Protein 3PEI (pdb70)

Structure (mmCIF, N/CA/C/O backbone):
data_3PEI
#
_entry.id   3PEI
#
_cell.length_a   161.483
_cell.length_b   161.483
_cell.length_c   105.270
_cell.angle_alpha   90.00
_cell.angle_beta   90.00
_cell.angle_gamma   120.00
#
_symmetry.space_group_name_H-M   'P 63 2 2'
#
loop_
_entity.id
_entity.type
_entity.pdbx_description
1 polymer 'Cytosol aminopeptidase'
2 non-polymer 'POTASSIUM ION'
3 non-polymer 1,2-ETHANEDIOL
4 non-polymer DI(HYDROXYETHYL)ETHER
5 non-polymer 'CHLORIDE ION'
6 non-polymer 'FORMIC ACID'
7 non-polymer 'SULFATE ION'
8 water water
#
loop_
_atom_site.group_PDB
_atom_site.id
_atom_site.type_symbol
_atom_site.label_atom_id
_atom_site.label_alt_id
_atom_site.label_comp_id
_atom_site.label_asym_id
_atom_site.label_entity_id
_atom_site.label_seq_id
_atom_site.pdbx_PDB_ins_code
_atom_site.Cartn_x
_atom_site.Cartn_y
_atom_site.Cartn_z
_atom_site.occupancy
_atom_site.B_iso_or_equiv
_atom_site.auth_seq_id
_atom_site.auth_comp_id
_atom_site.auth_asym_id
_atom_site.auth_atom_id
_atom_site.pdbx_PDB_model_num
ATOM 17 N N . LYS A 1 3 ? 66.825 -0.283 4.469 1.00 54.57 2 LYS A N 1
ATOM 18 C CA . LYS A 1 3 ? 65.779 -1.287 4.572 1.00 50.35 2 LYS A CA 1
ATOM 19 C C . LYS A 1 3 ? 65.094 -1.184 5.924 1.00 45.21 2 LYS A C 1
ATOM 20 O O . LYS A 1 3 ? 65.745 -1.347 6.952 1.00 43.94 2 LYS A O 1
ATOM 26 N N . ILE A 1 4 ? 63.795 -0.905 5.934 1.00 41.46 3 ILE A N 1
ATOM 27 C CA . ILE A 1 4 ? 63.027 -0.983 7.174 1.00 39.52 3 ILE A CA 1
ATOM 28 C C . ILE A 1 4 ? 61.984 -2.094 7.099 1.00 37.14 3 ILE A C 1
ATOM 29 O O . ILE A 1 4 ? 61.085 -2.057 6.272 1.00 43.67 3 ILE A O 1
ATOM 34 N N . VAL A 1 5 ? 62.113 -3.087 7.958 1.00 34.08 4 VAL A N 1
ATOM 35 C CA . VAL A 1 5 ? 61.133 -4.157 8.032 1.00 38.97 4 VAL A CA 1
ATOM 36 C C . VAL A 1 5 ? 60.686 -4.401 9.468 1.00 42.11 4 VAL A C 1
ATOM 37 O O . VAL A 1 5 ? 61.285 -3.922 10.443 1.00 39.27 4 VAL A O 1
ATOM 41 N N . VAL A 1 6 ? 59.635 -5.186 9.593 1.00 45.54 5 VAL A N 1
ATOM 42 C CA . VAL A 1 6 ? 59.035 -5.418 10.890 1.00 44.36 5 VAL A CA 1
ATOM 43 C C . VAL A 1 6 ? 58.940 -6.914 11.048 1.00 42.39 5 VAL A C 1
ATOM 44 O O . VAL A 1 6 ? 58.686 -7.626 10.091 1.00 44.70 5 VAL A O 1
ATOM 48 N N . ASN A 1 7 ? 59.173 -7.399 12.253 1.00 38.70 6 ASN A N 1
ATOM 49 C CA . ASN A 1 7 ? 59.173 -8.819 12.465 1.00 32.78 6 ASN A CA 1
ATOM 50 C C . ASN A 1 7 ? 58.849 -9.111 13.918 1.00 39.63 6 ASN A C 1
ATOM 51 O O . ASN A 1 7 ? 58.853 -8.207 14.765 1.00 43.28 6 ASN A O 1
ATOM 56 N N . ASN A 1 8 ? 58.554 -10.362 14.225 1.00 41.58 7 ASN A N 1
ATOM 57 C CA . ASN A 1 8 ? 58.180 -10.676 15.584 1.00 43.20 7 ASN A CA 1
ATOM 58 C C . ASN A 1 8 ? 59.283 -11.387 16.335 1.00 45.18 7 ASN A C 1
ATOM 59 O O . ASN A 1 8 ? 59.099 -11.808 17.477 1.00 46.95 7 ASN A O 1
ATOM 64 N N . GLN A 1 9 ? 60.434 -11.508 15.690 1.00 44.54 8 GLN A N 1
ATOM 65 C CA . GLN A 1 9 ? 61.629 -11.954 16.396 1.00 45.85 8 GLN A CA 1
ATOM 66 C C . GLN A 1 9 ? 62.853 -11.283 15.794 1.00 43.48 8 GLN A C 1
ATOM 67 O O . GLN A 1 9 ? 62.767 -10.653 14.751 1.00 42.88 8 GLN A O 1
ATOM 73 N N . SER A 1 10 ? 63.997 -11.423 16.440 1.00 42.47 9 SER A N 1
ATOM 74 C CA . SER A 1 10 ? 65.195 -10.744 15.964 1.00 43.58 9 SER A CA 1
ATOM 75 C C . SER A 1 10 ? 66.077 -11.707 15.162 1.00 43.30 9 SER A C 1
ATOM 76 O O . SER A 1 10 ? 66.361 -12.805 15.615 1.00 44.03 9 SER A O 1
ATOM 79 N N . THR A 1 11 ? 66.498 -11.299 13.967 1.00 42.42 10 THR A N 1
ATOM 80 C CA . THR A 1 11 ? 67.235 -12.196 13.070 1.00 43.17 10 THR A CA 1
ATOM 81 C C . THR A 1 11 ? 68.525 -11.595 12.507 1.00 46.25 10 THR A C 1
ATOM 82 O O . THR A 1 11 ? 69.171 -12.229 11.660 1.00 52.68 10 THR A O 1
ATOM 86 N N . LEU A 1 12 ? 68.881 -10.380 12.929 1.00 38.14 11 LEU A N 1
ATOM 87 C CA . LEU A 1 12 ? 70.124 -9.753 12.477 1.00 34.55 11 LEU A CA 1
ATOM 88 C C . LEU A 1 12 ? 71.241 -10.015 13.486 1.00 41.66 11 LEU A C 1
ATOM 89 O O . LEU A 1 12 ? 70.988 -10.530 14.580 1.00 42.53 11 LEU A O 1
ATOM 94 N N . ALA A 1 13 ? 72.468 -9.648 13.124 1.00 43.69 12 ALA A N 1
ATOM 95 C CA . ALA A 1 13 ? 73.641 -10.033 13.907 1.00 44.23 12 ALA A CA 1
ATOM 96 C C . ALA A 1 13 ? 73.872 -9.129 15.105 1.00 46.93 12 ALA A C 1
ATOM 97 O O . ALA A 1 13 ? 74.679 -9.443 15.987 1.00 48.61 12 ALA A O 1
ATOM 99 N N . ALA A 1 14 ? 73.195 -7.989 15.126 1.00 40.83 13 ALA A N 1
ATOM 100 C CA . ALA A 1 14 ? 73.255 -7.149 16.308 1.00 38.06 13 ALA A CA 1
ATOM 101 C C . ALA A 1 14 ? 71.845 -6.782 16.709 1.00 39.59 13 ALA A C 1
ATOM 102 O O . ALA A 1 14 ? 70.950 -6.653 15.856 1.00 39.94 13 ALA A O 1
ATOM 104 N N . GLU A 1 15 ? 71.647 -6.623 18.008 1.00 34.99 14 GLU A N 1
ATOM 105 C CA . GLU A 1 15 ? 70.334 -6.314 18.513 1.00 38.06 14 GLU A CA 1
ATOM 106 C C . GLU A 1 15 ? 70.354 -5.194 19.554 1.00 37.15 14 GLU A C 1
ATOM 107 O O . GLU A 1 15 ? 71.278 -5.084 20.361 1.00 36.71 14 GLU A O 1
ATOM 113 N N . LEU A 1 16 ? 69.322 -4.359 19.503 1.00 32.18 15 LEU A N 1
ATOM 114 C CA . LEU A 1 16 ? 69.155 -3.255 20.411 1.00 29.38 15 LEU A CA 1
ATOM 115 C C . LEU A 1 16 ? 67.875 -3.481 21.163 1.00 34.15 15 LEU A C 1
ATOM 116 O O . LEU A 1 16 ? 66.785 -3.444 20.587 1.00 38.19 15 LEU A O 1
ATOM 129 N N . ILE A 1 18 ? 65.314 -2.250 23.813 1.00 36.75 17 ILE A N 1
ATOM 130 C CA . ILE A 1 18 ? 64.886 -1.021 24.462 1.00 35.16 17 ILE A CA 1
ATOM 131 C C . ILE A 1 18 ? 64.028 -1.368 25.666 1.00 39.54 17 ILE A C 1
ATOM 132 O O . ILE A 1 18 ? 62.931 -1.885 25.514 1.00 45.03 17 I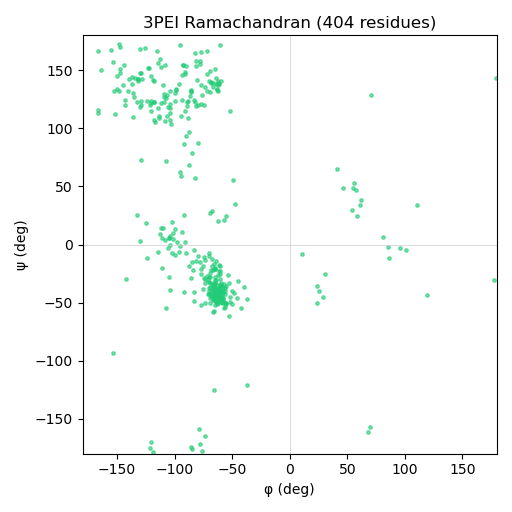LE A O 1
ATOM 137 N N . VAL A 1 19 ? 64.530 -1.070 26.858 1.00 36.74 18 VAL A N 1
ATOM 138 C CA . VAL A 1 19 ? 64.002 -1.663 28.081 1.00 36.07 18 VAL A CA 1
ATOM 139 C C . VAL A 1 19 ? 63.468 -0.659 29.102 1.00 37.89 18 VAL A C 1
ATOM 140 O O . VAL A 1 19 ? 64.229 0.132 29.671 1.00 32.38 18 VAL A O 1
ATOM 144 N N . ALA A 1 20 ? 62.158 -0.710 29.342 1.00 41.08 19 ALA A N 1
ATOM 145 C CA . ALA A 1 20 ? 61.554 0.029 30.452 1.00 40.08 19 ALA A CA 1
ATOM 146 C C . ALA A 1 20 ? 62.057 -0.556 31.778 1.00 46.67 19 ALA A C 1
ATOM 147 O O . ALA A 1 20 ? 62.183 -1.772 31.924 1.00 48.90 19 ALA A O 1
ATOM 149 N N . GLN A 1 21 ? 62.358 0.298 32.750 1.00 53.02 20 GLN A N 1
ATOM 150 C CA . GLN A 1 21 ? 62.893 -0.188 34.023 1.00 56.39 20 GLN A CA 1
ATOM 151 C C . GLN A 1 21 ? 61.950 -1.176 34.722 1.00 58.33 20 GLN A C 1
ATOM 152 O O . GLN A 1 21 ? 62.392 -2.172 35.292 1.00 57.69 20 GLN A O 1
ATOM 158 N N . GLU A 1 22 ? 60.650 -0.916 34.668 1.00 57.46 21 GLU A N 1
ATOM 159 C CA . GLU A 1 22 ? 59.709 -1.875 35.229 1.00 58.95 21 GLU A CA 1
ATOM 160 C C . GLU A 1 22 ? 59.735 -3.260 34.553 1.00 57.61 21 GLU A C 1
ATOM 161 O O . GLU A 1 22 ? 59.288 -4.243 35.152 1.00 60.21 21 GLU A O 1
ATOM 167 N N . ASN A 1 23 ? 60.298 -3.362 33.346 1.00 50.78 22 ASN A N 1
ATOM 168 C CA . ASN A 1 23 ? 60.416 -4.672 32.686 1.00 48.04 22 ASN A CA 1
ATOM 169 C C . ASN A 1 23 ? 61.784 -5.331 32.742 1.00 52.08 22 ASN A C 1
ATOM 170 O O . ASN A 1 23 ? 61.982 -6.395 32.144 1.00 50.31 22 ASN A O 1
ATOM 175 N N . LEU A 1 24 ? 62.719 -4.710 33.455 1.00 55.11 23 LEU A N 1
ATOM 176 C CA . LEU A 1 24 ? 64.078 -5.227 33.519 1.00 59.18 23 LEU A CA 1
ATOM 177 C C . LEU A 1 24 ? 64.112 -6.665 34.033 1.00 67.25 23 LEU A C 1
ATOM 178 O O . LEU A 1 24 ? 64.743 -7.536 33.435 1.00 68.13 23 LEU A O 1
ATOM 183 N N . GLN A 1 25 ? 63.424 -6.909 35.142 1.00 72.34 24 GLN A N 1
ATOM 184 C CA . GLN A 1 25 ? 63.426 -8.221 35.764 1.00 77.36 24 GLN A CA 1
ATOM 185 C C . GLN A 1 25 ? 62.903 -9.268 34.794 1.00 73.59 24 GLN A C 1
ATOM 186 O O . GLN A 1 25 ? 63.519 -10.312 34.598 1.00 74.22 24 GLN A O 1
ATOM 192 N N . LYS A 1 26 ? 61.757 -8.988 34.192 1.00 68.86 25 LYS A N 1
ATOM 193 C CA . LYS A 1 26 ? 61.156 -9.906 33.241 1.00 65.98 25 LYS A CA 1
ATOM 194 C C . LYS A 1 26 ? 62.121 -10.220 32.105 1.00 66.59 25 LYS A C 1
ATOM 195 O O . LYS A 1 26 ? 62.205 -11.352 31.651 1.00 65.44 25 LYS A O 1
ATOM 201 N N . LEU A 1 27 ? 62.846 -9.209 31.647 1.00 69.67 26 LEU A N 1
ATOM 202 C CA . LEU A 1 27 ? 63.828 -9.395 30.591 1.00 65.77 26 LEU A CA 1
ATOM 203 C C . LEU A 1 27 ? 64.921 -10.326 31.069 1.00 70.19 26 LEU A C 1
ATOM 204 O O . LEU A 1 27 ? 65.409 -11.165 30.322 1.00 72.04 26 LEU A O 1
ATOM 209 N N . VAL A 1 28 ? 65.313 -10.162 32.323 1.00 72.73 27 VAL A N 1
ATOM 210 C CA . VAL A 1 28 ? 66.362 -10.981 32.904 1.00 78.17 27 VAL A CA 1
ATOM 211 C C . VAL A 1 28 ? 65.970 -12.454 32.947 1.00 86.76 27 VAL A C 1
ATOM 212 O O . VAL A 1 28 ? 66.785 -13.327 32.667 1.00 87.78 27 VAL A O 1
ATOM 216 N N . GLU A 1 29 ? 64.723 -12.730 33.305 1.00 89.40 28 GLU A N 1
ATOM 217 C CA . GLU A 1 29 ? 64.256 -14.105 33.365 1.00 92.71 28 GLU A CA 1
ATOM 218 C C . GLU A 1 29 ? 64.275 -14.773 31.995 1.00 97.94 28 GLU A C 1
ATOM 219 O O . GLU A 1 29 ? 64.705 -15.911 31.857 1.00 104.87 28 GLU A O 1
ATOM 225 N N . GLN A 1 30 ? 63.817 -14.054 30.980 1.00 99.14 29 GLN A N 1
ATOM 226 C CA . GLN A 1 30 ? 63.792 -14.577 29.619 1.00 106.11 29 GLN A CA 1
ATOM 227 C C . GLN A 1 30 ? 65.189 -14.844 29.072 1.00 110.62 29 GLN A C 1
ATOM 228 O O . GLN A 1 30 ? 65.408 -15.814 28.357 1.00 115.38 29 GLN A O 1
ATOM 234 N N . THR A 1 31 ? 66.125 -13.961 29.391 1.00 110.87 30 THR A N 1
ATOM 235 C CA . THR A 1 31 ? 67.502 -14.115 28.945 1.00 110.11 30 THR A CA 1
ATOM 236 C C . THR A 1 31 ? 67.915 -15.580 28.946 1.00 110.60 30 THR A C 1
ATOM 237 O O . THR A 1 31 ? 68.579 -16.044 29.871 1.00 108.55 30 THR A O 1
ATOM 241 N N . LEU A 1 40 ? 77.201 -11.079 37.342 1.00 149.94 39 LEU A N 1
ATOM 242 C CA . LEU A 1 40 ? 75.933 -10.416 37.625 1.00 149.34 39 LEU A CA 1
ATOM 243 C C . LEU A 1 40 ? 75.302 -9.864 36.356 1.00 146.12 39 LEU A C 1
ATOM 244 O O . LEU A 1 40 ? 75.017 -8.666 36.263 1.00 143.38 39 LEU A O 1
ATOM 249 N N . ASP A 1 41 ? 75.103 -10.747 35.378 1.00 144.33 40 ASP A N 1
ATOM 250 C CA . ASP A 1 41 ? 74.299 -10.423 34.210 1.00 141.79 40 ASP A CA 1
ATOM 251 C C . ASP A 1 41 ? 73.118 -9.612 34.707 1.00 139.69 40 ASP A C 1
ATOM 252 O O . ASP A 1 41 ? 72.656 -8.675 34.052 1.00 136.15 40 ASP A O 1
ATOM 257 N N . ARG A 1 42 ? 72.645 -10.000 35.888 1.00 141.77 41 ARG A N 1
ATOM 258 C CA . ARG A 1 42 ? 71.513 -9.372 36.551 1.00 141.63 41 ARG A CA 1
ATOM 259 C C . ARG A 1 42 ? 71.812 -7.933 36.982 1.00 141.41 41 ARG A C 1
ATOM 260 O O . ARG A 1 42 ? 71.129 -6.994 36.561 1.00 141.94 41 ARG A O 1
ATOM 268 N N . ARG A 1 43 ? 72.846 -7.765 37.798 1.00 137.72 42 ARG A N 1
ATOM 269 C CA . ARG A 1 43 ? 73.010 -6.545 38.587 1.00 131.74 42 ARG A CA 1
ATOM 270 C C . ARG A 1 43 ? 73.529 -5.307 37.832 1.00 122.19 42 ARG A C 1
ATOM 271 O O . ARG A 1 43 ? 73.245 -4.166 38.229 1.00 120.33 42 ARG A O 1
ATOM 279 N N . ILE A 1 44 ? 74.255 -5.544 36.739 1.00 114.11 43 ILE A N 1
ATOM 280 C CA . ILE A 1 44 ? 75.141 -4.552 36.098 1.00 105.08 43 ILE A CA 1
ATOM 281 C C . ILE A 1 44 ? 74.464 -3.369 35.369 1.00 94.03 43 ILE A C 1
ATOM 282 O O . ILE A 1 44 ? 74.918 -2.222 35.430 1.00 94.63 43 ILE A O 1
ATOM 287 N N . PHE A 1 45 ? 73.381 -3.679 34.674 1.00 82.07 44 PHE A N 1
ATOM 288 C CA . PHE A 1 45 ? 72.584 -2.723 33.930 1.00 67.67 44 PHE A CA 1
ATOM 289 C C . PHE A 1 45 ? 71.271 -2.588 34.701 1.00 66.87 44 PHE A C 1
ATOM 290 O O . PHE A 1 45 ? 70.630 -3.595 35.033 1.00 65.92 44 PHE A O 1
ATOM 298 N N . LYS A 1 46 ? 70.867 -1.358 34.996 1.00 65.48 45 LYS A N 1
ATOM 299 C CA . LYS A 1 46 ? 69.652 -1.141 35.775 1.00 66.40 45 LYS A CA 1
ATOM 300 C C . LYS A 1 46 ? 68.508 -0.506 34.962 1.00 61.40 45 LYS A C 1
ATOM 301 O O . LYS A 1 46 ? 67.448 -0.182 35.506 1.00 57.94 45 LYS A O 1
ATOM 307 N N . ALA A 1 47 ? 68.721 -0.349 33.657 1.00 57.71 46 ALA A N 1
ATOM 308 C CA . ALA A 1 47 ? 67.699 0.197 32.756 1.00 51.51 46 ALA A CA 1
ATOM 309 C C . ALA A 1 47 ? 67.297 1.617 33.117 1.00 52.05 46 ALA A C 1
ATOM 310 O O . ALA A 1 47 ? 66.127 1.987 33.018 1.00 55.26 46 ALA A O 1
ATOM 312 N N . LYS A 1 48 ? 68.262 2.421 33.532 1.00 50.41 47 LYS A N 1
ATOM 313 C CA . LYS A 1 48 ? 67.976 3.811 33.844 1.00 52.03 47 LYS A CA 1
ATOM 314 C C . LYS A 1 48 ? 67.872 4.610 32.549 1.00 51.09 47 LYS A C 1
ATOM 315 O O . LYS A 1 48 ? 68.435 4.225 31.532 1.00 55.39 47 LYS A O 1
ATOM 321 N N . SER A 1 49 ? 67.152 5.720 32.576 1.00 47.39 48 SER A N 1
ATOM 322 C CA . SER A 1 49 ? 66.941 6.500 31.364 1.00 44.97 48 SER A CA 1
ATOM 323 C C . SER A 1 49 ? 68.254 6.820 30.667 1.00 46.47 48 SER A C 1
ATOM 324 O O . SER A 1 49 ? 69.081 7.520 31.221 1.00 49.55 48 SER A O 1
ATOM 327 N N . GLY A 1 50 ? 68.449 6.292 29.457 1.00 41.35 49 GLY A N 1
ATOM 328 C CA . GLY A 1 50 ? 69.634 6.574 28.669 1.00 30.90 49 GLY A CA 1
ATOM 329 C C . GLY A 1 50 ? 70.842 5.700 28.948 1.00 37.07 49 GLY A C 1
ATOM 330 O O . GLY A 1 50 ? 71.878 5.837 28.308 1.00 41.10 49 GLY A O 1
ATOM 331 N N . GLU A 1 51 ? 70.720 4.791 29.905 1.00 41.59 50 GLU A N 1
ATOM 332 C CA . GLU A 1 51 ? 71.809 3.891 30.239 1.00 44.66 50 GLU A CA 1
ATOM 333 C C . GLU A 1 51 ? 72.008 2.886 29.107 1.00 45.44 50 GLU A C 1
ATOM 334 O O . GLU A 1 51 ? 71.038 2.399 28.534 1.00 43.07 50 GLU A O 1
ATOM 340 N N . VAL A 1 52 ? 73.263 2.573 28.794 1.00 45.74 51 VAL A N 1
ATOM 341 C CA . VAL A 1 52 ? 73.588 1.741 27.640 1.00 45.31 51 VAL A CA 1
ATOM 342 C C . VAL A 1 52 ? 74.633 0.703 27.970 1.00 51.86 51 VAL A C 1
ATOM 343 O O . VAL A 1 52 ? 75.705 1.016 28.475 1.00 55.11 51 VAL A O 1
ATOM 347 N N . LEU A 1 53 ? 74.354 -0.536 27.618 1.00 53.95 52 LEU A N 1
ATOM 348 C CA . LEU A 1 53 ? 75.295 -1.584 27.921 1.00 54.51 52 LEU A CA 1
ATOM 349 C C . LEU A 1 53 ? 75.451 -2.496 26.732 1.00 51.07 52 LEU A C 1
ATOM 350 O O . LEU A 1 53 ? 74.540 -3.226 26.399 1.00 46.62 52 LEU A O 1
ATOM 355 N N . PRO A 1 54 ? 76.611 -2.450 26.075 1.00 56.90 53 PRO A N 1
ATOM 356 C CA . PRO A 1 54 ? 76.818 -3.357 24.949 1.00 54.28 53 PRO A CA 1
ATOM 357 C C . PRO A 1 54 ? 77.397 -4.673 25.454 1.00 56.67 53 PRO A C 1
ATOM 358 O O . PRO A 1 54 ? 78.428 -4.688 26.138 1.00 57.99 53 PRO A O 1
ATOM 362 N N . LEU A 1 55 ? 76.688 -5.757 25.143 1.00 56.51 54 LEU A N 1
ATOM 363 C CA . LEU A 1 55 ? 77.097 -7.128 25.431 1.00 54.16 54 LEU A CA 1
ATOM 364 C C . LEU A 1 55 ? 77.587 -7.758 24.149 1.00 60.32 54 LEU A C 1
ATOM 365 O O . LEU A 1 55 ? 76.810 -8.073 23.254 1.00 61.46 54 LEU A O 1
ATOM 370 N N . LEU A 1 56 ? 78.890 -7.934 24.053 1.00 70.39 55 LEU A N 1
ATOM 371 C CA . LEU A 1 56 ? 79.474 -8.490 22.849 1.00 78.36 55 LEU A CA 1
ATOM 372 C C . LEU A 1 56 ? 79.791 -9.942 23.130 1.00 86.08 55 LEU A C 1
ATOM 373 O O . LEU A 1 56 ? 80.591 -10.557 22.444 1.00 81.56 55 LEU A O 1
ATOM 378 N N . HIS A 1 57 ? 79.146 -10.482 24.158 1.00 101.24 56 HIS A N 1
ATOM 379 C CA . HIS A 1 57 ? 79.431 -11.841 24.594 1.00 113.79 56 HIS A CA 1
ATOM 380 C C . HIS A 1 57 ? 79.040 -12.877 23.530 1.00 122.86 56 HIS A C 1
ATOM 381 O O . HIS A 1 57 ? 79.890 -13.646 23.065 1.00 126.96 56 HIS A O 1
ATOM 388 N N . GLY A 1 58 ? 77.774 -12.886 23.124 1.00 123.43 57 GLY A N 1
ATOM 389 C CA . GLY A 1 58 ? 77.344 -13.812 22.096 1.00 122.93 57 GLY A CA 1
ATOM 390 C C . GLY A 1 58 ? 78.118 -13.546 20.823 1.00 123.25 57 GLY A C 1
ATOM 391 O O . GLY A 1 58 ? 78.860 -12.567 20.733 1.00 126.32 57 GLY A O 1
ATOM 392 N N . ASP A 1 59 ? 77.960 -14.412 19.833 1.00 119.82 58 ASP A N 1
ATOM 393 C CA . ASP A 1 59 ? 78.511 -14.123 18.519 1.00 117.78 58 ASP A CA 1
ATOM 394 C C . ASP A 1 59 ? 77.804 -12.894 17.935 1.00 110.17 58 ASP A C 1
ATOM 395 O O . ASP A 1 59 ? 78.382 -12.118 17.158 1.00 109.82 58 ASP A O 1
ATOM 400 N N . LYS A 1 60 ? 76.543 -12.726 18.318 1.00 99.17 59 LYS A N 1
ATOM 401 C CA . LYS A 1 60 ? 75.780 -11.555 17.928 1.00 86.94 59 LYS A CA 1
ATOM 402 C C . LYS A 1 60 ? 75.820 -10.509 19.039 1.00 73.05 59 LYS A C 1
ATOM 403 O O . LYS A 1 60 ? 75.729 -10.836 20.218 1.00 75.91 59 LYS A O 1
ATOM 409 N N . ILE A 1 61 ? 75.976 -9.248 18.662 1.00 59.02 60 ILE A N 1
ATOM 410 C CA . ILE A 1 61 ? 76.089 -8.170 19.637 1.00 48.35 60 ILE A CA 1
ATOM 411 C C . ILE A 1 61 ? 74.715 -7.774 20.141 1.00 43.14 60 ILE A C 1
ATOM 412 O O . ILE A 1 61 ? 73.758 -7.751 19.373 1.00 45.13 60 ILE A O 1
ATOM 417 N N . VAL A 1 62 ? 74.621 -7.474 21.433 1.00 37.89 61 VAL A N 1
ATOM 418 C CA . VAL A 1 62 ? 73.370 -7.053 22.035 1.00 33.25 61 VAL A CA 1
ATOM 419 C C . VAL A 1 62 ? 73.567 -5.773 22.824 1.00 35.88 61 VAL A C 1
ATOM 420 O O . VAL A 1 62 ? 74.341 -5.734 23.753 1.00 36.80 61 VAL A O 1
ATOM 424 N N . ILE A 1 63 ? 72.850 -4.722 22.455 1.00 35.99 62 ILE A N 1
ATOM 425 C CA . ILE A 1 63 ? 72.951 -3.470 23.166 1.00 31.78 62 ILE A CA 1
ATOM 426 C C . ILE A 1 63 ? 71.688 -3.196 23.964 1.00 35.01 62 ILE A C 1
ATOM 427 O O . ILE A 1 63 ? 70.592 -3.154 23.419 1.00 33.70 62 ILE A O 1
ATOM 432 N N . LEU A 1 64 ? 71.840 -3.009 25.266 1.00 38.94 63 LEU A N 1
ATOM 433 C CA . LEU A 1 64 ? 70.703 -2.690 26.107 1.00 39.86 63 LEU A CA 1
ATOM 434 C C . LEU A 1 64 ? 70.650 -1.206 26.345 1.00 38.34 63 LEU A C 1
ATOM 435 O O . LEU A 1 64 ? 71.661 -0.586 26.668 1.00 38.58 63 LEU A O 1
ATOM 440 N N . LEU A 1 65 ? 69.451 -0.656 26.195 1.00 36.43 64 LEU A N 1
ATOM 441 C CA . LEU A 1 65 ? 69.195 0.760 26.344 1.00 32.50 64 LEU A CA 1
ATOM 442 C C . LEU A 1 65 ? 68.017 0.938 27.287 1.00 36.63 64 LEU A C 1
ATOM 443 O O . LEU A 1 65 ? 66.941 0.401 27.044 1.00 41.01 64 LEU A O 1
ATOM 448 N N . GLY A 1 66 ? 68.212 1.690 28.367 1.00 37.31 65 GLY A N 1
ATOM 449 C CA . GLY A 1 66 ? 67.180 1.837 29.375 1.00 33.00 65 GLY A CA 1
ATOM 450 C C . GLY A 1 66 ? 66.274 3.039 29.156 1.00 39.24 65 GLY A C 1
ATOM 451 O O . GLY A 1 66 ? 66.644 4.038 28.545 1.00 39.66 65 GLY A O 1
ATOM 452 N N . LEU A 1 67 ? 65.060 2.948 29.675 1.00 42.59 66 LEU A N 1
ATOM 453 C CA . LEU A 1 67 ? 64.133 4.050 29.573 1.00 38.57 66 LEU A CA 1
ATOM 454 C C . LEU A 1 67 ? 63.802 4.658 30.932 1.00 40.98 66 LEU A C 1
ATOM 455 O O . LEU A 1 67 ? 63.122 5.667 30.989 1.00 46.56 66 LEU A O 1
ATOM 460 N N . GLY A 1 68 ? 64.265 4.067 32.026 1.00 40.95 67 GLY A N 1
ATOM 461 C CA . GLY A 1 68 ? 63.786 4.498 33.333 1.00 44.21 67 GLY A CA 1
ATOM 462 C C . GLY A 1 68 ? 62.317 4.134 33.535 1.00 46.12 67 GLY A C 1
ATOM 463 O O . GLY A 1 68 ? 61.777 3.293 32.814 1.00 43.87 67 GLY A O 1
ATOM 464 N N . LEU A 1 69 ? 61.655 4.783 34.491 1.00 48.38 68 LEU A N 1
ATOM 465 C CA . LEU A 1 69 ? 60.264 4.471 34.834 1.00 49.42 68 LEU A CA 1
ATOM 466 C C . LEU A 1 69 ? 59.273 5.276 34.040 1.00 49.72 68 LEU A C 1
ATOM 467 O O . LEU A 1 69 ? 59.572 6.395 33.637 1.00 51.60 68 LEU A O 1
ATOM 472 N N . ARG A 1 70 ? 58.076 4.730 33.860 1.00 52.19 69 ARG A N 1
ATOM 473 C CA . ARG A 1 70 ? 57.055 5.392 33.048 1.00 60.42 69 ARG A CA 1
ATOM 474 C C . ARG A 1 70 ? 56.761 6.800 33.564 1.00 63.41 69 ARG A C 1
ATOM 475 O O . ARG A 1 70 ? 56.649 7.747 32.784 1.00 63.78 69 ARG A O 1
ATOM 483 N N . GLN A 1 71 ? 56.660 6.937 34.879 1.00 64.17 70 GLN A N 1
ATOM 484 C CA . GLN A 1 71 ? 56.308 8.213 35.465 1.00 64.85 70 GLN A CA 1
ATOM 485 C C . GLN A 1 71 ? 57.404 9.264 35.342 1.00 64.37 70 GLN A C 1
ATOM 486 O O . GLN A 1 71 ? 57.165 10.419 35.654 1.00 71.33 70 GLN A O 1
ATOM 492 N N . ASP A 1 72 ? 58.603 8.896 34.913 1.00 58.31 71 ASP A N 1
ATOM 493 C CA . ASP A 1 72 ? 59.662 9.906 34.782 1.00 55.78 71 ASP A CA 1
ATOM 494 C C . ASP A 1 72 ? 59.976 10.218 33.326 1.00 51.56 71 ASP A C 1
ATOM 495 O O . ASP A 1 72 ? 60.869 11.002 33.013 1.00 50.43 71 ASP A O 1
ATOM 500 N N . PHE A 1 73 ? 59.209 9.603 32.441 1.00 49.20 72 PHE A N 1
ATOM 501 C CA . PHE A 1 73 ? 59.540 9.577 31.035 1.00 48.79 72 PHE A CA 1
ATOM 502 C C . PHE A 1 73 ? 58.953 10.758 30.280 1.00 50.08 72 PHE A C 1
ATOM 503 O O . PHE A 1 73 ? 57.741 10.930 30.212 1.00 52.94 72 PHE A O 1
ATOM 511 N N . ILE A 1 74 ? 59.823 11.565 29.697 1.00 45.67 73 ILE A N 1
ATOM 512 C CA . ILE A 1 74 ? 59.355 12.647 28.872 1.00 41.96 73 ILE A CA 1
ATOM 513 C C . ILE A 1 74 ? 59.636 12.256 27.446 1.00 43.44 73 ILE A C 1
ATOM 514 O O . ILE A 1 74 ? 60.793 12.194 27.021 1.00 45.57 73 ILE A O 1
ATOM 519 N N . ALA A 1 75 ? 58.568 11.984 26.714 1.00 38.27 74 ALA A N 1
ATOM 520 C CA . ALA A 1 75 ? 58.677 11.527 25.343 1.00 33.86 74 ALA A CA 1
ATOM 521 C C . ALA A 1 75 ? 59.452 12.483 24.444 1.00 37.03 74 ALA A C 1
ATOM 522 O O . ALA A 1 75 ? 60.129 12.048 23.512 1.00 41.00 74 ALA A O 1
ATOM 524 N N . SER A 1 76 ? 59.333 13.784 24.693 1.00 36.57 75 SER A N 1
ATOM 525 C CA . SER A 1 76 ? 59.964 14.756 23.803 1.00 37.45 75 SER A CA 1
ATOM 526 C C . SER A 1 76 ? 61.500 14.662 23.907 1.00 36.37 75 SER A C 1
ATOM 527 O O . SER A 1 76 ? 62.225 15.211 23.071 1.00 39.63 75 SER A O 1
ATOM 530 N N . GLU A 1 77 ? 61.973 13.944 24.922 1.00 28.66 76 GLU A N 1
ATOM 531 C CA . GLU A 1 77 ? 63.393 13.760 25.165 1.00 34.11 76 GLU A CA 1
ATOM 532 C C . GLU A 1 77 ? 63.926 12.428 24.612 1.00 40.05 76 GLU A C 1
ATOM 533 O O . GLU A 1 77 ? 65.099 12.099 24.800 1.00 40.55 76 GLU A O 1
ATOM 539 N N . TYR A 1 78 ? 63.063 11.656 23.955 1.00 37.18 77 TYR A N 1
ATOM 540 C CA . TYR A 1 78 ? 63.415 10.312 23.533 1.00 35.00 77 TYR A CA 1
ATOM 541 C C . TYR A 1 78 ? 64.607 10.251 22.561 1.00 36.14 77 TYR A C 1
ATOM 542 O O . TYR A 1 78 ? 65.413 9.338 22.638 1.00 37.73 77 TYR A O 1
ATOM 551 N N . ASP A 1 79 ? 64.738 11.236 21.682 1.00 37.75 78 ASP A N 1
ATOM 552 C CA . ASP A 1 79 ? 65.900 11.329 20.794 1.00 38.13 78 ASP A CA 1
ATOM 553 C C . ASP A 1 79 ? 67.207 11.351 21.559 1.00 38.47 78 ASP A C 1
ATOM 554 O O . ASP A 1 79 ? 68.197 10.787 21.108 1.00 38.94 78 ASP A O 1
ATOM 559 N N . LYS A 1 80 ? 67.218 12.027 22.702 1.00 39.14 79 LYS A N 1
ATOM 560 C CA . LYS A 1 80 ? 68.418 12.130 23.514 1.00 40.05 79 LYS A CA 1
ATOM 561 C C . LYS A 1 80 ? 68.791 10.755 24.044 1.00 40.15 79 LYS A C 1
ATOM 562 O O . LYS A 1 80 ? 69.971 10.439 24.205 1.00 43.07 79 LYS A O 1
ATOM 568 N N . ILE A 1 81 ? 67.785 9.934 24.323 1.00 36.31 80 ILE A N 1
ATOM 569 C CA . ILE A 1 81 ? 68.042 8.570 24.789 1.00 33.94 80 ILE A CA 1
ATOM 570 C C . ILE A 1 81 ? 68.530 7.660 23.655 1.00 30.85 80 ILE A C 1
ATOM 571 O O . ILE A 1 81 ? 69.528 6.953 23.783 1.00 28.35 80 ILE A O 1
ATOM 576 N N . ILE A 1 82 ? 67.804 7.665 22.547 1.00 29.48 81 ILE A N 1
ATOM 577 C CA . ILE A 1 82 ? 68.234 6.925 21.386 1.00 28.00 81 ILE A CA 1
ATOM 578 C C . ILE A 1 82 ? 69.647 7.357 20.988 1.00 30.41 81 ILE A C 1
ATOM 579 O O . ILE A 1 82 ? 70.455 6.535 20.574 1.00 33.10 81 ILE A O 1
ATOM 584 N N . ALA A 1 83 ? 69.966 8.635 21.145 1.00 31.68 82 ALA A N 1
ATOM 585 C CA . ALA A 1 83 ? 71.301 9.107 20.788 1.00 33.19 82 ALA A CA 1
ATOM 586 C C . ALA A 1 83 ? 72.395 8.236 21.420 1.00 34.55 82 ALA A C 1
ATOM 587 O O . ALA A 1 83 ? 73.400 7.925 20.775 1.00 35.68 82 ALA A O 1
ATOM 589 N N . LYS A 1 84 ? 72.183 7.839 22.673 1.00 33.80 83 LYS A N 1
ATOM 590 C CA . LYS A 1 84 ? 73.126 7.000 23.406 1.00 38.18 83 LYS A CA 1
ATOM 591 C C . LYS A 1 84 ? 73.406 5.667 22.700 1.00 39.41 83 LYS A C 1
ATOM 592 O O . LYS A 1 84 ? 74.556 5.243 22.577 1.00 41.77 83 LYS A O 1
ATOM 598 N N . ALA A 1 85 ? 72.349 5.009 22.237 1.00 35.48 84 ALA A N 1
ATOM 599 C CA . ALA A 1 85 ? 72.499 3.804 21.441 1.00 33.69 84 ALA A CA 1
ATOM 600 C C . ALA A 1 85 ? 73.179 4.105 20.108 1.00 32.07 84 ALA A C 1
ATOM 601 O O . ALA A 1 85 ? 74.030 3.347 19.642 1.00 32.70 84 ALA A O 1
ATOM 603 N N . ALA A 1 86 ? 72.803 5.211 19.487 1.00 28.72 85 ALA A N 1
ATOM 604 C CA . ALA A 1 86 ? 73.376 5.546 18.191 1.00 32.70 85 ALA A CA 1
ATOM 605 C C . ALA A 1 86 ? 74.907 5.730 18.250 1.00 37.38 85 ALA A C 1
ATOM 606 O O . ALA A 1 86 ? 75.600 5.375 17.299 1.00 40.16 85 ALA A O 1
ATOM 608 N N . GLU A 1 87 ? 75.437 6.261 19.355 1.00 34.58 86 GLU A N 1
ATOM 609 C CA . GLU A 1 87 ? 76.880 6.354 19.492 1.00 40.50 86 GLU A CA 1
ATOM 610 C C . GLU A 1 87 ? 77.492 4.965 19.477 1.00 41.61 86 GLU A C 1
ATOM 611 O O . GLU A 1 87 ? 78.488 4.743 18.779 1.00 44.08 86 GLU A O 1
ATOM 617 N N . GLN A 1 88 ? 76.898 4.028 20.222 1.00 36.56 87 GLN A N 1
ATOM 618 C CA . GLN A 1 88 ? 77.388 2.643 20.221 1.00 36.47 87 GLN A CA 1
ATOM 619 C C . GLN A 1 88 ? 77.307 2.001 18.855 1.00 37.58 87 GLN A C 1
ATOM 620 O O . GLN A 1 88 ? 78.229 1.306 18.446 1.00 44.47 87 GLN A O 1
ATOM 626 N N . LEU A 1 89 ? 76.211 2.222 18.143 1.00 32.46 88 LEU A N 1
ATOM 627 C CA . LEU A 1 89 ? 76.101 1.690 16.795 1.00 36.82 88 LEU A CA 1
ATOM 628 C C . LEU A 1 89 ? 77.265 2.155 15.925 1.00 38.81 88 LEU A C 1
ATOM 629 O O . LEU A 1 89 ? 77.915 1.341 15.268 1.00 38.16 88 LEU A O 1
ATOM 634 N N . LYS A 1 90 ? 77.529 3.460 15.918 1.00 37.50 89 LYS A N 1
ATOM 635 C CA . LYS A 1 90 ? 78.626 3.989 15.124 1.00 39.96 89 LYS A CA 1
ATOM 636 C C . LYS A 1 90 ? 79.971 3.438 15.619 1.00 39.46 89 LYS A C 1
ATOM 637 O O . LYS A 1 90 ? 80.789 2.960 14.845 1.00 38.14 89 LYS A O 1
ATOM 643 N N . LYS A 1 91 ? 80.168 3.452 16.926 1.00 37.05 90 LYS A N 1
ATOM 644 C CA . LYS A 1 91 ? 81.423 3.001 17.497 1.00 40.61 90 LYS A CA 1
ATOM 645 C C . LYS A 1 91 ? 81.712 1.538 17.182 1.00 45.90 90 LYS A C 1
ATOM 646 O O . LYS A 1 91 ? 82.851 1.178 16.918 1.00 49.22 90 LYS A O 1
ATOM 652 N N . LEU A 1 92 ? 80.691 0.691 17.216 1.00 47.68 91 LEU A N 1
ATOM 653 C CA . LEU A 1 92 ? 80.891 -0.737 16.933 1.00 44.89 91 LEU A CA 1
ATOM 654 C C . LEU A 1 92 ? 80.705 -1.036 15.451 1.00 46.30 91 LEU A C 1
ATOM 655 O O . LEU A 1 92 ? 80.793 -2.189 15.025 1.00 49.46 91 LEU A O 1
ATOM 660 N N . ALA A 1 93 ? 80.439 0.009 14.675 1.00 43.52 92 ALA A N 1
ATOM 661 C CA . ALA A 1 93 ? 80.295 -0.116 13.223 1.00 46.78 92 ALA A CA 1
ATOM 662 C C . ALA A 1 93 ? 79.164 -1.042 12.799 1.00 50.49 92 ALA A C 1
ATOM 663 O O . ALA A 1 93 ? 79.271 -1.723 11.781 1.00 53.45 92 ALA A O 1
ATOM 665 N N . ILE A 1 94 ? 78.087 -1.063 13.576 1.00 45.70 93 ILE A N 1
ATOM 666 C CA . ILE A 1 94 ? 76.943 -1.907 13.284 1.00 38.35 93 ILE A CA 1
ATOM 667 C C . ILE A 1 94 ? 76.049 -1.252 12.243 1.00 39.37 93 ILE A C 1
ATOM 668 O O . ILE A 1 94 ? 75.538 -0.168 12.462 1.00 42.43 93 ILE A O 1
ATOM 673 N N . LYS A 1 95 ? 75.864 -1.911 11.108 1.00 42.24 94 LYS A N 1
ATOM 674 C CA . LYS A 1 95 ? 75.062 -1.351 10.027 1.00 47.70 94 LYS A CA 1
ATOM 675 C C . LYS A 1 95 ? 73.672 -1.998 9.892 1.00 47.12 94 LYS A C 1
ATOM 676 O O . LYS A 1 95 ? 72.762 -1.408 9.327 1.00 48.21 94 LYS A O 1
ATOM 682 N N A GLU A 1 96 ? 73.521 -3.214 10.411 0.79 45.96 95 GLU A N 1
ATOM 683 N N B GLU A 1 96 ? 73.516 -3.196 10.439 0.21 45.93 95 GLU A N 1
ATOM 684 C CA A GLU A 1 96 ? 72.220 -3.876 10.463 0.79 44.93 95 GLU A CA 1
ATOM 685 C CA B GLU A 1 96 ? 72.208 -3.834 10.474 0.21 45.01 95 GLU A CA 1
ATOM 686 C C A GLU A 1 96 ? 71.821 -4.112 11.927 0.79 43.83 95 GLU A C 1
ATOM 687 C C B GLU A 1 96 ? 71.805 -4.137 11.916 0.21 43.47 95 GLU A C 1
ATOM 688 O O A GLU A 1 96 ? 72.556 -4.750 12.671 0.79 45.70 95 GLU A O 1
ATOM 689 O O B GLU A 1 96 ? 72.515 -4.841 12.629 0.21 44.96 95 GLU A O 1
ATOM 700 N N . ILE A 1 97 ? 70.664 -3.600 12.338 1.00 35.93 96 ILE A N 1
ATOM 701 C CA . ILE A 1 97 ? 70.245 -3.706 13.732 1.00 32.91 96 ILE A CA 1
ATOM 702 C C . ILE A 1 97 ? 68.772 -4.141 13.893 1.00 34.40 96 ILE A C 1
ATOM 703 O O . ILE A 1 97 ? 67.886 -3.577 13.259 1.00 35.09 96 ILE A O 1
ATOM 708 N N . SER A 1 98 ? 68.530 -5.158 14.721 1.00 31.67 97 SER A N 1
ATOM 709 C CA . SER A 1 98 ? 67.186 -5.514 15.151 1.00 30.42 97 SER A CA 1
ATOM 710 C C . SER A 1 98 ? 66.864 -4.666 16.353 1.00 31.29 97 SER A C 1
ATOM 711 O O . SER A 1 98 ? 67.665 -4.577 17.268 1.00 36.00 97 SER A O 1
ATOM 714 N N . VAL A 1 99 ? 65.692 -4.056 16.372 1.00 27.19 98 VAL A N 1
ATOM 715 C CA . VAL A 1 99 ? 65.340 -3.205 17.484 1.00 28.31 98 VAL A CA 1
ATOM 716 C C . VAL A 1 99 ? 64.148 -3.821 18.156 1.00 32.29 98 VAL A C 1
ATOM 717 O O . VAL A 1 99 ? 63.037 -3.788 17.641 1.00 31.46 98 VAL A O 1
ATOM 721 N N . ASP A 1 100 ? 64.390 -4.429 19.305 1.00 34.49 99 ASP A N 1
ATOM 722 C CA . ASP A 1 100 ? 63.322 -5.085 20.015 1.00 36.05 99 ASP A CA 1
ATOM 723 C C . ASP A 1 100 ? 62.675 -4.074 20.941 1.00 39.06 99 ASP A C 1
ATOM 724 O O . ASP A 1 100 ? 63.349 -3.485 21.792 1.00 41.27 99 ASP A O 1
ATOM 729 N N . ILE A 1 101 ? 61.372 -3.865 20.779 1.00 38.40 100 ILE A N 1
ATOM 730 C CA . ILE A 1 101 ? 60.644 -2.955 21.663 1.00 38.77 100 ILE A CA 1
ATOM 731 C C . ILE A 1 101 ? 59.631 -3.640 22.584 1.00 42.18 100 ILE A C 1
ATOM 732 O O . ILE A 1 101 ? 58.782 -2.971 23.174 1.00 42.91 100 ILE A O 1
ATOM 737 N N . ASP A 1 102 ? 59.703 -4.959 22.712 1.00 42.16 101 ASP A N 1
ATOM 738 C CA . ASP A 1 102 ? 58.735 -5.675 23.538 1.00 42.59 101 ASP A CA 1
ATOM 739 C C . ASP A 1 102 ? 58.882 -5.360 25.029 1.00 45.53 101 ASP A C 1
ATOM 740 O O . ASP A 1 102 ? 57.964 -5.610 25.803 1.00 50.78 101 ASP A O 1
ATOM 745 N N . TYR A 1 103 ? 60.029 -4.822 25.443 1.00 43.64 102 TYR A N 1
ATOM 746 C CA . TYR A 1 103 ? 60.266 -4.558 26.862 1.00 39.58 102 TYR A CA 1
ATOM 747 C C . TYR A 1 103 ? 60.150 -3.092 27.224 1.00 44.14 102 TYR A C 1
ATOM 748 O O . TYR A 1 103 ? 60.465 -2.701 28.350 1.00 46.04 102 TYR A O 1
ATOM 757 N N . ALA A 1 104 ? 59.711 -2.280 26.261 1.00 44.37 103 ALA A N 1
ATOM 758 C CA . ALA A 1 104 ? 59.429 -0.873 26.510 1.00 45.32 103 ALA A CA 1
ATOM 759 C C . ALA A 1 104 ? 58.130 -0.786 27.309 1.00 49.67 103 ALA A C 1
ATOM 760 O O . ALA A 1 104 ? 57.694 -1.794 27.870 1.00 52.70 103 ALA A O 1
ATOM 762 N N . PHE A 1 105 ? 57.531 0.397 27.371 1.00 49.70 104 PHE A N 1
ATOM 763 C CA . PHE A 1 105 ? 56.324 0.603 28.160 1.00 52.36 104 PHE A CA 1
ATOM 764 C C . PHE A 1 105 ? 55.079 -0.048 27.576 1.00 64.94 104 PHE A C 1
ATOM 765 O O . PHE A 1 105 ? 54.784 0.094 26.396 1.00 66.93 104 PHE A O 1
ATOM 773 N N . GLU A 1 106 ? 54.346 -0.757 28.425 1.00 79.25 105 GLU A N 1
ATOM 774 C CA . GLU A 1 106 ? 53.088 -1.380 28.043 1.00 96.54 105 GLU A CA 1
ATOM 775 C C . GLU A 1 106 ? 52.041 -0.332 27.699 1.00 104.00 105 GLU A C 1
ATOM 776 O O . GLU A 1 106 ? 51.259 -0.494 26.767 1.00 102.72 105 GLU A O 1
ATOM 782 N N . ASN A 1 107 ? 52.029 0.739 28.480 1.00 113.58 106 ASN A N 1
ATOM 783 C CA . ASN A 1 107 ? 51.062 1.818 28.319 1.00 124.38 106 ASN A CA 1
ATOM 784 C C . ASN A 1 107 ? 51.149 2.565 26.994 1.00 118.82 106 ASN A C 1
ATOM 785 O O . ASN A 1 107 ? 50.129 2.882 26.386 1.00 119.24 106 ASN A O 1
ATOM 790 N N . ASP A 1 108 ? 52.369 2.825 26.540 1.00 110.60 107 ASP A N 1
ATOM 791 C CA . ASP A 1 108 ? 52.583 3.622 25.347 1.00 100.16 107 ASP A CA 1
ATOM 792 C C . ASP A 1 108 ? 51.913 2.941 24.182 1.00 88.62 107 ASP A C 1
ATOM 793 O O . ASP A 1 108 ? 51.938 1.722 24.086 1.00 88.44 107 ASP A O 1
ATOM 798 N N . ASN A 1 109 ? 51.302 3.721 23.297 1.00 77.72 108 ASN A N 1
ATOM 799 C CA . ASN A 1 109 ? 50.728 3.130 22.105 1.00 70.47 108 ASN A CA 1
ATOM 800 C C . ASN A 1 109 ? 51.867 2.823 21.149 1.00 60.47 108 ASN A C 1
ATOM 801 O O . ASN A 1 109 ? 52.696 3.672 20.856 1.00 52.57 108 ASN A O 1
ATOM 806 N N . VAL A 1 110 ? 51.889 1.586 20.676 1.00 56.41 109 VAL A N 1
ATOM 807 C CA . VAL A 1 110 ? 52.983 1.051 19.886 1.00 51.38 109 VAL A CA 1
ATOM 808 C C . VAL A 1 110 ? 53.206 1.750 18.565 1.00 46.91 109 VAL A C 1
ATOM 809 O O . VAL A 1 110 ? 54.339 1.908 18.136 1.00 45.27 109 VAL A O 1
ATOM 813 N N . LYS A 1 111 ? 52.132 2.140 17.899 1.00 42.60 110 LYS A N 1
ATOM 814 C CA . LYS A 1 111 ? 52.274 2.780 16.602 1.00 37.95 110 LYS A CA 1
ATOM 815 C C . LYS A 1 111 ? 53.155 4.031 16.694 1.00 40.09 110 LYS A C 1
ATOM 816 O O . LYS A 1 111 ? 54.144 4.135 15.973 1.00 40.91 110 LYS A O 1
ATOM 822 N N . GLN A 1 112 ? 52.811 4.966 17.578 1.00 38.61 111 GLN A N 1
ATOM 823 C CA . GLN A 1 112 ? 53.614 6.168 17.714 1.00 34.96 111 GLN A CA 1
ATOM 824 C C . GLN A 1 112 ? 55.017 5.832 18.240 1.00 33.74 111 GLN A C 1
ATOM 825 O O . GLN A 1 112 ? 56.021 6.398 17.802 1.00 31.40 111 GLN A O 1
ATOM 831 N N . PHE A 1 113 ? 55.109 4.875 19.145 1.00 32.36 112 PHE A N 1
ATOM 832 C CA . PHE A 1 113 ? 56.426 4.538 19.669 1.00 32.54 112 PHE A CA 1
ATOM 833 C C . PHE A 1 113 ? 57.324 3.937 18.588 1.00 33.76 112 PHE A C 1
ATOM 834 O O . PHE A 1 113 ? 58.516 4.266 18.521 1.00 34.52 112 PHE A O 1
ATOM 842 N N . THR A 1 114 ? 56.752 3.056 17.760 1.00 26.76 113 THR A N 1
ATOM 843 C CA . THR A 1 114 ? 57.428 2.537 16.583 1.00 28.23 113 THR A CA 1
ATOM 844 C C . THR A 1 114 ? 57.904 3.655 15.642 1.00 33.57 113 THR A C 1
ATOM 845 O O . THR A 1 114 ? 59.068 3.685 15.269 1.00 34.77 113 THR A O 1
ATOM 849 N N . LEU A 1 115 ? 56.996 4.549 15.248 1.00 34.69 114 LEU A N 1
ATOM 850 C CA . LEU A 1 115 ? 57.313 5.700 14.399 1.00 32.98 114 LEU A CA 1
ATOM 851 C C . LEU A 1 115 ? 58.485 6.500 14.975 1.00 34.17 114 LEU A C 1
ATOM 852 O O . LEU A 1 115 ? 59.456 6.798 14.274 1.00 39.40 114 LEU A O 1
ATOM 857 N N . ASP A 1 116 ? 58.397 6.823 16.257 1.00 33.26 115 ASP A N 1
ATOM 858 C CA . ASP A 1 116 ? 59.438 7.582 16.963 1.00 36.95 115 ASP A CA 1
ATOM 859 C C . ASP A 1 116 ? 60.809 6.903 17.077 1.00 36.59 115 ASP A C 1
ATOM 860 O O . ASP A 1 116 ? 61.848 7.553 16.942 1.00 34.21 115 ASP A O 1
ATOM 865 N N . THR A 1 117 ? 60.802 5.599 17.328 1.00 35.27 116 THR A N 1
ATOM 866 C CA . THR A 1 117 ? 62.020 4.808 17.476 1.00 30.06 116 THR A CA 1
ATOM 867 C C . THR A 1 117 ? 62.773 4.742 16.164 1.00 29.51 116 THR A C 1
ATOM 868 O O . THR A 1 117 ? 63.982 4.945 16.119 1.00 32.78 116 THR A O 1
ATOM 872 N N . VAL A 1 118 ? 62.048 4.441 15.095 1.00 29.26 117 VAL A N 1
ATOM 873 C CA . VAL A 1 118 ? 62.631 4.413 13.767 1.00 30.46 117 VAL A CA 1
ATOM 874 C C . VAL A 1 118 ? 63.144 5.778 13.388 1.00 30.28 117 VAL A C 1
ATOM 875 O O . VAL A 1 118 ? 64.297 5.906 12.972 1.00 32.10 117 VAL A O 1
ATOM 879 N N . ARG A 1 119 ? 62.304 6.803 13.549 1.00 28.15 118 ARG A N 1
ATOM 880 C CA . ARG A 1 119 ? 62.743 8.169 13.268 1.00 25.26 118 ARG A CA 1
ATOM 881 C C . ARG A 1 119 ? 63.983 8.565 14.055 1.00 26.54 118 ARG A C 1
ATOM 882 O O . ARG A 1 119 ? 64.956 9.051 13.483 1.00 31.32 118 ARG A O 1
ATOM 890 N N . ALA A 1 120 ? 63.977 8.362 15.364 1.00 26.73 119 ALA A N 1
ATOM 891 C CA . ALA A 1 120 ? 65.122 8.808 16.156 1.00 25.38 119 ALA A CA 1
ATOM 892 C C . ALA A 1 120 ? 66.406 8.054 15.786 1.00 30.25 119 ALA A C 1
ATOM 893 O O . ALA A 1 120 ? 67.489 8.646 15.730 1.00 33.67 119 ALA A O 1
ATOM 895 N N . LEU A 1 121 ? 66.289 6.760 15.517 1.00 28.35 120 LEU A N 1
ATOM 896 C CA . LEU A 1 121 ? 67.468 5.984 15.138 1.00 30.71 120 LEU A CA 1
ATOM 897 C C . LEU A 1 121 ? 68.127 6.478 13.879 1.00 30.81 120 LEU A C 1
ATOM 898 O O . LEU A 1 121 ? 69.356 6.541 13.814 1.00 29.21 120 LEU A O 1
ATOM 903 N N . ILE A 1 122 ? 67.307 6.806 12.879 1.00 27.97 121 ILE A N 1
ATOM 904 C CA . ILE A 1 122 ? 67.826 7.245 11.600 1.00 28.45 121 ILE A CA 1
ATOM 905 C C . ILE A 1 122 ? 68.327 8.668 11.747 1.00 32.06 121 ILE A C 1
ATOM 906 O O . ILE A 1 122 ? 69.364 9.050 11.194 1.00 33.47 121 ILE A O 1
ATOM 911 N N . SER A 1 123 ? 67.600 9.454 12.528 1.00 33.92 122 SER A N 1
ATOM 912 C CA . SER A 1 123 ? 68.016 10.821 12.78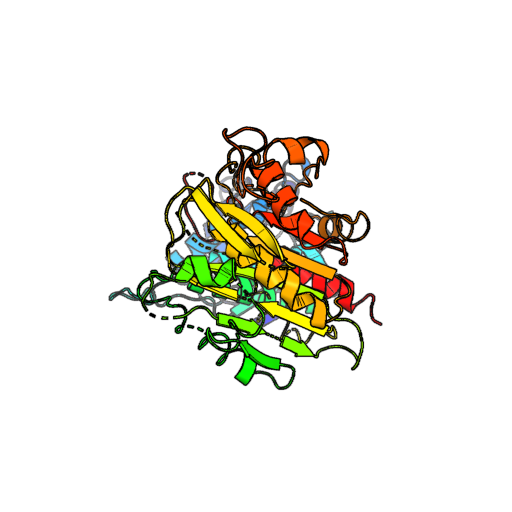4 1.00 31.33 122 SER A CA 1
ATOM 913 C C . SER A 1 123 ? 69.325 10.878 13.590 1.00 28.72 122 SER A C 1
ATOM 914 O O . SER A 1 123 ? 70.231 11.631 13.257 1.00 30.55 122 SER A O 1
ATOM 917 N N . GLU A 1 124 ? 69.436 10.077 14.638 1.00 28.02 123 GLU A N 1
ATOM 918 C CA . GLU A 1 124 ? 70.595 10.204 15.514 1.00 29.20 123 GLU A CA 1
ATOM 919 C C . GLU A 1 124 ? 71.860 9.537 14.993 1.00 31.47 123 GLU A C 1
ATOM 920 O O . GLU A 1 124 ? 72.939 9.750 15.546 1.00 35.86 123 GLU A O 1
ATOM 926 N N . THR A 1 125 ? 71.746 8.756 13.924 1.00 27.28 124 THR A N 1
ATOM 927 C CA . THR A 1 125 ? 72.937 8.175 13.312 1.00 29.57 124 THR A CA 1
ATOM 928 C C . THR A 1 125 ? 73.382 8.965 12.095 1.00 32.21 124 THR A C 1
ATOM 929 O O . THR A 1 125 ? 74.213 8.516 11.321 1.00 32.44 124 THR A O 1
ATOM 933 N N . TYR A 1 126 ? 72.824 10.155 11.947 1.00 34.22 125 TYR A N 1
ATOM 934 C CA . TYR A 1 126 ? 73.194 11.066 10.884 1.00 30.33 125 TYR A CA 1
ATOM 935 C C . TYR A 1 126 ? 74.665 11.505 10.938 1.00 30.80 125 TYR A C 1
ATOM 936 O O . TYR A 1 126 ? 75.196 11.812 12.000 1.00 30.79 125 TYR A O 1
ATOM 945 N N . VAL A 1 127 ? 75.325 11.569 9.789 1.00 33.02 126 VAL A N 1
ATOM 946 C CA . VAL A 1 127 ? 76.679 12.106 9.738 1.00 42.34 126 VAL A CA 1
ATOM 947 C C . VAL A 1 127 ? 76.831 13.121 8.615 1.00 43.39 126 VAL A C 1
ATOM 948 O O . VAL A 1 127 ? 76.257 12.964 7.548 1.00 41.98 126 VAL A O 1
ATOM 952 N N . PHE A 1 128 ? 77.603 14.169 8.867 1.00 38.50 127 PHE A N 1
ATOM 953 C CA . PHE A 1 128 ? 77.899 15.151 7.838 1.00 35.62 127 PHE A CA 1
ATOM 954 C C . PHE A 1 128 ? 79.401 15.159 7.581 1.00 39.72 127 PHE A C 1
ATOM 955 O O . PHE A 1 128 ? 80.169 15.646 8.395 1.00 40.37 127 PHE A O 1
ATOM 963 N N . ASP A 1 129 ? 79.818 14.615 6.447 1.00 41.15 128 ASP A N 1
ATOM 964 C CA . ASP A 1 129 ? 81.229 14.610 6.076 1.00 43.54 128 ASP A CA 1
ATOM 965 C C . ASP A 1 129 ? 81.447 15.061 4.640 1.00 44.26 128 ASP A C 1
ATOM 966 O O . ASP A 1 129 ? 82.431 14.704 4.018 1.00 49.51 128 ASP A O 1
ATOM 971 N N . GLN A 1 130 ? 80.513 15.843 4.125 1.00 41.07 129 GLN A N 1
ATOM 972 C CA . GLN A 1 130 ? 80.532 16.280 2.740 1.00 42.96 129 GLN A CA 1
ATOM 973 C C . GLN A 1 130 ? 81.766 17.102 2.403 1.00 44.30 129 GLN A C 1
ATOM 974 O O . GLN A 1 130 ? 82.317 16.999 1.314 1.00 44.82 129 GLN A O 1
ATOM 980 N N . LEU A 1 131 ? 82.182 17.938 3.339 1.00 40.45 130 LEU A N 1
ATOM 981 C CA . LEU A 1 131 ? 83.279 18.871 3.112 1.00 44.04 130 LEU A CA 1
ATOM 982 C C . LEU A 1 131 ? 84.573 18.430 3.797 1.00 49.29 130 LEU A C 1
ATOM 983 O O . LEU A 1 131 ? 85.578 19.154 3.796 1.00 52.11 130 LEU A O 1
ATOM 988 N N . LYS A 1 132 ? 84.538 17.242 4.388 1.00 48.42 131 LYS A N 1
ATOM 989 C CA . LYS A 1 132 ? 85.699 16.690 5.059 1.00 46.45 131 LYS A CA 1
ATOM 990 C C . LYS A 1 132 ? 86.491 15.825 4.108 1.00 49.30 131 LYS A C 1
ATOM 991 O O . LYS A 1 132 ? 85.971 15.299 3.136 1.00 50.49 131 LYS A O 1
ATOM 997 N N . THR A 1 133 ? 87.769 15.694 4.393 1.00 52.36 132 THR A N 1
ATOM 998 C CA . THR A 1 133 ? 88.636 14.862 3.591 1.00 54.63 132 THR A CA 1
ATOM 999 C C . THR A 1 133 ? 88.500 13.411 4.065 1.00 53.94 132 THR A C 1
ATOM 1000 O O . THR A 1 133 ? 88.317 12.500 3.259 1.00 48.62 132 THR A O 1
ATOM 1004 N N . GLU A 1 134 ? 88.588 13.211 5.377 1.00 58.00 133 GLU A N 1
ATOM 1005 C CA . GLU A 1 134 ? 88.342 11.908 5.976 1.00 63.67 133 GLU A CA 1
ATOM 1006 C C . GLU A 1 134 ? 86.843 11.634 6.121 1.00 61.34 133 GLU A C 1
ATOM 1007 O O . GLU A 1 134 ? 86.118 12.379 6.785 1.00 56.79 133 GLU A O 1
ATOM 1013 N N . LYS A 1 135 ? 86.384 10.563 5.481 1.00 60.69 134 LYS A N 1
ATOM 1014 C CA . LYS A 1 135 ? 84.979 10.198 5.504 1.00 55.82 134 LYS A CA 1
ATOM 1015 C C . LYS A 1 135 ? 84.715 9.247 6.669 1.00 59.07 134 LYS A C 1
ATOM 1016 O O . LYS A 1 135 ? 85.595 8.468 7.040 1.00 60.77 134 LYS A O 1
ATOM 1022 N N . GLU A 1 136 ? 83.525 9.336 7.264 1.00 58.45 135 GLU A N 1
ATOM 1023 C CA . GLU A 1 136 ? 83.126 8.421 8.327 1.00 57.91 135 GLU A CA 1
ATOM 1024 C C . GLU A 1 136 ? 82.796 7.032 7.779 1.00 55.18 135 GLU A C 1
ATOM 1025 O O . GLU A 1 136 ? 83.044 6.031 8.444 1.00 53.24 135 GLU A O 1
ATOM 1031 N N . ASN A 1 137 ? 82.247 6.985 6.564 1.00 53.23 136 ASN A N 1
ATOM 1032 C CA . ASN A 1 137 ? 81.728 5.746 5.987 1.00 59.73 136 ASN A CA 1
ATOM 1033 C C . ASN A 1 137 ? 80.859 4.949 6.961 1.00 59.73 136 ASN A C 1
ATOM 1034 O O . ASN A 1 137 ? 81.056 3.744 7.158 1.00 61.85 136 ASN A O 1
ATOM 1039 N N . TYR A 1 138 ? 79.918 5.625 7.597 1.00 52.91 137 TYR A N 1
ATOM 1040 C CA . TYR A 1 138 ? 79.014 4.925 8.468 1.00 48.54 137 TYR A CA 1
ATOM 1041 C C . TYR A 1 138 ? 77.586 5.341 8.235 1.00 48.39 137 TYR A C 1
ATOM 1042 O O . TYR A 1 138 ? 77.278 6.519 8.125 1.00 51.55 137 TYR A O 1
ATOM 1051 N N A SER A 1 139 ? 76.706 4.348 8.192 0.42 48.94 138 SER A N 1
ATOM 1052 N N B SER A 1 139 ? 76.709 4.357 8.125 0.58 48.86 138 SER A N 1
ATOM 1053 C CA A SER A 1 139 ? 75.284 4.564 7.977 0.42 49.01 138 SER A CA 1
ATOM 1054 C CA B SER A 1 139 ? 75.279 4.614 8.137 0.58 48.95 138 SER A CA 1
ATOM 1055 C C A SER A 1 139 ? 74.518 3.279 8.279 0.42 49.84 138 SER A C 1
ATOM 1056 C C B SER A 1 139 ? 74.537 3.304 8.336 0.58 49.78 138 SER A C 1
ATOM 1057 O O A SER A 1 139 ? 75.029 2.184 8.054 0.42 50.88 138 SER A O 1
ATOM 1058 O O B SER A 1 139 ? 75.074 2.226 8.091 0.58 50.97 138 SER A O 1
ATOM 1063 N N . LEU A 1 140 ? 73.299 3.406 8.797 1.00 50.37 139 LEU A N 1
ATOM 1064 C CA . LEU A 1 140 ? 72.461 2.238 8.991 1.00 47.72 139 LEU A CA 1
ATOM 1065 C C . LEU A 1 140 ? 71.961 1.800 7.644 1.00 48.01 139 LEU A C 1
ATOM 1066 O O . LEU A 1 140 ? 71.503 2.622 6.854 1.00 53.18 139 LEU A O 1
ATOM 1071 N N . GLU A 1 141 ? 72.057 0.508 7.382 1.00 47.30 140 GLU A N 1
ATOM 1072 C CA . GLU A 1 141 ? 71.617 -0.049 6.119 1.00 53.43 140 GLU A CA 1
ATOM 1073 C C . GLU A 1 141 ? 70.299 -0.776 6.322 1.00 50.80 140 GLU A C 1
ATOM 1074 O O . GLU A 1 141 ? 69.501 -0.896 5.397 1.00 53.14 140 GLU A O 1
ATOM 1080 N N . GLN A 1 142 ? 70.088 -1.274 7.538 1.00 48.29 141 GLN A N 1
ATOM 1081 C CA . GLN A 1 142 ? 68.870 -2.006 7.874 1.00 42.61 141 GLN A CA 1
ATOM 1082 C C . GLN A 1 142 ? 68.464 -1.939 9.343 1.00 36.93 141 GLN A C 1
ATOM 1083 O O . GLN A 1 142 ? 69.275 -2.144 10.240 1.00 38.39 141 GLN A O 1
ATOM 1089 N N . ILE A 1 143 ? 67.186 -1.641 9.554 1.00 34.53 142 ILE A N 1
ATOM 1090 C CA . ILE A 1 143 ? 66.522 -1.751 10.843 1.00 34.09 142 ILE A CA 1
ATOM 1091 C C . ILE A 1 143 ? 65.393 -2.780 10.756 1.00 35.80 142 ILE A C 1
ATOM 1092 O O . ILE A 1 143 ? 64.481 -2.659 9.932 1.00 36.00 142 ILE A O 1
ATOM 1097 N N . GLU A 1 144 ? 65.457 -3.795 11.606 1.00 34.43 143 GLU A N 1
ATOM 1098 C CA . GLU A 1 144 ? 64.382 -4.768 11.700 1.00 36.18 143 GLU A CA 1
ATOM 1099 C C . GLU A 1 144 ? 63.725 -4.458 13.016 1.00 38.90 143 GLU A C 1
ATOM 1100 O O . GLU A 1 144 ? 64.288 -4.733 14.070 1.00 38.98 143 GLU A O 1
ATOM 1106 N N . LEU A 1 145 ? 62.546 -3.857 12.960 1.00 38.92 144 LEU A N 1
ATOM 1107 C CA . LEU A 1 145 ? 61.804 -3.586 14.172 1.00 34.56 144 LEU A CA 1
ATOM 1108 C C . LEU A 1 145 ? 61.125 -4.856 14.688 1.00 36.53 144 LEU A C 1
ATOM 1109 O O . LEU A 1 145 ? 60.356 -5.491 13.971 1.00 46.61 144 LEU A O 1
ATOM 1114 N N . VAL A 1 146 ? 61.451 -5.251 15.914 1.00 33.88 145 VAL A N 1
ATOM 1115 C CA . VAL A 1 146 ? 60.958 -6.502 16.500 1.00 32.90 145 VAL A CA 1
ATOM 1116 C C . VAL A 1 146 ? 59.844 -6.263 17.533 1.00 37.77 145 VAL A C 1
ATOM 1117 O O . VAL A 1 146 ? 60.051 -5.611 18.574 1.00 35.88 145 VAL A O 1
ATOM 1121 N N . TYR A 1 147 ? 58.659 -6.787 17.235 1.00 39.38 146 TYR A N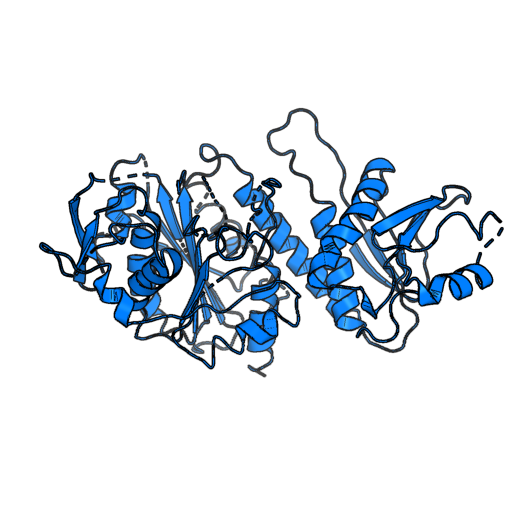 1
ATOM 1122 C CA . TYR A 1 147 ? 57.490 -6.549 18.070 1.00 38.86 146 TYR A CA 1
ATOM 1123 C C . TYR A 1 147 ? 56.559 -7.756 18.025 1.00 42.15 146 TYR A C 1
ATOM 1124 O O . TYR A 1 147 ? 56.240 -8.267 16.955 1.00 45.87 146 TYR A O 1
ATOM 1133 N N . SER A 1 148 ? 56.120 -8.201 19.196 1.00 43.33 147 SER A N 1
ATOM 1134 C CA . SER A 1 148 ? 55.368 -9.449 19.334 1.00 39.45 147 SER A CA 1
ATOM 1135 C C . SER A 1 148 ? 53.879 -9.268 19.447 1.00 42.60 147 SER A C 1
ATOM 1136 O O . SER A 1 148 ? 53.146 -10.242 19.440 1.00 45.65 147 SER A O 1
ATOM 1139 N N . GLY A 1 149 ? 53.427 -8.025 19.587 1.00 44.90 148 GLY A N 1
ATOM 1140 C CA . GLY A 1 149 ? 52.016 -7.747 19.791 1.00 42.69 148 GLY A CA 1
ATOM 1141 C C . GLY A 1 149 ? 51.161 -7.812 18.543 1.00 46.51 148 GLY A C 1
ATOM 1142 O O . GLY A 1 149 ? 51.603 -8.204 17.445 1.00 46.81 148 GLY A O 1
ATOM 1143 N N . ASP A 1 150 ? 49.923 -7.382 18.711 1.00 51.96 149 ASP A N 1
ATOM 1144 C CA . ASP A 1 150 ? 48.886 -7.619 17.716 1.00 62.17 149 ASP A CA 1
ATOM 1145 C C . ASP A 1 150 ? 48.610 -6.381 16.880 1.00 61.07 149 ASP A C 1
ATOM 1146 O O . ASP A 1 150 ? 47.861 -6.446 15.909 1.00 64.54 149 ASP A O 1
ATOM 1151 N N . GLN A 1 151 ? 49.217 -5.260 17.260 1.00 57.10 150 GLN A N 1
ATOM 1152 C CA . GLN A 1 151 ? 49.057 -4.008 16.527 1.00 58.75 150 GLN A CA 1
ATOM 1153 C C . GLN A 1 151 ? 49.789 -4.014 15.191 1.00 56.70 150 GLN A C 1
ATOM 1154 O O . GLN A 1 151 ? 50.848 -4.609 15.038 1.00 55.95 150 GLN A O 1
ATOM 1160 N N . ASP A 1 152 ? 49.220 -3.323 14.222 1.00 58.39 151 ASP A N 1
ATOM 1161 C CA . ASP A 1 152 ? 49.851 -3.204 12.924 1.00 58.29 151 ASP A CA 1
ATOM 1162 C C . ASP A 1 152 ? 50.806 -1.999 12.913 1.00 54.32 151 ASP A C 1
ATOM 1163 O O . ASP A 1 152 ? 50.381 -0.840 12.938 1.00 51.09 151 ASP A O 1
ATOM 1168 N N . ILE A 1 153 ? 52.101 -2.272 12.893 1.00 48.28 152 ILE A N 1
ATOM 1169 C CA . ILE A 1 153 ? 53.051 -1.193 12.995 1.00 45.30 152 ILE A CA 1
ATOM 1170 C C . ILE A 1 153 ? 53.879 -0.947 11.741 1.00 45.33 152 ILE A C 1
ATOM 1171 O O . ILE A 1 153 ? 54.808 -0.175 11.773 1.00 45.87 152 ILE A O 1
ATOM 1176 N N . GLU A 1 154 ? 53.545 -1.597 10.642 1.00 50.42 153 GLU A N 1
ATOM 1177 C CA . GLU A 1 154 ? 54.349 -1.523 9.442 1.00 51.50 153 GLU A CA 1
ATOM 1178 C C . GLU A 1 154 ? 54.400 -0.087 8.935 1.00 51.41 153 GLU A C 1
ATOM 1179 O O . GLU A 1 154 ? 55.460 0.449 8.594 1.00 50.34 153 GLU A O 1
ATOM 1185 N N . ASP A 1 155 ? 53.242 0.551 8.892 1.00 49.69 154 ASP A N 1
ATOM 1186 C CA . ASP A 1 155 ? 53.170 1.859 8.299 1.00 48.85 154 ASP A CA 1
ATOM 1187 C C . ASP A 1 155 ? 53.851 2.910 9.150 1.00 46.35 154 ASP A C 1
ATOM 1188 O O . ASP A 1 155 ? 54.540 3.794 8.646 1.00 48.51 154 ASP A O 1
ATOM 1193 N N . SER A 1 156 ? 53.623 2.817 10.446 1.00 37.79 155 SER A N 1
ATOM 1194 C CA . SER A 1 156 ? 54.318 3.625 11.401 1.00 35.70 155 SER A CA 1
ATOM 1195 C C . SER A 1 156 ? 55.822 3.624 11.171 1.00 37.16 155 SER A C 1
ATOM 1196 O O . SER A 1 156 ? 56.468 4.660 11.265 1.00 40.80 155 SER A O 1
ATOM 1199 N N . ALA A 1 157 ? 56.390 2.469 10.872 1.00 36.84 156 ALA A N 1
ATOM 1200 C CA . ALA A 1 157 ? 57.822 2.409 10.609 1.00 36.36 156 ALA A CA 1
ATOM 1201 C C . ALA A 1 157 ? 58.174 3.169 9.334 1.00 38.19 156 ALA A C 1
ATOM 1202 O O . ALA A 1 157 ? 59.204 3.838 9.267 1.00 38.74 156 ALA A O 1
ATOM 1204 N N . LYS A 1 158 ? 57.308 3.070 8.334 1.00 37.63 157 LYS A N 1
ATOM 1205 C CA . LYS A 1 158 ? 57.564 3.683 7.048 1.00 38.42 157 LYS A CA 1
ATOM 1206 C C . LYS A 1 158 ? 57.569 5.198 7.192 1.00 38.00 157 LYS A C 1
ATOM 1207 O O . LYS A 1 158 ? 58.459 5.885 6.670 1.00 39.81 157 LYS A O 1
ATOM 1213 N N . ILE A 1 159 ? 56.590 5.709 7.931 1.00 34.83 158 ILE A N 1
ATOM 1214 C CA . ILE A 1 159 ? 56.464 7.138 8.203 1.00 31.50 158 ILE A CA 1
ATOM 1215 C C . ILE A 1 159 ? 57.619 7.707 9.013 1.00 32.92 158 ILE A C 1
ATOM 1216 O O . ILE A 1 159 ? 58.160 8.766 8.699 1.00 35.55 158 ILE A O 1
ATOM 1221 N N . GLY A 1 160 ? 57.966 7.035 10.096 1.00 32.28 159 GLY A N 1
ATOM 1222 C CA . GLY A 1 160 ? 59.083 7.479 10.902 1.00 33.13 159 GLY A CA 1
ATOM 1223 C C . GLY A 1 160 ? 60.343 7.497 10.057 1.00 32.71 159 GLY A C 1
ATOM 1224 O O . GLY A 1 160 ? 61.198 8.348 10.212 1.00 36.43 159 GLY A O 1
ATOM 1225 N N . SER A 1 161 ? 60.458 6.541 9.156 1.00 29.93 160 SER A N 1
ATOM 1226 C CA . SER A 1 161 ? 61.579 6.509 8.248 1.00 32.63 160 SER A CA 1
ATOM 1227 C C . SER A 1 161 ? 61.589 7.738 7.321 1.00 31.77 160 SER A C 1
ATOM 1228 O O . SER A 1 161 ? 62.610 8.391 7.170 1.00 32.31 160 SER A O 1
ATOM 1231 N N . ALA A 1 162 ? 60.455 8.041 6.697 1.00 29.76 161 ALA A N 1
ATOM 1232 C CA . ALA A 1 162 ? 60.345 9.167 5.769 1.00 23.49 161 ALA A CA 1
ATOM 1233 C C . ALA A 1 162 ? 60.667 10.483 6.457 1.00 32.10 161 ALA A C 1
ATOM 1234 O O . ALA A 1 162 ? 61.441 11.299 5.939 1.00 36.71 161 ALA A O 1
ATOM 1236 N N . ILE A 1 163 ? 60.071 10.690 7.630 1.00 29.23 162 ILE A N 1
ATOM 1237 C CA . ILE A 1 163 ? 60.342 11.869 8.412 1.00 25.39 162 ILE A CA 1
ATOM 1238 C C . ILE A 1 163 ? 61.830 12.005 8.719 1.00 27.96 162 ILE A C 1
ATOM 1239 O O . ILE A 1 163 ? 62.416 13.060 8.483 1.00 34.83 162 ILE A O 1
ATOM 1244 N N . ALA A 1 164 ? 62.457 10.950 9.233 1.00 24.73 163 ALA A N 1
ATOM 1245 C CA . ALA A 1 164 ? 63.892 11.017 9.539 1.00 24.54 163 ALA A CA 1
ATOM 1246 C C . ALA A 1 164 ? 64.706 11.327 8.293 1.00 29.90 163 ALA A C 1
ATOM 1247 O O . ALA A 1 164 ? 65.727 12.018 8.353 1.00 36.16 163 ALA A O 1
ATOM 1249 N N . CYS A 1 165 ? 64.248 10.838 7.154 1.00 28.53 164 CYS A N 1
ATOM 1250 C CA . CYS A 1 165 ? 64.913 11.174 5.904 1.00 32.01 164 CYS A CA 1
ATOM 1251 C C . CYS A 1 165 ? 64.828 12.693 5.593 1.00 29.34 164 CYS A C 1
ATOM 1252 O O . CYS A 1 165 ? 65.818 13.305 5.215 1.00 28.74 164 CYS A O 1
ATOM 1255 N N . GLY A 1 166 ? 63.647 13.286 5.783 1.00 28.59 165 GLY A N 1
ATOM 1256 C CA . GLY A 1 166 ? 63.467 14.724 5.703 1.00 23.47 165 GLY A CA 1
ATOM 1257 C C . GLY A 1 166 ? 64.237 15.538 6.746 1.00 29.69 165 GLY A C 1
ATOM 1258 O O . GLY A 1 166 ? 64.753 16.612 6.404 1.00 36.33 165 GLY A O 1
ATOM 1259 N N . GLN A 1 167 ? 64.317 15.068 8.000 1.00 21.40 166 GLN A N 1
ATOM 1260 C CA . GLN A 1 167 ? 65.074 15.794 9.019 1.00 23.27 166 GLN A CA 1
ATOM 1261 C C . GLN A 1 167 ? 66.550 15.808 8.635 1.00 29.96 166 GLN A C 1
ATOM 1262 O O . GLN A 1 167 ? 67.252 16.831 8.808 1.00 32.87 166 GLN A O 1
ATOM 1268 N N . ASN A 1 168 ? 67.044 14.670 8.145 1.00 22.51 167 ASN A N 1
ATOM 1269 C CA . ASN A 1 168 ? 68.449 14.616 7.795 1.00 23.97 167 ASN A CA 1
ATOM 1270 C C . ASN A 1 168 ? 68.760 15.501 6.602 1.00 28.10 167 ASN A C 1
ATOM 1271 O O . ASN A 1 168 ? 69.818 16.139 6.525 1.00 28.54 167 ASN A O 1
ATOM 1276 N N . TYR A 1 169 ? 67.817 15.575 5.680 1.00 26.79 168 TYR A N 1
ATOM 1277 C CA . TYR A 1 169 ? 68.007 16.445 4.545 1.00 27.32 168 TYR A CA 1
ATOM 1278 C C . TYR A 1 169 ? 68.050 17.885 5.039 1.00 28.95 168 TYR A C 1
ATOM 1279 O O . TYR A 1 169 ? 68.957 18.631 4.692 1.00 29.26 168 TYR A O 1
ATOM 1288 N N . ALA A 1 170 ? 67.085 18.266 5.877 1.00 26.63 169 ALA A N 1
ATOM 1289 C CA . ALA A 1 170 ? 67.129 19.581 6.530 1.00 24.11 169 ALA A CA 1
ATOM 1290 C C . ALA A 1 170 ? 68.460 19.841 7.240 1.00 27.39 169 ALA A C 1
ATOM 1291 O O . ALA A 1 170 ? 69.018 20.923 7.129 1.00 29.57 169 ALA A O 1
ATOM 1293 N N . LYS A 1 171 ? 68.960 18.860 7.985 1.00 29.34 170 LYS A N 1
ATOM 1294 C CA . LYS A 1 171 ? 70.249 19.028 8.632 1.00 30.32 170 LYS A CA 1
ATOM 1295 C C . LYS A 1 171 ? 71.378 19.312 7.627 1.00 32.06 170 LYS A C 1
ATOM 1296 O O . LYS A 1 171 ? 72.229 20.165 7.876 1.00 32.26 170 LYS A O 1
ATOM 1302 N N . ASP A 1 172 ? 71.388 18.596 6.504 1.00 31.27 171 ASP A N 1
ATOM 1303 C CA . ASP A 1 172 ? 72.372 18.835 5.454 1.00 32.86 171 ASP A CA 1
ATOM 1304 C C . ASP A 1 172 ? 72.350 20.274 5.017 1.00 39.04 171 ASP A C 1
ATOM 1305 O O . ASP A 1 172 ? 73.397 20.925 4.947 1.00 44.79 171 ASP A O 1
ATOM 1310 N N . LEU A 1 173 ? 71.160 20.772 4.696 1.00 33.09 172 LEU A N 1
ATOM 1311 C CA . LEU A 1 173 ? 71.040 22.148 4.260 1.00 31.43 172 LEU A CA 1
ATOM 1312 C C . LEU A 1 173 ? 71.424 23.158 5.375 1.00 39.51 172 LEU A C 1
ATOM 1313 O O . LEU A 1 173 ? 72.027 24.190 5.088 1.00 41.59 172 LEU A O 1
ATOM 1318 N N . GLN A 1 174 ? 71.108 22.880 6.637 1.00 36.71 173 GLN A N 1
ATOM 1319 C CA . GLN A 1 174 ? 71.509 23.827 7.684 1.00 36.72 173 GLN A CA 1
ATOM 1320 C C . GLN A 1 174 ? 73.031 23.789 7.879 1.00 37.52 173 GLN A C 1
ATOM 1321 O O . GLN A 1 174 ? 73.640 24.779 8.287 1.00 37.56 173 GLN A O 1
ATOM 1327 N N . ASN A 1 175 ? 73.644 22.647 7.586 1.00 34.52 174 ASN A N 1
ATOM 1328 C CA . ASN A 1 175 ? 75.050 22.459 7.909 1.00 35.13 174 ASN A CA 1
ATOM 1329 C C . ASN A 1 175 ? 75.980 23.018 6.849 1.00 40.87 174 ASN A C 1
ATOM 1330 O O . ASN A 1 175 ? 77.143 23.285 7.139 1.00 43.16 174 ASN A O 1
ATOM 1335 N N . LEU A 1 176 ? 75.479 23.176 5.620 1.00 42.59 175 LEU A N 1
ATOM 1336 C CA . LEU A 1 176 ? 76.264 23.780 4.537 1.00 39.72 175 LEU A CA 1
ATOM 1337 C C . LEU A 1 176 ? 76.639 25.218 4.865 1.00 40.03 175 LEU A C 1
ATOM 1338 O O . LEU A 1 176 ? 75.842 25.973 5.444 1.00 42.86 175 LEU A O 1
ATOM 1343 N N . PRO A 1 177 ? 77.864 25.605 4.506 1.00 37.00 176 PRO A N 1
ATOM 1344 C CA . PRO A 1 177 ? 78.326 26.976 4.735 1.00 36.45 176 PRO A CA 1
ATOM 1345 C C . PRO A 1 177 ? 77.737 27.912 3.684 1.00 42.53 176 PRO A C 1
ATOM 1346 O O . PRO A 1 177 ? 77.353 27.446 2.606 1.00 43.55 176 PRO A O 1
ATOM 1350 N N . ALA A 1 178 ? 77.668 29.203 3.993 1.00 44.60 177 ALA A N 1
ATOM 1351 C CA . ALA A 1 178 ? 76.905 30.145 3.183 1.00 45.15 177 ALA A CA 1
ATOM 1352 C C . ALA A 1 178 ? 77.502 30.282 1.786 1.00 48.01 177 ALA A C 1
ATOM 1353 O O . ALA A 1 178 ? 76.794 30.587 0.826 1.00 50.76 177 ALA A O 1
ATOM 1355 N N . ASN A 1 179 ? 78.807 30.055 1.681 1.00 45.55 178 ASN A N 1
ATOM 1356 C CA . ASN A 1 179 ? 79.509 30.191 0.410 1.00 45.81 178 ASN A CA 1
ATOM 1357 C C . ASN A 1 179 ? 79.268 29.000 -0.512 1.00 50.31 178 ASN A C 1
ATOM 1358 O O . ASN A 1 179 ? 79.439 29.099 -1.727 1.00 61.96 178 ASN A O 1
ATOM 1363 N N . ILE A 1 180 ? 78.870 27.876 0.074 1.00 46.44 179 ILE A N 1
ATOM 1364 C CA . ILE A 1 180 ? 78.380 26.740 -0.699 1.00 47.87 179 ILE A CA 1
ATOM 1365 C C . ILE A 1 180 ? 76.866 26.800 -0.867 1.00 45.83 179 ILE A C 1
ATOM 1366 O O . ILE A 1 180 ? 76.339 26.504 -1.940 1.00 41.66 179 ILE A O 1
ATOM 1371 N N . CYS A 1 181 ? 76.172 27.185 0.198 1.00 52.51 180 CYS A N 1
ATOM 1372 C CA . CYS A 1 181 ? 74.715 27.254 0.180 1.00 50.54 180 CYS A CA 1
ATOM 1373 C C . CYS A 1 181 ? 74.233 28.612 -0.319 1.00 46.60 180 CYS A C 1
ATOM 1374 O O . CYS A 1 181 ? 73.674 29.402 0.443 1.00 43.38 180 CYS A O 1
ATOM 1377 N N . THR A 1 182 ? 74.453 28.878 -1.602 1.00 50.53 181 THR A N 1
ATOM 1378 C CA . THR A 1 182 ? 74.006 30.114 -2.211 1.00 45.93 181 THR A CA 1
ATOM 1379 C C . THR A 1 182 ? 72.540 30.038 -2.608 1.00 49.22 181 THR A C 1
ATOM 1380 O O . THR A 1 182 ? 71.961 28.962 -2.636 1.00 51.70 181 THR A O 1
ATOM 1384 N N . THR A 1 183 ? 71.933 31.182 -2.892 1.00 47.21 182 THR A N 1
ATOM 1385 C CA . THR A 1 183 ? 70.553 31.199 -3.379 1.00 44.62 182 THR A CA 1
ATOM 1386 C C . THR A 1 183 ? 70.429 30.354 -4.654 1.00 44.89 182 THR A C 1
ATOM 1387 O O . THR A 1 183 ? 69.432 29.677 -4.843 1.00 50.41 182 THR A O 1
ATOM 1391 N N . ASP A 1 184 ? 71.438 30.364 -5.517 1.00 38.84 183 ASP A N 1
ATOM 1392 C CA . ASP A 1 184 ? 71.421 29.462 -6.660 1.00 40.04 183 ASP A CA 1
ATOM 1393 C C . ASP A 1 184 ? 71.468 28.007 -6.216 1.00 43.46 183 ASP A C 1
ATOM 1394 O O . ASP A 1 184 ? 70.771 27.152 -6.767 1.00 47.51 183 ASP A O 1
ATOM 1399 N N . TYR A 1 185 ? 72.290 27.716 -5.217 1.00 38.76 184 TYR A N 1
ATOM 1400 C CA . TYR A 1 185 ? 72.382 26.350 -4.744 1.00 37.21 184 TYR A CA 1
ATOM 1401 C C . TYR A 1 185 ? 70.997 25.871 -4.317 1.00 39.69 184 TYR A C 1
ATOM 1402 O O . TYR A 1 185 ? 70.574 24.766 -4.669 1.00 38.54 184 TYR A O 1
ATOM 1419 N N . LEU A 1 187 ? 68.082 27.038 -5.166 1.00 42.30 186 LEU A N 1
ATOM 1420 C CA . LEU A 1 187 ? 67.154 26.996 -6.274 1.00 42.44 186 LEU A CA 1
ATOM 1421 C C . LEU A 1 187 ? 67.354 25.665 -6.998 1.00 43.81 186 LEU A C 1
ATOM 1422 O O . LEU A 1 187 ? 66.384 24.962 -7.316 1.00 43.11 186 LEU A O 1
ATOM 1427 N N . ASN A 1 188 ? 68.614 25.305 -7.226 1.00 40.27 187 ASN A N 1
ATOM 1428 C CA . ASN A 1 188 ? 68.928 23.992 -7.775 1.00 36.54 187 ASN A CA 1
ATOM 1429 C C . ASN A 1 188 ? 68.428 22.807 -6.932 1.00 38.43 187 ASN A C 1
ATOM 1430 O O . ASN A 1 188 ? 67.987 21.802 -7.494 1.00 38.93 187 ASN A O 1
ATOM 1435 N N . GLU A 1 189 ? 68.479 22.913 -5.604 1.00 35.61 188 GLU A N 1
ATOM 1436 C CA . GLU A 1 189 ? 67.930 21.854 -4.760 1.00 36.28 188 GLU A CA 1
ATOM 1437 C C . GLU A 1 189 ? 66.450 21.694 -5.021 1.00 37.77 188 GLU A C 1
ATOM 1438 O O . GLU A 1 189 ? 65.942 20.586 -5.095 1.00 43.28 188 GLU A O 1
ATOM 1444 N N . ALA A 1 190 ? 65.747 22.804 -5.145 1.00 35.18 189 ALA A N 1
ATOM 1445 C CA . ALA A 1 190 ? 64.329 22.747 -5.427 1.00 33.04 189 ALA A CA 1
ATOM 1446 C C . ALA A 1 190 ? 64.108 22.097 -6.798 1.00 38.25 189 ALA A C 1
ATOM 1447 O O . ALA A 1 190 ? 63.195 21.291 -6.966 1.00 39.61 189 ALA A O 1
ATOM 1449 N N . ARG A 1 191 ? 64.946 22.430 -7.778 1.00 35.15 190 ARG A N 1
ATOM 1450 C CA . ARG A 1 191 ? 64.848 21.766 -9.070 1.00 39.05 190 ARG A CA 1
ATOM 1451 C C . ARG A 1 191 ? 65.075 20.251 -8.970 1.00 42.35 190 ARG A C 1
ATOM 1452 O O . ARG A 1 191 ? 64.316 19.470 -9.529 1.00 44.54 190 ARG A O 1
ATOM 1460 N N A GLU A 1 192 ? 66.109 19.844 -8.246 0.55 39.55 191 GLU A N 1
ATOM 1461 N N B GLU A 1 192 ? 66.134 19.841 -8.276 0.45 39.60 191 GLU A N 1
ATOM 1462 C CA A GLU A 1 192 ? 66.424 18.432 -8.163 0.55 38.68 191 GLU A CA 1
ATOM 1463 C CA B GLU A 1 192 ? 66.422 18.420 -8.135 0.45 38.72 191 GLU A CA 1
ATOM 1464 C C A GLU A 1 192 ? 65.338 17.662 -7.400 0.55 37.43 191 GLU A C 1
ATOM 1465 C C B GLU A 1 192 ? 65.223 17.735 -7.493 0.45 37.57 191 GLU A C 1
ATOM 1466 O O A GLU A 1 192 ? 64.976 16.554 -7.774 0.55 38.54 191 GLU A O 1
ATOM 1467 O O B GLU A 1 192 ? 64.693 16.759 -8.018 0.45 37.91 191 GLU A O 1
ATOM 1478 N N . LEU A 1 193 ? 64.776 18.275 -6.371 1.00 36.27 192 LEU A N 1
ATOM 1479 C CA . LEU A 1 193 ? 63.682 17.663 -5.645 1.00 37.14 192 LEU A CA 1
ATOM 1480 C C . LEU A 1 193 ? 62.407 17.612 -6.485 1.00 40.87 192 LEU A C 1
ATOM 1481 O O . LEU A 1 193 ? 61.681 16.619 -6.477 1.00 45.44 192 LEU A O 1
ATOM 1486 N N . THR A 1 194 ? 62.106 18.665 -7.225 1.00 40.33 193 THR A N 1
ATOM 1487 C CA . THR A 1 194 ? 60.861 18.598 -7.962 1.00 40.83 193 THR A CA 1
ATOM 1488 C C . THR A 1 194 ? 61.003 17.661 -9.138 1.00 41.29 193 THR A C 1
ATOM 1489 O O . THR A 1 194 ? 60.047 17.029 -9.503 1.00 42.46 193 THR A O 1
ATOM 1493 N N . SER A 1 195 ? 62.199 17.522 -9.700 1.00 41.14 194 SER A N 1
ATOM 1494 C CA . SER A 1 195 ? 62.365 16.606 -10.829 1.00 41.90 194 SER A CA 1
ATOM 1495 C C . SER A 1 195 ? 62.124 15.124 -10.466 1.00 43.82 194 SER A C 1
ATOM 1496 O O . SER A 1 195 ? 61.805 14.322 -11.351 1.00 42.78 194 SER A O 1
ATOM 1499 N N . LYS A 1 196 ? 62.233 14.774 -9.177 1.00 38.48 195 LYS A N 1
ATOM 1500 C CA . LYS A 1 196 ? 62.138 13.375 -8.754 1.00 37.68 195 LYS A CA 1
ATOM 1501 C C . LYS A 1 196 ? 60.737 12.780 -8.561 1.00 39.66 195 LYS A C 1
ATOM 1502 O O . LYS A 1 196 ? 60.603 11.574 -8.327 1.00 43.61 195 LYS A O 1
ATOM 1508 N N . TYR A 1 197 ? 59.698 13.595 -8.702 1.00 37.57 196 TYR A N 1
ATOM 1509 C CA . TYR A 1 197 ? 58.350 13.124 -8.432 1.00 38.02 196 TYR A CA 1
ATOM 1510 C C . TYR A 1 197 ? 57.369 13.720 -9.397 1.00 43.43 196 TYR A C 1
ATOM 1511 O O . TYR A 1 197 ? 57.274 14.912 -9.476 1.00 43.56 196 TYR A O 1
ATOM 1520 N N . ALA A 1 198 ? 56.603 12.905 -10.106 1.00 49.04 197 ALA A N 1
ATOM 1521 C CA . ALA A 1 198 ? 55.574 13.457 -10.990 1.00 48.41 197 ALA A CA 1
ATOM 1522 C C . ALA A 1 198 ? 54.580 14.435 -10.306 1.00 50.47 197 ALA A C 1
ATOM 1523 O O . ALA A 1 198 ? 54.023 15.314 -10.962 1.00 53.71 197 ALA A O 1
ATOM 1525 N N . THR A 1 199 ? 54.372 14.287 -8.999 1.00 46.05 198 THR A N 1
ATOM 1526 C CA . THR A 1 199 ? 53.428 15.126 -8.256 1.00 48.31 198 THR A CA 1
ATOM 1527 C C . THR A 1 199 ? 53.932 16.546 -8.018 1.00 48.03 198 THR A C 1
ATOM 1528 O O . THR A 1 199 ? 53.160 17.413 -7.608 1.00 47.60 198 THR A O 1
ATOM 1532 N N . PHE A 1 200 ? 55.225 16.772 -8.250 1.00 46.07 199 PHE A N 1
ATOM 1533 C CA . PHE A 1 200 ? 55.855 18.073 -8.019 1.00 45.90 199 PHE A CA 1
ATOM 1534 C C . PHE A 1 200 ? 55.842 18.984 -9.250 1.00 48.89 199 PHE A C 1
ATOM 1535 O O . PHE A 1 200 ? 55.867 18.502 -10.360 1.00 51.38 199 PHE A O 1
ATOM 1543 N N . SER A 1 201 ? 55.771 20.297 -9.051 1.00 48.22 200 SER A N 1
ATOM 1544 C CA . SER A 1 201 ? 56.026 21.251 -10.135 1.00 50.58 200 SER A CA 1
ATOM 1545 C C . SER A 1 201 ? 56.737 22.432 -9.519 1.00 49.08 200 SER A C 1
ATOM 1546 O O . SER A 1 201 ? 56.590 22.698 -8.331 1.00 51.24 200 SER A O 1
ATOM 1549 N N . LEU A 1 202 ? 57.506 23.136 -10.331 1.00 42.71 201 LEU A N 1
ATOM 1550 C CA . LEU A 1 202 ? 58.305 24.222 -9.847 1.00 38.62 201 LEU A CA 1
ATOM 1551 C C . LEU A 1 202 ? 57.940 25.525 -10.527 1.00 44.01 201 LEU A C 1
ATOM 1552 O O . LEU A 1 202 ? 58.008 25.665 -11.734 1.00 50.11 201 LEU A O 1
ATOM 1557 N N . ASP A 1 203 ? 57.552 26.496 -9.733 1.00 50.49 202 ASP A N 1
ATOM 1558 C CA . ASP A 1 203 ? 57.454 27.841 -10.234 1.00 54.38 202 ASP A CA 1
ATOM 1559 C C . ASP A 1 203 ? 58.376 28.723 -9.419 1.00 48.43 202 ASP A C 1
ATOM 1560 O O . ASP A 1 203 ? 58.538 28.510 -8.223 1.00 50.84 202 ASP A O 1
ATOM 1565 N N . TYR A 1 204 ? 58.987 29.722 -10.033 1.00 44.04 203 TYR A N 1
ATOM 1566 C CA . TYR A 1 204 ? 59.687 30.676 -9.197 1.00 44.94 203 TYR A CA 1
ATOM 1567 C C . TYR A 1 204 ? 59.810 32.058 -9.819 1.00 43.66 203 TYR A C 1
ATOM 1568 O O . TYR A 1 204 ? 59.725 32.202 -11.026 1.00 42.24 203 TYR A O 1
ATOM 1577 N N . LEU A 1 205 ? 59.998 33.066 -8.971 1.00 43.35 204 LEU A N 1
ATOM 1578 C CA . LEU A 1 205 ? 60.299 34.404 -9.436 1.00 45.24 204 LEU A CA 1
ATOM 1579 C C . LEU A 1 205 ? 61.760 34.724 -9.234 1.00 46.38 204 LEU A C 1
ATOM 1580 O O . LEU A 1 205 ? 62.312 34.522 -8.151 1.00 47.96 204 LEU A O 1
ATOM 1585 N N . ASP A 1 206 ? 62.379 35.258 -10.273 1.00 49.50 205 ASP A N 1
ATOM 1586 C CA . ASP A 1 206 ? 63.659 35.935 -10.128 1.00 50.73 205 ASP A CA 1
ATOM 1587 C C . ASP A 1 206 ? 63.408 37.398 -9.714 1.00 51.23 205 ASP A C 1
ATOM 1588 O O . ASP A 1 206 ? 62.267 37.809 -9.491 1.00 45.77 205 ASP A O 1
ATOM 1593 N N . GLN A 1 207 ? 64.473 38.181 -9.627 1.00 56.99 206 GLN A N 1
ATOM 1594 C CA . GLN A 1 207 ? 64.376 39.582 -9.237 1.00 61.29 206 GLN A CA 1
ATOM 1595 C C . GLN A 1 207 ? 63.475 40.416 -10.135 1.00 62.47 206 GLN A C 1
ATOM 1596 O O . GLN A 1 207 ? 62.729 41.290 -9.647 1.00 61.29 206 GLN A O 1
ATOM 1602 N N . ASP A 1 208 ? 63.569 40.173 -11.443 1.00 60.51 207 ASP A N 1
ATOM 1603 C CA . ASP A 1 208 ? 62.805 40.960 -12.409 1.00 62.76 207 ASP A CA 1
ATOM 1604 C C . ASP A 1 208 ? 61.313 40.766 -12.212 1.00 57.95 207 ASP A C 1
ATOM 1605 O O . ASP A 1 208 ? 60.563 41.727 -12.086 1.00 58.22 207 ASP A O 1
ATOM 1610 N N . ALA A 1 209 ? 60.901 39.506 -12.172 1.00 54.88 208 ALA A N 1
ATOM 1611 C CA . ALA A 1 209 ? 59.529 39.137 -11.867 1.00 49.24 208 ALA A CA 1
ATOM 1612 C C . ALA A 1 209 ? 59.089 39.729 -10.530 1.00 50.02 208 ALA A C 1
ATOM 1613 O O . ALA A 1 209 ? 57.974 40.243 -10.413 1.00 53.48 208 ALA A O 1
ATOM 1623 N N . ALA A 1 211 ? 60.226 42.316 -9.039 1.00 44.95 210 ALA A N 1
ATOM 1624 C CA . ALA A 1 211 ? 60.132 43.763 -9.127 1.00 44.78 210 ALA A CA 1
ATOM 1625 C C . ALA A 1 211 ? 58.855 44.195 -9.866 1.00 50.60 210 ALA A C 1
ATOM 1626 O O . ALA A 1 211 ? 58.278 45.244 -9.549 1.00 48.37 210 ALA A O 1
ATOM 1628 N N A GLU A 1 212 ? 58.407 43.393 -10.832 0.54 52.51 211 GLU A N 1
ATOM 1629 N N B GLU A 1 212 ? 58.419 43.392 -10.833 0.46 52.59 211 GLU A N 1
ATOM 1630 C CA A GLU A 1 212 ? 57.146 43.678 -11.512 0.54 55.57 211 GLU A CA 1
ATOM 1631 C CA B GLU A 1 212 ? 57.159 43.657 -11.516 0.46 55.58 211 GLU A CA 1
ATOM 1632 C C A GLU A 1 212 ? 55.976 43.572 -10.531 0.54 55.73 211 GLU A C 1
ATOM 1633 C C B GLU A 1 212 ? 55.988 43.573 -10.532 0.46 55.71 211 GLU A C 1
ATOM 1634 O O A GLU A 1 212 ? 54.989 44.295 -10.651 0.54 57.26 211 GLU A O 1
ATOM 1635 O O B GLU A 1 212 ? 55.019 44.321 -10.645 0.46 57.14 211 GLU A O 1
ATOM 1646 N N . LEU A 1 213 ? 56.094 42.679 -9.553 1.00 53.31 212 LEU A N 1
ATOM 1647 C CA . LEU A 1 213 ? 55.043 42.508 -8.556 1.00 54.81 212 LEU A CA 1
ATOM 1648 C C . LEU A 1 213 ? 55.105 43.549 -7.436 1.00 56.08 212 LEU A C 1
ATOM 1649 O O . LEU A 1 213 ? 54.242 43.565 -6.566 1.00 58.93 212 LEU A O 1
ATOM 1654 N N . GLY A 1 214 ? 56.127 44.402 -7.451 1.00 53.50 213 GLY A N 1
ATOM 1655 C CA . GLY A 1 214 ? 56.324 45.380 -6.394 1.00 51.81 213 GLY A CA 1
ATOM 1656 C C . GLY A 1 214 ? 56.770 44.832 -5.035 1.00 53.55 213 GLY A C 1
ATOM 1657 O O . GLY A 1 214 ? 56.437 45.401 -3.976 1.00 50.65 213 GLY A O 1
ATOM 1666 N N . GLY A 1 216 ? 58.914 45.113 -2.694 1.00 49.19 215 GLY A N 1
ATOM 1667 C CA . GLY A 1 216 ? 59.919 46.088 -2.310 1.00 48.77 215 GLY A CA 1
ATOM 1668 C C . GLY A 1 216 ? 60.650 45.764 -1.032 1.00 48.19 215 GLY A C 1
ATOM 1669 O O . GLY A 1 216 ? 61.821 46.102 -0.856 1.00 51.33 215 GLY A O 1
ATOM 1670 N N . CYS A 1 217 ? 59.961 45.093 -0.131 1.00 43.97 216 CYS A N 1
ATOM 1671 C CA . CYS A 1 217 ? 60.602 44.671 1.088 1.00 43.40 216 CYS A CA 1
ATOM 1672 C C . CYS A 1 217 ? 61.636 43.578 0.860 1.00 45.54 216 CYS A C 1
ATOM 1673 O O . CYS A 1 217 ? 62.781 43.706 1.307 1.00 46.18 216 CYS A O 1
ATOM 1676 N N . ALA A 1 218 ? 61.253 42.517 0.150 1.00 47.92 217 ALA A N 1
ATOM 1677 C CA . ALA A 1 218 ? 62.166 41.392 -0.073 1.00 44.06 217 ALA A CA 1
ATOM 1678 C C . ALA A 1 218 ? 63.338 41.796 -0.968 1.00 45.86 217 ALA A C 1
ATOM 1679 O O . ALA A 1 218 ? 64.494 41.487 -0.675 1.00 49.50 217 ALA A O 1
ATOM 1681 N N . LEU A 1 219 ? 63.046 42.515 -2.040 1.00 45.80 218 LEU A N 1
ATOM 1682 C CA . LEU A 1 219 ? 64.102 42.944 -2.948 1.00 47.91 218 LEU A CA 1
ATOM 1683 C C . LEU A 1 219 ? 65.131 43.833 -2.278 1.00 50.37 218 LEU A C 1
ATOM 1684 O O . LEU A 1 219 ? 66.286 43.832 -2.678 1.00 55.31 218 LEU A O 1
ATOM 1689 N N . ALA A 1 220 ? 64.715 44.592 -1.271 1.00 48.22 219 ALA A N 1
ATOM 1690 C CA . ALA A 1 220 ? 65.622 45.521 -0.603 1.00 51.65 219 ALA A CA 1
ATOM 1691 C C . ALA A 1 220 ? 66.678 44.793 0.234 1.00 51.84 219 ALA A C 1
ATOM 1692 O O . ALA A 1 220 ? 67.812 45.271 0.372 1.00 50.72 219 ALA A O 1
ATOM 1694 N N . VAL A 1 221 ? 66.299 43.640 0.786 1.00 52.59 220 VAL A N 1
ATOM 1695 C CA . VAL A 1 221 ? 67.190 42.854 1.634 1.00 54.46 220 VAL A CA 1
ATOM 1696 C C . VAL A 1 221 ? 68.406 42.320 0.857 1.00 58.45 220 VAL A C 1
ATOM 1697 O O . VAL A 1 221 ? 69.546 42.343 1.356 1.00 61.01 220 VAL A O 1
ATOM 1701 N N . GLY A 1 222 ? 68.170 41.883 -0.373 1.00 52.83 221 GLY A N 1
ATOM 1702 C CA . GLY A 1 222 ? 69.262 41.507 -1.236 1.00 54.35 221 GLY A CA 1
ATOM 1703 C C . GLY A 1 222 ? 69.856 42.600 -2.112 1.00 61.98 221 GLY A C 1
ATOM 1704 O O . GLY A 1 222 ? 70.871 42.367 -2.737 1.00 65.92 221 GLY A O 1
ATOM 1705 N N . ARG A 1 223 ? 69.260 43.787 -2.157 1.00 69.76 222 ARG A N 1
ATOM 1706 C CA . ARG A 1 223 ? 69.690 44.850 -3.086 1.00 79.84 222 ARG A CA 1
ATOM 1707 C C . ARG A 1 223 ? 71.210 44.926 -3.298 1.00 81.91 222 ARG A C 1
ATOM 1708 O O . ARG A 1 223 ? 71.678 45.001 -4.439 1.00 81.82 222 ARG A O 1
ATOM 1716 N N . GLY A 1 224 ? 71.975 44.894 -2.208 1.00 82.92 223 GLY A N 1
ATOM 1717 C CA . GLY A 1 224 ? 73.423 45.014 -2.294 1.00 86.47 223 GLY A CA 1
ATOM 1718 C C . GLY A 1 224 ? 74.227 43.790 -2.735 1.00 89.84 223 GLY A C 1
ATOM 1719 O O . GLY A 1 224 ? 75.399 43.918 -3.102 1.00 90.89 223 GLY A O 1
ATOM 1720 N N . SER A 1 225 ? 73.606 42.611 -2.724 1.00 89.49 224 SER A N 1
ATOM 1721 C CA . SER A 1 225 ? 74.329 41.341 -2.885 1.00 88.40 224 SER A CA 1
ATOM 1722 C C . SER A 1 225 ? 74.564 40.864 -4.317 1.00 88.39 224 SER A C 1
ATOM 1723 O O . SER A 1 225 ? 73.947 41.350 -5.264 1.00 91.85 224 SER A O 1
ATOM 1726 N N A TYR A 1 226 ? 75.463 39.898 -4.471 0.51 87.08 225 TYR A N 1
ATOM 1727 N N B TYR A 1 226 ? 75.481 39.907 -4.452 0.49 87.09 225 TYR A N 1
ATOM 1728 C CA A TYR A 1 226 ? 75.709 39.304 -5.779 0.51 87.07 225 TYR A CA 1
ATOM 1729 C CA B TYR A 1 226 ? 75.774 39.266 -5.729 0.49 87.14 225 TYR A CA 1
ATOM 1730 C C A TYR A 1 226 ? 74.751 38.135 -6.018 0.51 85.24 225 TYR A C 1
ATOM 1731 C C B TYR A 1 226 ? 74.740 38.172 -5.993 0.49 85.35 225 TYR A C 1
ATOM 1732 O O A TYR A 1 226 ? 74.303 37.904 -7.145 0.51 85.47 225 TYR A O 1
ATOM 1733 O O B TYR A 1 226 ? 74.230 38.033 -7.110 0.49 85.49 225 TYR A O 1
ATOM 1758 N N . SER A 1 228 ? 71.353 36.507 -6.276 1.00 66.72 227 SER A N 1
ATOM 1759 C CA . SER A 1 228 ? 70.009 36.950 -6.600 1.00 61.73 227 SER A CA 1
ATOM 1760 C C . SER A 1 228 ? 68.945 36.486 -5.581 1.00 54.44 227 SER A C 1
ATOM 1761 O O . SER A 1 228 ? 69.050 35.394 -5.036 1.00 54.71 227 SER A O 1
ATOM 1764 N N . ASN A 1 229 ? 67.948 37.335 -5.314 1.00 48.24 228 ASN A N 1
ATOM 1765 C CA . ASN A 1 229 ? 66.695 36.928 -4.661 1.00 44.44 228 ASN A CA 1
ATOM 1766 C C . ASN A 1 229 ? 65.922 35.956 -5.551 1.00 44.26 228 ASN A C 1
ATOM 1767 O O . ASN A 1 229 ? 66.004 36.023 -6.765 1.00 45.05 228 ASN A O 1
ATOM 1772 N N . TYR A 1 230 ? 65.144 35.077 -4.933 1.00 42.61 229 TYR A N 1
ATOM 1773 C CA . TYR A 1 230 ? 64.243 34.187 -5.638 1.00 39.61 229 TYR A CA 1
ATOM 1774 C C . TYR A 1 230 ? 63.077 33.919 -4.721 1.00 37.66 229 TYR A C 1
ATOM 1775 O O . TYR A 1 230 ? 63.259 33.828 -3.519 1.00 40.21 229 TYR A O 1
ATOM 1784 N N . THR A 1 231 ? 61.883 33.781 -5.268 1.00 36.00 230 THR A N 1
ATOM 1785 C CA . THR A 1 231 ? 60.771 33.246 -4.491 1.00 36.64 230 THR A CA 1
ATOM 1786 C C . THR A 1 231 ? 60.432 31.916 -5.145 1.00 39.24 230 THR A C 1
ATOM 1787 O O . THR A 1 231 ? 59.927 31.878 -6.265 1.00 40.24 230 THR A O 1
ATOM 1791 N N . VAL A 1 232 ? 60.738 30.824 -4.466 1.00 36.66 231 VAL A N 1
ATOM 1792 C CA . VAL A 1 232 ? 60.674 29.514 -5.095 1.00 38.76 231 VAL A CA 1
ATOM 1793 C C . VAL A 1 232 ? 59.465 28.739 -4.596 1.00 38.02 231 VAL A C 1
ATOM 1794 O O . VAL A 1 232 ? 59.263 28.624 -3.396 1.00 38.28 231 VAL A O 1
ATOM 1798 N N . CYS A 1 233 ? 58.658 28.214 -5.513 1.00 37.66 232 CYS A N 1
ATOM 1799 C CA . CYS A 1 233 ? 57.436 27.483 -5.135 1.00 37.76 232 CYS A CA 1
ATOM 1800 C C . CYS A 1 233 ? 57.434 26.046 -5.627 1.00 37.00 232 CYS A C 1
ATOM 1801 O O . CYS A 1 233 ? 57.461 25.787 -6.820 1.00 39.09 232 CYS A O 1
ATOM 1812 N N . GLU A 1 235 ? 55.096 23.169 -5.921 1.00 36.65 234 GLU A N 1
ATOM 1813 C CA . GLU A 1 235 ? 53.718 22.727 -5.800 1.00 38.67 234 GLU A CA 1
ATOM 1814 C C . GLU A 1 235 ? 53.626 21.211 -5.808 1.00 37.91 234 GLU A C 1
ATOM 1815 O O . GLU A 1 235 ? 53.972 20.560 -6.778 1.00 45.17 234 GLU A O 1
ATOM 1821 N N . TYR A 1 236 ? 53.167 20.660 -4.701 1.00 33.13 235 TYR A N 1
ATOM 1822 C CA . TYR A 1 236 ? 52.980 19.239 -4.581 1.00 34.49 235 TYR A CA 1
ATOM 1823 C C . TYR A 1 236 ? 51.493 18.911 -4.704 1.00 36.42 235 TYR A C 1
ATOM 1824 O O . TYR A 1 236 ? 50.708 19.118 -3.768 1.00 36.81 235 TYR A O 1
ATOM 1833 N N . LYS A 1 237 ? 51.107 18.396 -5.862 1.00 34.74 236 LYS A N 1
ATOM 1834 C CA . LYS A 1 237 ? 49.700 18.169 -6.127 1.00 44.58 236 LYS A CA 1
ATOM 1835 C C . LYS A 1 237 ? 49.273 16.747 -5.804 1.00 48.56 236 LYS A C 1
ATOM 1836 O O . LYS A 1 237 ? 48.904 15.978 -6.698 1.00 49.19 236 LYS A O 1
ATOM 1842 N N . GLY A 1 238 ? 49.398 16.385 -4.534 1.00 43.92 237 GLY A N 1
ATOM 1843 C CA . GLY A 1 238 ? 48.950 15.113 -4.001 1.00 45.17 237 GLY A CA 1
ATOM 1844 C C . GLY A 1 238 ? 47.451 14.890 -3.972 1.00 48.06 237 GLY A C 1
ATOM 1845 O O . GLY A 1 238 ? 46.967 13.789 -4.194 1.00 55.08 237 GLY A O 1
ATOM 1846 N N . GLY A 1 239 ? 46.725 15.950 -3.645 1.00 45.85 238 GLY A N 1
ATOM 1847 C CA . GLY A 1 239 ? 45.282 15.930 -3.503 1.00 49.30 238 GLY A CA 1
ATOM 1848 C C . GLY A 1 239 ? 44.492 16.139 -4.777 1.00 54.59 238 GLY A C 1
ATOM 1849 O O . GLY A 1 239 ? 45.046 16.185 -5.866 1.00 55.37 238 GLY A O 1
ATOM 1850 N N . ASN A 1 240 ? 43.176 16.239 -4.631 1.00 57.23 239 ASN A N 1
ATOM 1851 C CA . ASN A 1 240 ? 42.289 16.482 -5.757 1.00 62.49 239 ASN A CA 1
ATOM 1852 C C . ASN A 1 240 ? 42.556 17.836 -6.380 1.00 63.95 239 ASN A C 1
ATOM 1853 O O . ASN A 1 240 ? 42.856 18.793 -5.683 1.00 64.99 239 ASN A O 1
ATOM 1858 N N . GLU A 1 241 ? 42.444 17.916 -7.698 1.00 66.99 240 GLU A N 1
ATOM 1859 C CA . GLU A 1 241 ? 42.685 19.168 -8.391 1.00 71.81 240 GLU A CA 1
ATOM 1860 C C . GLU A 1 241 ? 41.669 20.223 -7.976 1.00 71.99 240 GLU A C 1
ATOM 1861 O O . GLU A 1 241 ? 40.481 19.945 -7.847 1.00 71.11 240 GLU A O 1
ATOM 1867 N N . GLY A 1 242 ? 42.154 21.440 -7.776 1.00 68.13 241 GLY A N 1
ATOM 1868 C CA . GLY A 1 242 ? 41.320 22.550 -7.355 1.00 67.74 241 GLY A CA 1
ATOM 1869 C C . GLY A 1 242 ? 41.105 22.713 -5.858 1.00 68.18 241 GLY A C 1
ATOM 1870 O O . GLY A 1 242 ? 40.588 23.742 -5.418 1.00 68.21 241 GLY A O 1
ATOM 1871 N N . ASP A 1 243 ? 41.483 21.707 -5.074 1.00 67.54 242 ASP A N 1
ATOM 1872 C CA . ASP A 1 243 ? 41.378 21.793 -3.621 1.00 67.13 242 ASP A CA 1
ATOM 1873 C C . ASP A 1 243 ? 42.456 22.713 -3.072 1.00 61.24 242 ASP A C 1
ATOM 1874 O O . ASP A 1 243 ? 43.610 22.640 -3.479 1.00 61.41 242 ASP A O 1
ATOM 1879 N N . ALA A 1 244 ? 42.074 23.577 -2.142 1.00 54.72 243 ALA A N 1
ATOM 1880 C CA . ALA A 1 244 ? 42.965 24.628 -1.674 1.00 46.60 243 ALA A CA 1
ATOM 1881 C C . ALA A 1 244 ? 44.196 24.025 -1.022 1.00 48.09 243 ALA A C 1
ATOM 1882 O O . ALA A 1 244 ? 44.081 23.120 -0.190 1.00 53.39 243 ALA A O 1
ATOM 1884 N N . PRO A 1 245 ? 45.378 24.524 -1.399 1.00 40.67 244 PRO A N 1
ATOM 1885 C CA . PRO A 1 245 ? 46.630 23.970 -0.873 1.00 37.57 244 PRO A CA 1
ATOM 1886 C C . PRO A 1 245 ? 46.950 24.521 0.504 1.00 38.27 244 PRO A C 1
ATOM 1887 O O . PRO A 1 245 ? 46.520 25.608 0.868 1.00 39.84 244 PRO A O 1
ATOM 1891 N N . ILE A 1 246 ? 47.697 23.742 1.264 1.00 35.79 245 ILE A N 1
ATOM 1892 C CA . ILE A 1 246 ? 48.349 24.225 2.461 1.00 37.57 245 ILE A CA 1
ATOM 1893 C C . ILE A 1 246 ? 49.695 24.809 2.023 1.00 37.59 245 ILE A C 1
ATOM 1894 O O . ILE A 1 246 ? 50.446 24.156 1.298 1.00 38.20 245 ILE A O 1
ATOM 1899 N N . VAL A 1 247 ? 49.982 26.045 2.422 1.00 30.96 246 VAL A N 1
ATOM 1900 C CA . VAL A 1 247 ? 51.214 26.673 2.003 1.00 28.27 246 VAL A CA 1
ATOM 1901 C C . VAL A 1 247 ? 52.174 26.739 3.173 1.00 30.78 246 VAL A C 1
ATOM 1902 O O . VAL A 1 247 ? 51.811 27.232 4.238 1.00 32.23 246 VAL A O 1
ATOM 1906 N N . LEU A 1 248 ? 53.386 26.213 2.984 1.00 30.20 247 LEU A N 1
ATOM 1907 C CA . LEU A 1 248 ? 54.451 26.335 3.982 1.00 26.08 247 LEU A CA 1
ATOM 1908 C C . LEU A 1 248 ? 55.427 27.372 3.505 1.00 30.58 247 LEU A C 1
ATOM 1909 O O . LEU A 1 248 ? 55.981 27.218 2.427 1.00 35.39 247 LEU A O 1
ATOM 1914 N N . VAL A 1 249 ? 55.635 28.425 4.282 1.00 29.11 248 VAL A N 1
ATOM 1915 C CA . VAL A 1 249 ? 56.553 29.477 3.874 1.00 29.52 248 VAL A CA 1
ATOM 1916 C C . VAL A 1 249 ? 57.810 29.464 4.720 1.00 29.13 248 VAL A C 1
ATOM 1917 O O . VAL A 1 249 ? 57.753 29.495 5.937 1.00 35.37 248 VAL A O 1
ATOM 1921 N N . GLY A 1 250 ? 58.951 29.421 4.053 1.00 26.36 249 GLY A N 1
ATOM 1922 C CA . GLY A 1 250 ? 60.227 29.345 4.724 1.00 25.22 249 GLY A CA 1
ATOM 1923 C C . GLY A 1 250 ? 61.097 30.542 4.438 1.00 32.60 249 GLY A C 1
ATOM 1924 O O . GLY A 1 250 ? 61.150 31.025 3.320 1.00 28.57 249 GLY A O 1
ATOM 1925 N N . LYS A 1 251 ? 61.795 31.012 5.460 1.00 40.60 250 LYS A N 1
ATOM 1926 C CA . LYS A 1 251 ? 62.672 32.148 5.302 1.00 47.56 250 LYS A CA 1
ATOM 1927 C C . LYS A 1 251 ? 64.078 31.618 5.147 1.00 49.61 250 LYS A C 1
ATOM 1928 O O . LYS A 1 251 ? 64.574 30.884 5.992 1.00 50.84 250 LYS A O 1
ATOM 1934 N N . GLY A 1 252 ? 64.715 31.992 4.049 1.00 44.63 251 GLY A N 1
ATOM 1935 C CA . GLY A 1 252 ? 66.048 31.522 3.765 1.00 42.28 251 GLY A CA 1
ATOM 1936 C C . GLY A 1 252 ? 66.964 32.666 3.426 1.00 43.19 251 GLY A C 1
ATOM 1937 O O . GLY A 1 252 ? 67.362 32.838 2.285 1.00 37.83 251 GLY A O 1
ATOM 1938 N N . LEU A 1 253 ? 67.309 33.439 4.444 1.00 48.48 252 LEU A N 1
ATOM 1939 C CA . LEU A 1 253 ? 68.202 34.558 4.270 1.00 51.84 252 LEU A CA 1
ATOM 1940 C C . LEU A 1 253 ? 69.594 34.028 4.508 1.00 52.30 252 LEU A C 1
ATOM 1941 O O . LEU A 1 253 ? 69.925 33.609 5.609 1.00 47.95 252 LEU A O 1
ATOM 1946 N N . VAL A 1 254 ? 70.413 34.036 3.468 1.00 56.79 253 VAL A N 1
ATOM 1947 C CA . VAL A 1 254 ? 71.766 33.546 3.605 1.00 63.88 253 VAL A CA 1
ATOM 1948 C C . VAL A 1 254 ? 72.540 34.502 4.485 1.00 71.49 253 VAL A C 1
ATOM 1949 O O . VAL A 1 254 ? 72.403 35.716 4.368 1.00 70.58 253 VAL A O 1
ATOM 1953 N N . PHE A 1 255 ? 73.361 33.952 5.365 1.00 81.37 254 PHE A N 1
ATOM 1954 C CA . PHE A 1 255 ? 74.178 34.791 6.251 1.00 92.91 254 PHE A CA 1
ATOM 1955 C C . PHE A 1 255 ? 73.330 35.781 7.077 1.00 92.73 254 PHE A C 1
ATOM 1956 O O . PHE A 1 255 ? 73.584 36.980 7.088 1.00 95.44 254 PHE A O 1
ATOM 1964 N N . ASP A 1 256 ? 72.329 35.270 7.780 1.00 90.41 255 ASP A N 1
ATOM 1965 C CA . ASP A 1 256 ? 71.438 36.108 8.575 1.00 88.58 255 ASP A CA 1
ATOM 1966 C C . ASP A 1 256 ? 71.941 36.181 10.026 1.00 92.76 255 ASP A C 1
ATOM 1967 O O . ASP A 1 256 ? 72.510 35.215 10.532 1.00 90.34 255 ASP A O 1
ATOM 1972 N N . ASN A 1 257 ? 71.747 37.322 10.688 1.00 100.05 256 ASN A N 1
ATOM 1973 C CA . ASN A 1 257 ? 72.238 37.512 12.064 1.00 104.89 256 ASN A CA 1
ATOM 1974 C C . ASN A 1 257 ? 71.197 38.081 13.046 1.00 105.27 256 ASN A C 1
ATOM 1975 O O . ASN A 1 257 ? 70.416 38.962 12.689 1.00 104.57 256 ASN A O 1
ATOM 1980 N N . GLY A 1 258 ? 71.198 37.575 14.280 1.00 105.80 257 GLY A N 1
ATOM 1981 C CA . GLY A 1 258 ? 70.288 38.051 15.314 1.00 106.58 257 GLY A CA 1
ATOM 1982 C C . GLY A 1 258 ? 70.911 38.125 16.701 1.00 108.66 257 GLY A C 1
ATOM 1983 O O . GLY A 1 258 ? 71.792 38.949 16.974 1.00 109.46 257 GLY A O 1
ATOM 1992 N N . LYS A 1 272 ? 74.129 33.857 14.909 1.00 103.44 271 LYS A N 1
ATOM 1993 C CA . LYS A 1 272 ? 73.739 33.628 13.508 1.00 99.68 271 LYS A CA 1
ATOM 1994 C C . LYS A 1 272 ? 72.424 32.842 13.322 1.00 91.53 271 LYS A C 1
ATOM 1995 O O . LYS A 1 272 ? 72.240 31.790 13.925 1.00 91.36 271 LYS A O 1
ATOM 2009 N N . ASP A 1 274 ? 70.243 30.650 10.957 1.00 63.73 273 ASP A N 1
ATOM 2010 C CA . ASP A 1 274 ? 70.550 29.822 9.803 1.00 65.23 273 ASP A CA 1
ATOM 2011 C C . ASP A 1 274 ? 69.424 29.603 8.771 1.00 58.08 273 ASP A C 1
ATOM 2012 O O . ASP A 1 274 ? 68.440 30.324 8.727 1.00 58.10 273 ASP A O 1
ATOM 2025 N N . GLY A 1 276 ? 67.341 27.295 8.593 1.00 41.17 275 GLY A N 1
ATOM 2026 C CA . GLY A 1 276 ? 66.342 26.418 9.189 1.00 33.36 275 GLY A CA 1
ATOM 2027 C C . GLY A 1 276 ? 64.940 26.485 8.618 1.00 36.35 275 GLY A C 1
ATOM 2028 O O . GLY A 1 276 ? 64.304 25.451 8.424 1.00 41.54 275 GLY A O 1
ATOM 2029 N N . GLY A 1 277 ? 64.444 27.693 8.362 1.00 34.84 276 GLY A N 1
ATOM 2030 C CA . GLY A 1 277 ? 63.179 27.864 7.666 1.00 35.41 276 GLY A CA 1
ATOM 2031 C C . GLY A 1 277 ? 63.064 27.120 6.335 1.00 37.10 276 GLY A C 1
ATOM 2032 O O . GLY A 1 277 ? 62.194 26.253 6.141 1.00 34.27 276 GLY A O 1
ATOM 2033 N N . VAL A 1 278 ? 63.922 27.454 5.386 1.00 37.44 277 VAL A N 1
ATOM 2034 C CA . VAL A 1 278 ? 63.830 26.737 4.120 1.00 40.01 277 VAL A CA 1
ATOM 2035 C C . VAL A 1 278 ? 64.308 25.294 4.234 1.00 35.56 277 VAL A C 1
ATOM 2036 O O . VAL A 1 278 ? 63.798 24.427 3.542 1.00 33.37 277 VAL A O 1
ATOM 2040 N N . ALA A 1 279 ? 65.255 25.036 5.129 1.00 31.66 278 ALA A N 1
ATOM 2041 C CA . ALA A 1 279 ? 65.751 23.672 5.296 1.00 33.56 278 ALA A CA 1
ATOM 2042 C C . ALA A 1 279 ? 64.613 22.733 5.704 1.00 32.28 278 ALA A C 1
ATOM 2043 O O . ALA A 1 279 ? 64.468 21.646 5.148 1.00 30.95 278 ALA A O 1
ATOM 2045 N N . ALA A 1 280 ? 63.797 23.170 6.662 1.00 31.45 279 ALA A N 1
ATOM 2046 C CA . ALA A 1 280 ? 62.655 22.378 7.120 1.00 30.93 279 ALA A CA 1
ATOM 2047 C C . ALA A 1 280 ? 61.533 22.255 6.072 1.00 36.14 279 ALA A C 1
ATOM 2048 O O . ALA A 1 280 ? 60.863 21.221 6.003 1.00 39.52 279 ALA A O 1
ATOM 2050 N N . VAL A 1 281 ? 61.335 23.291 5.259 1.00 35.27 280 VAL A N 1
ATOM 2051 C CA . VAL A 1 281 ? 60.385 23.183 4.152 1.00 35.58 280 VAL A CA 1
ATOM 2052 C C . VAL A 1 281 ? 60.824 22.094 3.168 1.00 31.62 280 VAL A C 1
ATOM 2053 O O . VAL A 1 281 ? 60.027 21.247 2.811 1.00 30.51 280 VAL A O 1
ATOM 2065 N N . GLY A 1 283 ? 62.863 19.631 3.748 1.00 27.64 282 GLY A N 1
ATOM 2066 C CA . GLY A 1 283 ? 62.791 18.351 4.420 1.00 29.30 282 GLY A CA 1
ATOM 2067 C C . GLY A 1 283 ? 61.369 17.827 4.453 1.00 31.37 282 GLY A C 1
ATOM 2068 O O . GLY A 1 283 ? 61.132 16.637 4.264 1.00 35.35 282 GLY A O 1
ATOM 2069 N N . THR A 1 284 ? 60.421 18.721 4.690 1.00 26.83 283 THR A N 1
ATOM 2070 C CA . THR A 1 284 ? 59.012 18.356 4.725 1.00 27.88 283 THR A CA 1
ATOM 2071 C C . THR A 1 284 ? 58.451 17.969 3.347 1.00 31.21 283 THR A C 1
ATOM 2072 O O . THR A 1 284 ? 57.646 17.046 3.241 1.00 36.44 283 THR A O 1
ATOM 2084 N N . LYS A 1 286 ? 60.248 16.712 0.897 1.00 29.69 285 LYS A N 1
ATOM 2085 C CA . LYS A 1 286 ? 60.798 15.413 0.595 1.00 33.51 285 LYS A CA 1
ATOM 2086 C C . LYS A 1 286 ? 60.009 14.303 1.297 1.00 34.70 285 LYS A C 1
ATOM 2087 O O . LYS A 1 286 ? 59.585 13.333 0.673 1.00 37.38 285 LYS A O 1
ATOM 2093 N N . ALA A 1 287 ? 59.791 14.449 2.592 1.00 32.88 286 ALA A N 1
ATOM 2094 C CA . ALA A 1 287 ? 59.065 13.422 3.325 1.00 32.12 286 ALA A CA 1
ATOM 2095 C C . ALA A 1 287 ? 57.663 13.145 2.768 1.00 34.89 286 ALA A C 1
ATOM 2096 O O . ALA A 1 287 ? 57.281 11.981 2.603 1.00 39.49 286 ALA A O 1
ATOM 2098 N N . ILE A 1 288 ? 56.876 14.178 2.492 1.00 29.65 287 ILE A N 1
ATOM 2099 C CA . ILE A 1 288 ? 55.511 13.887 2.058 1.00 31.28 287 ILE A CA 1
ATOM 2100 C C . ILE A 1 288 ? 55.495 13.318 0.639 1.00 33.74 287 ILE A C 1
ATOM 2101 O O . ILE A 1 288 ? 54.598 12.570 0.274 1.00 36.99 287 ILE A O 1
ATOM 2106 N N . ALA A 1 289 ? 56.497 13.667 -0.158 1.00 31.08 288 ALA A N 1
ATOM 2107 C CA . ALA A 1 289 ? 56.623 13.072 -1.476 1.00 34.05 288 ALA A CA 1
ATOM 2108 C C . ALA A 1 289 ? 56.951 11.588 -1.380 1.00 37.54 288 ALA A C 1
ATOM 2109 O O . ALA A 1 289 ? 56.407 10.782 -2.129 1.00 40.70 288 ALA A O 1
ATOM 2119 N N . LEU A 1 291 ? 56.108 9.631 1.043 1.00 34.73 290 LEU A N 1
ATOM 2120 C CA . LEU A 1 291 ? 54.991 8.925 1.649 1.00 31.43 290 LEU A CA 1
ATOM 2121 C C . LEU A 1 291 ? 53.815 8.983 0.710 1.00 39.20 290 LEU A C 1
ATOM 2122 O O . LEU A 1 291 ? 52.783 8.352 0.938 1.00 45.24 290 LEU A O 1
ATOM 2127 N N . ASN A 1 292 ? 53.978 9.770 -0.343 1.00 43.06 291 ASN A N 1
ATOM 2128 C CA . ASN A 1 292 ? 52.940 9.991 -1.331 1.00 44.77 291 ASN A CA 1
ATOM 2129 C C . ASN A 1 292 ? 51.601 10.490 -0.741 1.00 42.61 291 ASN A C 1
ATOM 2130 O O . ASN A 1 292 ? 50.553 9.966 -1.057 1.00 47.95 291 ASN A O 1
ATOM 2135 N N . LEU A 1 293 ? 51.644 11.511 0.104 1.00 38.65 292 LEU A N 1
ATOM 2136 C CA . LEU A 1 293 ? 50.442 12.005 0.767 1.00 39.88 292 LEU A CA 1
ATOM 2137 C C . LEU A 1 293 ? 49.404 12.566 -0.182 1.00 44.95 292 LEU A C 1
ATOM 2138 O O . LEU A 1 293 ? 49.726 13.345 -1.073 1.00 49.43 292 LEU A O 1
ATOM 2143 N N . PRO A 1 294 ? 48.140 12.181 0.018 1.00 47.18 293 PRO A N 1
ATOM 2144 C CA . PRO A 1 294 ? 47.040 12.648 -0.837 1.00 44.95 293 PRO A CA 1
ATOM 2145 C C . PRO A 1 294 ? 46.532 14.030 -0.411 1.00 46.49 293 PRO A C 1
ATOM 2146 O O . PRO A 1 294 ? 45.342 14.219 -0.124 1.00 49.09 293 PRO A O 1
ATOM 2150 N N . VAL A 1 295 ? 47.445 14.991 -0.389 1.00 42.15 294 VAL A N 1
ATOM 2151 C CA . VAL A 1 295 ? 47.135 16.352 0.027 1.00 39.17 294 VAL A CA 1
ATOM 2152 C C . VAL A 1 295 ? 47.851 17.353 -0.892 1.00 39.37 294 VAL A C 1
ATOM 2153 O O . VAL A 1 295 ? 48.975 17.101 -1.316 1.00 39.62 294 VAL A O 1
ATOM 2157 N N . ASN A 1 296 ? 47.196 18.473 -1.207 1.00 39.40 295 ASN A N 1
ATOM 2158 C CA . ASN A 1 296 ? 47.816 19.573 -1.953 1.00 37.09 295 ASN A CA 1
ATOM 2159 C C . ASN A 1 296 ? 48.629 20.511 -1.063 1.00 37.18 295 ASN A C 1
ATOM 2160 O O . ASN A 1 296 ? 48.122 21.057 -0.092 1.00 38.39 295 ASN A O 1
ATOM 2165 N N . VAL A 1 297 ? 49.899 20.694 -1.391 1.00 37.41 296 VAL A N 1
ATOM 2166 C CA . VAL A 1 297 ? 50.778 21.474 -0.540 1.00 34.11 296 VAL A CA 1
ATOM 2167 C C . VAL A 1 297 ? 51.734 22.232 -1.403 1.00 34.15 296 VAL A C 1
ATOM 2168 O O . VAL A 1 297 ? 52.234 21.696 -2.376 1.00 39.51 296 VAL A O 1
ATOM 2172 N N . VAL A 1 298 ? 51.969 23.488 -1.061 1.00 31.56 297 VAL A N 1
ATOM 2173 C CA . VAL A 1 298 ? 52.995 24.271 -1.729 1.00 32.25 297 VAL A CA 1
ATOM 2174 C C . VAL A 1 298 ? 54.051 24.669 -0.732 1.00 30.69 297 VAL A C 1
ATOM 2175 O O . VAL A 1 298 ? 53.749 25.296 0.267 1.00 32.10 297 VAL A O 1
ATOM 2179 N N . GLY A 1 299 ? 55.294 24.287 -1.005 1.00 33.66 298 GLY A N 1
ATOM 2180 C CA . GLY A 1 299 ? 56.444 24.735 -0.235 1.00 29.75 298 GLY A CA 1
ATOM 2181 C C . GLY A 1 299 ? 57.002 25.954 -0.922 1.00 33.24 298 GLY A C 1
ATOM 2182 O O . GLY A 1 299 ? 57.299 25.918 -2.103 1.00 37.44 298 GLY A O 1
ATOM 2183 N N . VAL A 1 300 ? 57.112 27.048 -0.185 1.00 31.71 299 VAL A N 1
ATOM 2184 C CA . VAL A 1 300 ? 57.552 28.302 -0.744 1.00 30.57 299 VAL A CA 1
ATOM 2185 C C . VAL A 1 300 ? 58.784 28.756 0.003 1.00 36.80 299 VAL A C 1
ATOM 2186 O O . VAL A 1 300 ? 58.857 28.644 1.223 1.00 41.07 299 VAL A O 1
ATOM 2198 N N . GLY A 1 302 ? 61.561 31.972 0.384 1.00 32.05 301 GLY A N 1
ATOM 2199 C CA . GLY A 1 302 ? 62.052 33.301 0.092 1.00 31.19 301 GLY A CA 1
ATOM 2200 C C . GLY A 1 302 ? 63.559 33.275 0.244 1.00 34.95 301 GLY A C 1
ATOM 2201 O O . GLY A 1 302 ? 64.087 33.102 1.346 1.00 35.78 301 GLY A O 1
ATOM 2202 N N . LEU A 1 303 ? 64.266 33.438 -0.863 1.00 37.08 302 LEU A N 1
ATOM 2203 C CA . LEU A 1 303 ? 65.719 33.393 -0.823 1.00 37.21 302 LEU A CA 1
ATOM 2204 C C . LEU A 1 303 ? 66.352 34.764 -1.063 1.00 39.79 302 LEU A C 1
ATOM 2205 O O . LEU A 1 303 ? 65.930 35.525 -1.946 1.00 38.44 302 LEU A O 1
ATOM 2210 N N . ALA A 1 304 ? 67.372 35.067 -0.272 1.00 39.36 303 ALA A N 1
ATOM 2211 C CA . ALA A 1 304 ? 68.124 36.302 -0.442 1.00 44.04 303 ALA A CA 1
ATOM 2212 C C . ALA A 1 304 ? 69.425 36.239 0.355 1.00 50.58 303 ALA A C 1
ATOM 2213 O O . ALA A 1 304 ? 69.596 35.356 1.188 1.00 51.66 303 ALA A O 1
ATOM 2215 N N . GLU A 1 305 ? 70.341 37.161 0.084 1.00 57.77 304 GLU A N 1
ATOM 2216 C CA . GLU A 1 305 ? 71.556 37.278 0.874 1.00 67.71 304 GLU A CA 1
ATOM 2217 C C . GLU A 1 305 ? 71.661 38.687 1.478 1.00 75.20 304 GLU A C 1
ATOM 2218 O O . GLU A 1 305 ? 71.144 39.638 0.892 1.00 76.42 304 GLU A O 1
ATOM 2224 N N . ASN A 1 306 ? 72.326 38.828 2.632 1.00 82.29 305 ASN A N 1
ATOM 2225 C CA . ASN A 1 306 ? 72.504 40.148 3.269 1.00 87.74 305 ASN A CA 1
ATOM 2226 C C . ASN A 1 306 ? 73.572 41.046 2.646 1.00 89.60 305 ASN A C 1
ATOM 2227 O O . ASN A 1 306 ? 74.752 40.705 2.638 1.00 90.58 305 ASN A O 1
ATOM 2232 N N . TYR A 1 313 ? 70.724 49.871 1.835 1.00 153.04 312 TYR A N 1
ATOM 2233 C CA . TYR A 1 313 ? 69.979 49.102 2.829 1.00 153.30 312 TYR A CA 1
ATOM 2234 C C . TYR A 1 313 ? 70.277 49.562 4.267 1.00 144.75 312 TYR A C 1
ATOM 2235 O O . TYR A 1 313 ? 70.270 48.747 5.195 1.00 146.13 312 TYR A O 1
ATOM 2244 N N . ARG A 1 314 ? 70.518 50.864 4.443 1.00 134.56 313 ARG A N 1
ATOM 2245 C CA . ARG A 1 314 ? 70.893 51.456 5.736 1.00 123.52 313 ARG A CA 1
ATOM 2246 C C . ARG A 1 314 ? 69.748 51.518 6.754 1.00 112.56 313 ARG A C 1
ATOM 2247 O O . ARG A 1 314 ? 68.584 51.338 6.398 1.00 112.66 313 ARG A O 1
ATOM 2255 N N . PRO A 1 315 ? 70.078 51.781 8.032 1.00 101.39 314 PRO A N 1
ATOM 2256 C CA . PRO A 1 315 ? 69.064 52.021 9.064 1.00 91.66 314 PRO A CA 1
ATOM 2257 C C . PRO A 1 315 ? 68.243 53.247 8.723 1.00 84.57 314 PRO A C 1
ATOM 2258 O O . PRO A 1 315 ? 68.810 54.245 8.296 1.00 87.07 314 PRO A O 1
ATOM 2262 N N . GLY A 1 316 ? 66.928 53.172 8.901 1.00 77.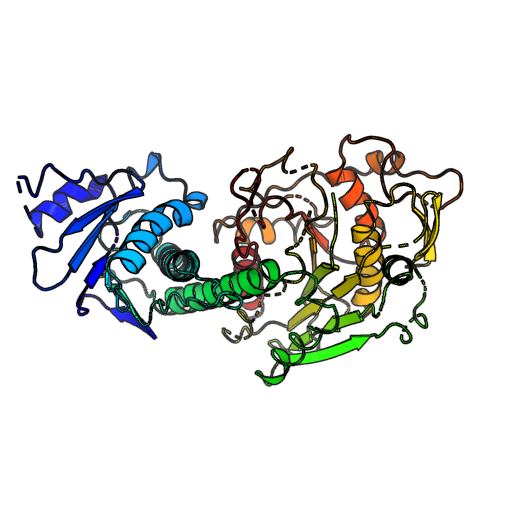77 315 GLY A N 1
ATOM 2263 C CA . GLY A 1 316 ? 66.062 54.315 8.683 1.00 70.27 315 GLY A CA 1
ATOM 2264 C C . GLY A 1 316 ? 65.403 54.397 7.317 1.00 64.32 315 GLY A C 1
ATOM 2265 O O . GLY A 1 316 ? 64.612 55.296 7.093 1.00 65.10 315 GLY A O 1
ATOM 2266 N N . ASP A 1 317 ? 65.709 53.469 6.411 1.00 57.63 316 ASP A N 1
ATOM 2267 C CA . ASP A 1 317 ? 65.108 53.470 5.080 1.00 54.01 316 ASP A CA 1
ATOM 2268 C C . ASP A 1 317 ? 63.629 53.129 5.093 1.00 49.48 316 ASP A C 1
ATOM 2269 O O . ASP A 1 317 ? 63.176 52.401 5.974 1.00 51.60 316 ASP A O 1
ATOM 2274 N N . VAL A 1 318 ? 62.881 53.677 4.135 1.00 41.99 317 VAL A N 1
ATOM 2275 C CA . VAL A 1 318 ? 61.454 53.368 3.975 1.00 39.53 317 VAL A CA 1
ATOM 2276 C C . VAL A 1 318 ? 61.195 52.584 2.675 1.00 41.67 317 VAL A C 1
ATOM 2277 O O . VAL A 1 318 ? 61.545 53.047 1.584 1.00 45.29 317 VAL A O 1
ATOM 2281 N N . LEU A 1 319 ? 60.620 51.386 2.800 1.00 39.67 318 LEU A N 1
ATOM 2282 C CA . LEU A 1 319 ? 60.358 50.520 1.650 1.00 38.76 318 LEU A CA 1
ATOM 2283 C C . LEU A 1 319 ? 58.877 50.394 1.421 1.00 40.64 318 LEU A C 1
ATOM 2284 O O . LEU A 1 319 ? 58.097 50.533 2.356 1.00 36.27 318 LEU A O 1
ATOM 2289 N N . LYS A 1 320 ? 58.483 50.135 0.176 1.00 46.30 319 LYS A N 1
ATOM 2290 C CA . LYS A 1 320 ? 57.093 49.814 -0.088 1.00 44.86 319 LYS A CA 1
ATOM 2291 C C . LYS A 1 320 ? 56.915 48.324 -0.320 1.00 44.79 319 LYS A C 1
ATOM 2292 O O . LYS A 1 320 ? 57.393 47.792 -1.307 1.00 46.61 319 LYS A O 1
ATOM 2298 N N . SER A 1 321 ? 56.223 47.653 0.595 1.00 44.81 320 SER A N 1
ATOM 2299 C CA . SER A 1 321 ? 55.894 46.242 0.425 1.00 39.82 320 SER A CA 1
ATOM 2300 C C . SER A 1 321 ? 54.936 46.030 -0.751 1.00 37.61 320 SER A C 1
ATOM 2301 O O . SER A 1 321 ? 54.279 46.957 -1.209 1.00 34.83 320 SER A O 1
ATOM 2312 N N . LYS A 1 323 ? 52.200 44.573 -0.599 1.00 44.72 322 LYS A N 1
ATOM 2313 C CA . LYS A 1 323 ? 50.884 44.923 -0.087 1.00 44.90 322 LYS A CA 1
ATOM 2314 C C . LYS A 1 323 ? 50.634 46.425 -0.195 1.00 48.04 322 LYS A C 1
ATOM 2315 O O . LYS A 1 323 ? 49.496 46.866 -0.265 1.00 52.81 322 LYS A O 1
ATOM 2321 N N . GLY A 1 324 ? 51.709 47.202 -0.210 1.00 45.46 323 GLY A N 1
ATOM 2322 C CA . GLY A 1 324 ? 51.615 48.644 -0.299 1.00 45.00 323 GLY A CA 1
ATOM 2323 C C . GLY A 1 324 ? 51.795 49.363 1.014 1.00 47.02 323 GLY A C 1
ATOM 2324 O O . GLY A 1 324 ? 51.826 50.586 1.057 1.00 51.59 323 GLY A O 1
ATOM 2325 N N . ILE A 1 325 ? 51.926 48.602 2.088 1.00 46.36 324 ILE A N 1
ATOM 2326 C CA . ILE A 1 325 ? 52.253 49.166 3.380 1.00 43.09 324 ILE A CA 1
ATOM 2327 C C . ILE A 1 325 ? 53.686 49.671 3.289 1.00 43.87 324 ILE A C 1
ATOM 2328 O O . ILE A 1 325 ? 54.534 49.021 2.692 1.00 43.57 324 ILE A O 1
ATOM 2333 N N . THR A 1 326 ? 53.964 50.822 3.883 1.00 37.65 325 THR A N 1
ATOM 2334 C CA . THR A 1 326 ? 55.312 51.374 3.855 1.00 36.57 325 THR A CA 1
ATOM 2335 C C . THR A 1 326 ? 56.006 51.045 5.160 1.00 38.11 325 THR A C 1
ATOM 2336 O O . THR A 1 326 ? 55.437 51.198 6.227 1.00 40.18 325 THR A O 1
ATOM 2340 N N . VAL A 1 327 ? 57.234 50.557 5.064 1.00 33.68 326 VAL A N 1
ATOM 2341 C CA . VAL A 1 327 ? 57.924 50.050 6.225 1.00 33.52 326 VAL A CA 1
ATOM 2342 C C . VAL A 1 327 ? 59.226 50.802 6.438 1.00 36.54 326 VAL A C 1
ATOM 2343 O O . VAL A 1 327 ? 60.073 50.810 5.568 1.00 34.86 326 VAL A O 1
ATOM 2347 N N . GLU A 1 328 ? 59.365 51.453 7.594 1.00 42.01 327 GLU A N 1
ATOM 2348 C CA . GLU A 1 328 ? 60.633 52.035 8.011 1.00 41.64 327 GLU A CA 1
ATOM 2349 C C . GLU A 1 328 ? 61.471 50.928 8.619 1.00 43.14 327 GLU A C 1
ATOM 2350 O O . GLU A 1 328 ? 61.051 50.258 9.558 1.00 44.99 327 GLU A O 1
ATOM 2356 N N . VAL A 1 329 ? 62.647 50.722 8.055 1.00 42.42 328 VAL A N 1
ATOM 2357 C CA . VAL A 1 329 ? 63.559 49.712 8.532 1.00 46.17 328 VAL A CA 1
ATOM 2358 C C . VAL A 1 329 ? 64.447 50.343 9.580 1.00 53.10 328 VAL A C 1
ATOM 2359 O O . VAL A 1 329 ? 65.458 50.940 9.253 1.00 55.59 328 VAL A O 1
ATOM 2363 N N . SER A 1 330 ? 64.064 50.236 10.841 1.00 60.06 329 SER A N 1
ATOM 2364 C CA . SER A 1 330 ? 64.828 50.878 11.902 1.00 62.66 329 SER A CA 1
ATOM 2365 C C . SER A 1 330 ? 65.970 49.959 12.348 1.00 62.98 329 SER A C 1
ATOM 2366 O O . SER A 1 330 ? 67.027 50.411 12.779 1.00 63.34 329 SER A O 1
ATOM 2369 N N . ASN A 1 331 ? 65.758 48.660 12.210 1.00 63.26 330 ASN A N 1
ATOM 2370 C CA . ASN A 1 331 ? 66.739 47.687 12.632 1.00 65.19 330 ASN A CA 1
ATOM 2371 C C . ASN A 1 331 ? 67.306 46.947 11.437 1.00 66.46 330 ASN A C 1
ATOM 2372 O O . ASN A 1 331 ? 66.604 46.156 10.798 1.00 65.93 330 ASN A O 1
ATOM 2377 N N . THR A 1 332 ? 68.572 47.188 11.128 1.00 71.63 331 THR A N 1
ATOM 2378 C CA . THR A 1 332 ? 69.200 46.496 10.000 1.00 81.38 331 THR A CA 1
ATOM 2379 C C . THR A 1 332 ? 69.351 44.994 10.247 1.00 78.90 331 THR A C 1
ATOM 2380 O O . THR A 1 332 ? 69.465 44.215 9.304 1.00 76.96 331 THR A O 1
ATOM 2384 N N . ASP A 1 333 ? 69.348 44.585 11.504 1.00 79.40 332 ASP A N 1
ATOM 2385 C CA . ASP A 1 333 ? 69.417 43.170 11.841 1.00 82.45 332 ASP A CA 1
ATOM 2386 C C . ASP A 1 333 ? 68.156 42.386 11.472 1.00 75.40 332 ASP A C 1
ATOM 2387 O O . ASP A 1 333 ? 68.196 41.172 11.308 1.00 79.42 332 ASP A O 1
ATOM 2392 N N . ALA A 1 334 ? 67.037 43.094 11.383 1.00 67.07 333 ALA A N 1
ATOM 2393 C CA . ALA A 1 334 ? 65.704 42.510 11.280 1.00 59.28 333 ALA A CA 1
ATOM 2394 C C . ALA A 1 334 ? 65.242 42.307 9.838 1.00 58.53 333 ALA A C 1
ATOM 2395 O O . ALA A 1 334 ? 64.053 42.306 9.556 1.00 62.81 333 ALA A O 1
ATOM 2397 N N . GLU A 1 335 ? 66.195 42.167 8.929 1.00 59.06 334 GLU A N 1
ATOM 2398 C CA . GLU A 1 335 ? 65.916 42.011 7.503 1.00 60.71 334 GLU A CA 1
ATOM 2399 C C . GLU A 1 335 ? 65.119 40.755 7.132 1.00 52.07 334 GLU A C 1
ATOM 2400 O O . GLU A 1 335 ? 64.442 40.729 6.112 1.00 51.11 334 GLU A O 1
ATOM 2406 N N . GLY A 1 336 ? 65.206 39.712 7.944 1.00 46.64 335 GLY A N 1
ATOM 2407 C CA . GLY A 1 336 ? 64.526 38.469 7.634 1.00 40.44 335 GLY A CA 1
ATOM 2408 C C . GLY A 1 336 ? 63.019 38.595 7.518 1.00 43.47 335 GLY A C 1
ATOM 2409 O O . GLY A 1 336 ? 62.413 37.983 6.652 1.00 43.29 335 GLY A O 1
ATOM 2410 N N . ARG A 1 337 ? 62.411 39.385 8.390 1.00 45.10 336 ARG A N 1
ATOM 2411 C CA . ARG A 1 337 ? 60.969 39.609 8.352 1.00 42.41 336 ARG A CA 1
ATOM 2412 C C . ARG A 1 337 ? 60.511 40.316 7.080 1.00 38.65 336 ARG A C 1
ATOM 2413 O O . ARG A 1 337 ? 59.383 40.145 6.645 1.00 32.27 336 ARG A O 1
ATOM 2421 N N . LEU A 1 338 ? 61.377 41.150 6.519 1.00 39.59 337 LEU A N 1
ATOM 2422 C CA . LEU A 1 338 ? 61.060 41.897 5.292 1.00 42.00 337 LEU A CA 1
ATOM 2423 C C . LEU A 1 338 ? 60.901 40.945 4.112 1.00 42.37 337 LEU A C 1
ATOM 2424 O O . LEU A 1 338 ? 60.034 41.129 3.255 1.00 42.16 337 LEU A O 1
ATOM 2429 N N . VAL A 1 339 ? 61.748 39.925 4.075 1.00 38.20 338 VAL A N 1
ATOM 2430 C CA . VAL A 1 339 ? 61.642 38.911 3.045 1.00 39.36 338 VAL A CA 1
ATOM 2431 C C . VAL A 1 339 ? 60.356 38.126 3.222 1.00 37.53 338 VAL A C 1
ATOM 2432 O O . VAL A 1 339 ? 59.666 37.835 2.251 1.00 42.03 338 VAL A O 1
ATOM 2436 N N . LEU A 1 340 ? 60.050 37.761 4.460 1.00 32.33 339 LEU A N 1
ATOM 2437 C CA . LEU A 1 340 ? 58.833 37.015 4.753 1.00 33.54 339 LEU A CA 1
ATOM 2438 C C . LEU A 1 340 ? 57.529 37.775 4.472 1.00 36.06 339 LEU A C 1
ATOM 2439 O O . LEU A 1 340 ? 56.526 37.164 4.098 1.00 41.15 339 LEU A O 1
ATOM 2444 N N . CYS A 1 341 ? 57.517 39.088 4.661 1.00 30.43 340 CYS A N 1
ATOM 2445 C CA . CYS A 1 341 ? 56.266 39.805 4.457 1.00 36.42 340 CYS A CA 1
ATOM 2446 C C . CYS A 1 341 ? 55.837 39.843 2.971 1.00 37.97 340 CYS A C 1
ATOM 2447 O O . CYS A 1 341 ? 54.680 39.574 2.659 1.00 44.94 340 CYS A O 1
ATOM 2450 N N . ASP A 1 342 ? 56.756 40.147 2.060 1.00 33.97 341 ASP A N 1
ATOM 2451 C CA . ASP A 1 342 ? 56.426 40.133 0.643 1.00 38.27 341 ASP A CA 1
ATOM 2452 C C . ASP A 1 342 ? 56.040 38.740 0.120 1.00 37.46 341 ASP A C 1
ATOM 2453 O O . ASP A 1 342 ? 55.182 38.600 -0.738 1.00 38.24 341 ASP A O 1
ATOM 2458 N N . THR A 1 343 ? 56.667 37.713 0.669 1.00 32.98 342 THR A N 1
ATOM 2459 C CA . THR A 1 343 ? 56.410 36.357 0.265 1.00 33.26 342 THR A CA 1
ATOM 2460 C C . THR A 1 343 ? 55.025 35.942 0.722 1.00 34.75 342 THR A C 1
ATOM 2461 O O . THR A 1 343 ? 54.286 35.287 -0.027 1.00 34.32 342 THR A O 1
ATOM 2465 N N . LEU A 1 344 ? 54.688 36.321 1.956 1.00 34.61 343 LEU A N 1
ATOM 2466 C CA . LEU A 1 344 ? 53.370 36.070 2.533 1.00 33.68 343 LEU A CA 1
ATOM 2467 C C . LEU A 1 344 ? 52.261 36.768 1.742 1.00 36.65 343 LEU A C 1
ATOM 2468 O O . LEU A 1 344 ? 51.178 36.225 1.579 1.00 37.53 343 LEU A O 1
ATOM 2473 N N . THR A 1 345 ? 52.526 37.974 1.251 1.00 33.06 344 THR A N 1
ATOM 2474 C CA . THR A 1 345 ? 51.554 38.643 0.416 1.00 33.92 344 THR A CA 1
ATOM 2475 C C . THR A 1 345 ? 51.383 37.883 -0.896 1.00 40.66 344 THR A C 1
ATOM 2476 O O . THR A 1 345 ? 50.275 37.674 -1.379 1.00 45.57 344 THR A O 1
ATOM 2480 N N . TYR A 1 346 ? 52.500 37.452 -1.456 1.00 37.50 345 TYR A N 1
ATOM 2481 C CA . TYR A 1 346 ? 52.514 36.860 -2.767 1.00 37.24 345 TYR A CA 1
ATOM 2482 C C . TYR A 1 346 ? 51.752 35.527 -2.850 1.00 43.55 345 TYR A C 1
ATOM 2483 O O . TYR A 1 346 ? 51.027 35.250 -3.815 1.00 43.14 345 TYR A O 1
ATOM 2492 N N . ILE A 1 347 ? 51.867 34.722 -1.805 1.00 45.18 346 ILE A N 1
ATOM 2493 C CA . ILE A 1 347 ? 51.299 33.378 -1.786 1.00 42.73 346 ILE A CA 1
ATOM 2494 C C . ILE A 1 347 ? 49.778 33.380 -1.734 1.00 43.10 346 ILE A C 1
ATOM 2495 O O . ILE A 1 347 ? 49.149 32.339 -1.829 1.00 42.94 346 ILE A O 1
ATOM 2500 N N . GLY A 1 348 ? 49.198 34.557 -1.564 1.00 39.95 347 GLY A N 1
ATOM 2501 C CA . GLY A 1 348 ? 47.759 34.707 -1.502 1.00 40.44 347 GLY A CA 1
ATOM 2502 C C . GLY A 1 348 ? 47.109 34.251 -2.793 1.00 45.82 347 GLY A C 1
ATOM 2503 O O . GLY A 1 348 ? 45.933 33.919 -2.819 1.00 50.95 347 GLY A O 1
ATOM 2504 N N . LYS A 1 349 ? 47.884 34.246 -3.869 1.00 44.56 348 LYS A N 1
ATOM 2505 C CA . LYS A 1 349 ? 47.411 33.829 -5.184 1.00 50.11 348 LYS A CA 1
ATOM 2506 C C . LYS A 1 349 ? 46.923 32.383 -5.151 1.00 54.02 348 LYS A C 1
ATOM 2507 O O . LYS A 1 349 ? 45.989 32.012 -5.854 1.00 55.26 348 LYS A O 1
ATOM 2513 N N . TYR A 1 350 ? 47.590 31.566 -4.350 1.00 49.98 349 TYR A N 1
ATOM 2514 C CA . TYR A 1 350 ? 47.218 30.173 -4.166 1.00 46.95 349 TYR A CA 1
ATOM 2515 C C . TYR A 1 350 ? 45.855 30.013 -3.504 1.00 48.60 349 TYR A C 1
ATOM 2516 O O . TYR A 1 350 ? 45.235 28.961 -3.610 1.00 49.68 349 TYR A O 1
ATOM 2525 N N . LYS A 1 351 ? 45.390 31.045 -2.809 1.00 48.99 350 LYS A N 1
ATOM 2526 C CA . LYS A 1 351 ? 44.111 30.957 -2.121 1.00 51.04 350 LYS A CA 1
ATOM 2527 C C . LYS A 1 351 ? 44.163 29.799 -1.154 1.00 50.98 350 LYS A C 1
ATOM 2528 O O . LYS A 1 351 ? 43.268 28.966 -1.102 1.00 51.56 350 LYS A O 1
ATOM 2534 N N . PRO A 1 352 ? 45.258 29.753 -0.409 1.00 49.18 351 PRO A N 1
ATOM 2535 C CA . PRO A 1 352 ? 45.561 28.664 0.515 1.00 44.19 351 PRO A CA 1
ATOM 2536 C C . PRO A 1 352 ? 44.570 28.499 1.649 1.00 40.63 351 PRO A C 1
ATOM 2537 O O . PRO A 1 352 ? 44.102 29.472 2.222 1.00 44.15 351 PRO A O 1
ATOM 2541 N N . LYS A 1 353 ? 44.256 27.249 1.955 1.00 36.33 352 LYS A N 1
ATOM 2542 C CA . LYS A 1 353 ? 43.421 26.910 3.092 1.00 35.61 352 LYS A CA 1
ATOM 2543 C C . LYS A 1 353 ? 44.110 27.265 4.407 1.00 39.45 352 LYS A C 1
ATOM 2544 O O . LYS A 1 353 ? 43.467 27.671 5.365 1.00 46.34 352 LYS A O 1
ATOM 2550 N N . ALA A 1 354 ? 45.423 27.077 4.449 1.00 37.81 353 ALA A N 1
ATOM 2551 C CA . ALA A 1 354 ? 46.216 27.419 5.614 1.00 35.70 353 ALA A CA 1
ATOM 2552 C C . ALA A 1 354 ? 47.591 27.860 5.158 1.00 36.71 353 ALA A C 1
ATOM 2553 O O . ALA A 1 354 ? 48.084 27.409 4.126 1.00 40.30 353 ALA A O 1
ATOM 2555 N N . VAL A 1 355 ? 48.207 28.732 5.944 1.00 33.46 354 VAL A N 1
ATOM 2556 C CA . VAL A 1 355 ? 49.567 29.184 5.699 1.00 31.62 354 VAL A CA 1
ATOM 2557 C C . VAL A 1 355 ? 50.372 29.114 6.984 1.00 32.89 354 VAL A C 1
ATOM 2558 O O . VAL A 1 355 ? 50.021 29.724 7.983 1.00 34.41 354 VAL A O 1
ATOM 2562 N N . ILE A 1 356 ? 51.460 28.365 6.940 1.00 34.32 355 ILE A N 1
ATOM 2563 C CA . ILE A 1 356 ? 52.348 28.250 8.068 1.00 33.91 355 ILE A CA 1
ATOM 2564 C C . ILE A 1 356 ? 53.696 28.728 7.645 1.00 36.48 355 ILE A C 1
ATOM 2565 O O . ILE A 1 356 ? 54.247 28.209 6.683 1.00 40.57 355 ILE A O 1
ATOM 2570 N N . ASP A 1 357 ? 54.246 29.710 8.346 1.00 35.11 356 ASP A N 1
ATOM 2571 C CA . ASP A 1 357 ? 55.610 30.120 8.028 1.00 35.34 356 ASP A CA 1
ATOM 2572 C C . ASP A 1 357 ? 56.579 29.681 9.118 1.00 33.27 356 ASP A C 1
ATOM 2573 O O . ASP A 1 357 ? 56.180 29.435 10.253 1.00 36.41 356 ASP A O 1
ATOM 2578 N N . LEU A 1 358 ? 57.836 29.511 8.737 1.00 30.63 357 LEU A N 1
ATOM 2579 C CA . LEU A 1 358 ? 58.839 29.001 9.643 1.00 35.22 357 LEU A CA 1
ATOM 2580 C C . LEU A 1 358 ? 60.046 29.852 9.470 1.00 37.18 357 LEU A C 1
ATOM 2581 O O . LEU A 1 358 ? 60.536 30.003 8.371 1.00 38.37 357 LEU A O 1
ATOM 2586 N N . ALA A 1 359 ? 60.551 30.378 10.565 1.00 38.05 358 ALA A N 1
ATOM 2587 C CA . ALA A 1 359 ? 61.621 31.321 10.467 1.00 40.07 358 ALA A CA 1
ATOM 2588 C C . ALA A 1 359 ? 62.461 31.204 11.722 1.00 42.15 358 ALA A C 1
ATOM 2589 O O . ALA A 1 359 ? 61.939 31.108 12.828 1.00 43.76 358 ALA A O 1
ATOM 2591 N N . THR A 1 360 ? 63.770 31.165 11.545 1.00 43.11 359 THR A N 1
ATOM 2592 C CA . THR A 1 360 ? 64.672 31.396 12.663 1.00 43.01 359 THR A CA 1
ATOM 2593 C C . THR A 1 360 ? 64.680 32.905 12.778 1.00 42.10 359 THR A C 1
ATOM 2594 O O . THR A 1 360 ? 65.490 33.575 12.157 1.00 46.24 359 THR A O 1
ATOM 2598 N N . LEU A 1 361 ? 63.732 33.449 13.526 1.00 43.11 360 LEU A N 1
ATOM 2599 C CA . LEU A 1 361 ? 63.403 34.860 13.380 1.00 41.02 360 LEU A CA 1
ATOM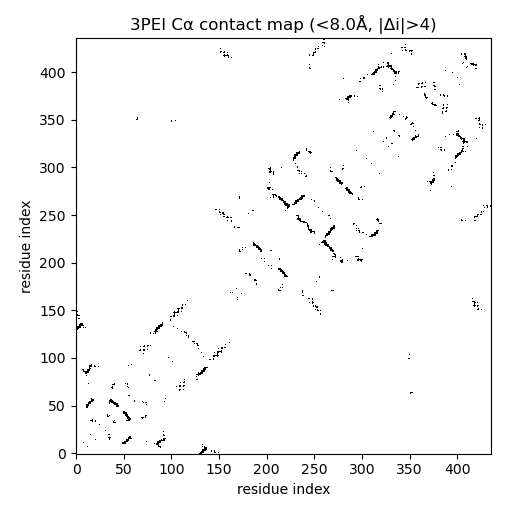 2600 C C . LEU A 1 361 ? 63.943 35.746 14.496 1.00 44.40 360 LEU A C 1
ATOM 2601 O O . LEU A 1 361 ? 64.391 36.862 14.227 1.00 51.13 360 LEU A O 1
ATOM 2606 N N . THR A 1 362 ? 63.907 35.273 15.740 1.00 40.55 361 THR A N 1
ATOM 2607 C CA . THR A 1 362 ? 64.388 36.100 16.848 1.00 44.21 361 THR A CA 1
ATOM 2608 C C . THR A 1 362 ? 65.232 35.328 17.861 1.00 44.21 361 THR A C 1
ATOM 2609 O O . THR A 1 362 ? 64.955 34.173 18.154 1.00 42.42 361 THR A O 1
ATOM 2613 N N . GLY A 1 363 ? 66.255 35.980 18.407 1.00 45.28 362 GLY A N 1
ATOM 2614 C CA . GLY A 1 363 ? 66.989 35.434 19.540 1.00 45.25 362 GLY A CA 1
ATOM 2615 C C . GLY A 1 363 ? 66.166 35.423 20.832 1.00 46.31 362 GLY A C 1
ATOM 2616 O O . GLY A 1 363 ? 66.363 34.575 21.721 1.00 45.01 362 GLY A O 1
ATOM 2617 N N . ALA A 1 364 ? 65.229 36.365 20.921 1.00 43.47 363 ALA A N 1
ATOM 2618 C CA . ALA A 1 364 ? 64.246 36.406 21.996 1.00 41.04 363 ALA A CA 1
ATOM 2619 C C . ALA A 1 364 ? 63.583 35.052 22.246 1.00 41.55 363 ALA A C 1
ATOM 2620 O O . ALA A 1 364 ? 63.255 34.720 23.375 1.00 45.66 363 ALA A O 1
ATOM 2630 N N . ILE A 1 366 ? 64.853 32.082 22.032 1.00 31.58 365 ILE A N 1
ATOM 2631 C CA . ILE A 1 366 ? 65.691 31.199 22.820 1.00 33.79 365 ILE A CA 1
ATOM 2632 C C . ILE A 1 366 ? 65.612 31.556 24.317 1.00 36.47 365 ILE A C 1
ATOM 2633 O O . ILE A 1 366 ? 65.632 30.682 25.200 1.00 37.04 365 ILE A O 1
ATOM 2638 N N . ILE A 1 367 ? 65.503 32.850 24.582 1.00 32.91 366 ILE A N 1
ATOM 2639 C CA . ILE A 1 367 ? 65.345 33.329 25.930 1.00 36.28 366 ILE A CA 1
ATOM 2640 C C . ILE A 1 367 ? 63.976 32.935 26.491 1.00 34.80 366 ILE A C 1
ATOM 2641 O O . ILE A 1 367 ? 63.881 32.466 27.615 1.00 40.44 366 ILE A O 1
ATOM 2646 N N . SER A 1 368 ? 62.932 33.099 25.694 1.00 29.73 367 SER A N 1
ATOM 2647 C CA . SER A 1 368 ? 61.581 32.722 26.083 1.00 30.61 367 SER A CA 1
ATOM 2648 C C . SER A 1 368 ? 61.427 31.230 26.294 1.00 32.65 367 SER A C 1
ATOM 2649 O O . SER A 1 368 ? 60.925 30.806 27.313 1.00 34.62 367 SER A O 1
ATOM 2652 N N . LEU A 1 369 ? 61.839 30.427 25.320 1.00 33.91 368 LEU A N 1
ATOM 2653 C CA . LEU A 1 369 ? 61.505 29.013 25.368 1.00 34.60 368 LEU A CA 1
ATOM 2654 C C . LEU A 1 369 ? 62.675 28.031 25.303 1.00 38.93 368 LEU A C 1
ATOM 2655 O O . LEU A 1 369 ? 62.481 26.835 25.547 1.00 40.57 368 LEU A O 1
ATOM 2660 N N . GLY A 1 370 ? 63.875 28.508 24.977 1.00 37.85 369 GLY A N 1
ATOM 2661 C CA . GLY A 1 370 ? 64.987 27.595 24.777 1.00 37.62 369 GLY A CA 1
ATOM 2662 C C . GLY A 1 370 ? 64.857 26.730 23.521 1.00 38.20 369 GLY A C 1
ATOM 2663 O O . GLY A 1 370 ? 64.151 27.089 22.586 1.00 40.15 369 GLY A O 1
ATOM 2664 N N . ASP A 1 371 ? 65.530 25.583 23.500 1.00 37.68 370 ASP A N 1
ATOM 2665 C CA . ASP A 1 371 ? 65.640 24.769 22.286 1.00 36.81 370 ASP A CA 1
ATOM 2666 C C . ASP A 1 371 ? 64.472 23.785 22.150 1.00 33.58 370 ASP A C 1
ATOM 2667 O O . ASP A 1 371 ? 64.236 23.259 21.069 1.00 33.60 370 ASP A O 1
ATOM 2672 N N . ALA A 1 372 ? 63.766 23.528 23.249 1.00 25.30 371 ALA A N 1
ATOM 2673 C CA . ALA A 1 372 ? 62.786 22.453 23.296 1.00 23.97 371 ALA A CA 1
ATOM 2674 C C . ALA A 1 372 ? 61.501 22.772 22.558 1.00 27.30 371 ALA A C 1
ATOM 2675 O O . ALA A 1 372 ? 60.827 21.875 22.076 1.00 32.51 371 ALA A O 1
ATOM 2677 N N . TYR A 1 373 ? 61.145 24.046 22.478 1.00 30.47 372 TYR A N 1
ATOM 2678 C CA . TYR A 1 373 ? 59.879 24.430 21.849 1.00 30.62 372 TYR A CA 1
ATOM 2679 C C . TYR A 1 373 ? 60.114 25.315 20.640 1.00 32.08 372 TYR A C 1
ATOM 2680 O O . TYR A 1 373 ? 61.002 26.158 20.637 1.00 34.79 372 TYR A O 1
ATOM 2689 N N . SER A 1 374 ? 59.322 25.119 19.604 1.00 29.04 373 SER A N 1
ATOM 2690 C CA . SER A 1 374 ? 59.160 26.168 18.621 1.00 30.53 373 SER A CA 1
ATOM 2691 C C . SER A 1 374 ? 58.055 27.044 19.190 1.00 32.60 373 SER A C 1
ATOM 2692 O O . SER A 1 374 ? 57.018 26.519 19.635 1.00 31.62 373 SER A O 1
ATOM 2695 N N . GLY A 1 375 ? 58.282 28.359 19.218 1.00 31.65 374 GLY A N 1
ATOM 2696 C CA . GLY A 1 375 ? 57.228 29.270 19.611 1.00 28.92 374 GLY A CA 1
ATOM 2697 C C . GLY A 1 375 ? 56.275 29.391 18.449 1.00 29.83 374 GLY A C 1
ATOM 2698 O O . GLY A 1 375 ? 56.711 29.492 17.286 1.00 27.24 374 GLY A O 1
ATOM 2707 N N . PHE A 1 377 ? 52.584 31.354 16.871 1.00 32.42 376 PHE A N 1
ATOM 2708 C CA . PHE A 1 377 ? 51.613 32.428 16.872 1.00 27.51 376 PHE A CA 1
ATOM 2709 C C . PHE A 1 377 ? 50.623 32.120 15.785 1.00 29.98 376 PHE A C 1
ATOM 2710 O O . PHE A 1 377 ? 50.988 31.606 14.728 1.00 36.33 376 PHE A O 1
ATOM 2718 N N . ALA A 1 378 ? 49.359 32.424 16.017 1.00 30.72 377 ALA A N 1
ATOM 2719 C CA . ALA A 1 378 ? 48.347 32.075 15.026 1.00 28.71 377 ALA A CA 1
ATOM 2720 C C . ALA A 1 378 ? 47.260 33.121 15.045 1.00 32.89 377 ALA A C 1
ATOM 2721 O O . ALA A 1 378 ? 47.002 33.725 16.080 1.00 40.63 377 ALA A O 1
ATOM 2723 N N . ASN A 1 379 ? 46.662 33.373 13.892 1.00 31.08 378 ASN A N 1
ATOM 2724 C CA . ASN A 1 379 ? 45.540 34.281 13.832 1.00 35.84 378 ASN A CA 1
ATOM 2725 C C . ASN A 1 379 ? 44.264 33.454 13.750 1.00 41.77 378 ASN A C 1
ATOM 2726 O O . ASN A 1 379 ? 43.159 33.972 13.525 1.00 48.99 378 ASN A O 1
ATOM 2731 N N . SER A 1 380 ? 44.427 32.157 13.965 1.00 37.48 379 SER A N 1
ATOM 2732 C CA . SER A 1 380 ? 43.322 31.236 13.842 1.00 37.69 379 SER A CA 1
ATOM 2733 C C . SER A 1 380 ? 43.406 30.136 14.890 1.00 42.05 379 SER A C 1
ATOM 2734 O O . SER A 1 380 ? 44.379 29.381 14.944 1.00 41.38 379 SER A O 1
ATOM 2737 N N . ASP A 1 381 ? 42.378 30.049 15.723 1.00 43.50 380 ASP A N 1
ATOM 2738 C CA . ASP A 1 381 ? 42.342 29.018 16.744 1.00 45.49 380 ASP A CA 1
ATOM 2739 C C . ASP A 1 381 ? 42.248 27.616 16.129 1.00 46.03 380 ASP A C 1
ATOM 2740 O O . ASP A 1 381 ? 42.848 26.665 16.622 1.00 46.71 380 ASP A O 1
ATOM 2745 N N . LYS A 1 382 ? 41.525 27.482 15.033 1.00 44.01 381 LYS A N 1
ATOM 2746 C CA . LYS A 1 382 ? 41.412 26.169 14.434 1.00 45.57 381 LYS A CA 1
ATOM 2747 C C . LYS A 1 382 ? 42.812 25.646 14.034 1.00 45.66 381 LYS A C 1
ATOM 2748 O O . LYS A 1 382 ? 43.195 24.496 14.341 1.00 41.88 381 LYS A O 1
ATOM 2754 N N . LEU A 1 383 ? 43.581 26.506 13.370 1.00 41.35 382 LEU A N 1
ATOM 2755 C CA . LEU A 1 383 ? 44.887 26.113 12.880 1.00 39.08 382 LEU A CA 1
ATOM 2756 C C . LEU A 1 383 ? 45.844 25.826 14.041 1.00 37.74 382 LEU A C 1
ATOM 2757 O O . LEU A 1 383 ? 46.542 24.805 14.042 1.00 37.22 382 LEU A O 1
ATOM 2762 N N . ALA A 1 384 ? 45.870 26.731 15.017 1.00 33.61 383 ALA A N 1
ATOM 2763 C CA . ALA A 1 384 ? 46.646 26.544 16.239 1.00 29.20 383 ALA A CA 1
ATOM 2764 C C . ALA A 1 384 ? 46.364 25.192 16.885 1.00 36.31 383 ALA A C 1
ATOM 2765 O O . ALA A 1 384 ? 47.292 24.482 17.286 1.00 36.84 383 ALA A O 1
ATOM 2767 N N A ASN A 1 385 ? 45.090 24.828 16.984 0.45 37.74 384 ASN A N 1
ATOM 2768 N N B ASN A 1 385 ? 45.086 24.832 16.991 0.55 37.79 384 ASN A N 1
ATOM 2769 C CA A ASN A 1 385 ? 44.736 23.547 17.579 0.45 37.74 384 ASN A CA 1
ATOM 2770 C CA B ASN A 1 385 ? 44.722 23.539 17.555 0.55 37.66 384 ASN A CA 1
ATOM 2771 C C A ASN A 1 385 ? 45.234 22.327 16.782 0.45 37.79 384 ASN A C 1
ATOM 2772 C C B ASN A 1 385 ? 45.326 22.369 16.778 0.55 37.74 384 ASN A C 1
ATOM 2773 O O A ASN A 1 385 ? 45.636 21.324 17.376 0.45 38.64 384 ASN A O 1
ATOM 2774 O O B ASN A 1 385 ? 45.877 21.441 17.372 0.55 38.80 384 ASN A O 1
ATOM 2783 N N . SER A 1 386 ? 45.222 22.406 15.452 1.00 35.40 385 SER A N 1
ATOM 2784 C CA . SER A 1 386 ? 45.761 21.315 14.636 1.00 37.90 385 SER A CA 1
ATOM 2785 C C . SER A 1 386 ? 47.256 21.193 14.817 1.00 38.61 385 SER A C 1
ATOM 2786 O O . SER A 1 386 ? 47.796 20.096 14.872 1.00 42.03 385 SER A O 1
ATOM 2789 N N . LEU A 1 387 ? 47.938 22.328 14.868 1.00 35.39 386 LEU A N 1
ATOM 2790 C CA . LEU A 1 387 ? 49.360 22.304 15.130 1.00 33.39 386 LEU A CA 1
ATOM 2791 C C . LEU A 1 387 ? 49.634 21.790 16.531 1.00 35.46 386 LEU A C 1
ATOM 2792 O O . LEU A 1 387 ? 50.578 21.058 16.736 1.00 40.10 386 LEU A O 1
ATOM 2797 N N . GLU A 1 388 ? 48.793 22.125 17.493 1.00 36.24 387 GLU A N 1
ATOM 2798 C CA . GLU A 1 388 ? 49.001 21.597 18.828 1.00 39.89 387 GLU A CA 1
ATOM 2799 C C . GLU A 1 388 ? 48.806 20.081 18.905 1.00 43.40 387 GLU A C 1
ATOM 2800 O O . GLU A 1 388 ? 49.536 19.394 19.621 1.00 45.59 387 GLU A O 1
ATOM 2806 N N . GLN A 1 389 ? 47.850 19.549 18.146 1.00 41.36 388 GLN A N 1
A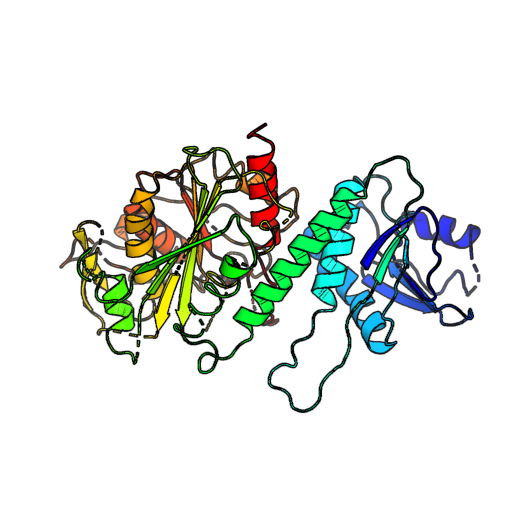TOM 2807 C CA . GLN A 1 389 ? 47.672 18.112 18.082 1.00 40.93 388 GLN A CA 1
ATOM 2808 C C . GLN A 1 389 ? 48.866 17.413 17.430 1.00 41.42 388 GLN A C 1
ATOM 2809 O O . GLN A 1 389 ? 49.357 16.405 17.944 1.00 40.82 388 GLN A O 1
ATOM 2815 N N . ALA A 1 390 ? 49.341 17.953 16.310 1.00 38.74 389 ALA A N 1
ATOM 2816 C CA . ALA A 1 390 ? 50.528 17.409 15.651 1.00 35.50 389 ALA A CA 1
ATOM 2817 C C . ALA A 1 390 ? 51.718 17.409 16.602 1.00 39.43 389 ALA A C 1
ATOM 2818 O O . ALA A 1 390 ? 52.490 16.437 16.627 1.00 37.66 389 ALA A O 1
ATOM 2820 N N . ALA A 1 391 ? 51.867 18.494 17.381 1.00 37.58 390 ALA A N 1
ATOM 2821 C CA . ALA A 1 391 ? 52.967 18.604 18.343 1.00 32.05 390 ALA A CA 1
ATOM 2822 C C . ALA A 1 391 ? 52.852 17.544 19.440 1.00 36.68 390 ALA A C 1
ATOM 2823 O O . ALA A 1 391 ? 53.834 16.929 19.833 1.00 35.93 390 ALA A O 1
ATOM 2825 N N A ASN A 1 392 ? 51.647 17.338 19.950 0.52 39.48 391 ASN A N 1
ATOM 2826 N N B ASN A 1 392 ? 51.633 17.321 19.910 0.48 39.55 391 ASN A N 1
ATOM 2827 C CA A ASN A 1 392 ? 51.459 16.280 20.925 0.52 42.31 391 ASN A CA 1
ATOM 2828 C CA B ASN A 1 392 ? 51.383 16.296 20.912 0.48 42.39 391 ASN A CA 1
ATOM 2829 C C A ASN A 1 392 ? 51.788 14.919 20.317 0.52 43.08 391 ASN A C 1
ATOM 2830 C C B ASN A 1 392 ? 51.597 14.873 20.391 0.48 43.17 391 ASN A C 1
ATOM 2831 O O A ASN A 1 392 ? 52.528 14.139 20.910 0.52 45.29 391 ASN A O 1
ATOM 2832 O O B ASN A 1 392 ? 52.046 13.999 21.127 0.48 45.28 391 ASN A O 1
ATOM 2841 N N . ALA A 1 393 ? 51.256 14.641 19.130 1.00 39.87 392 ALA A N 1
ATOM 2842 C CA . ALA A 1 393 ? 51.469 13.336 18.500 1.00 37.12 392 ALA A CA 1
ATOM 2843 C C . ALA A 1 393 ? 52.950 13.070 18.257 1.00 42.21 392 ALA A C 1
ATOM 2844 O O . ALA A 1 393 ? 53.467 12.029 18.636 1.00 49.84 392 ALA A O 1
ATOM 2846 N N . SER A 1 394 ? 53.641 14.020 17.650 1.00 35.73 393 SER A N 1
ATOM 2847 C CA . SER A 1 394 ? 55.009 13.784 17.258 1.00 35.39 393 SER A CA 1
ATOM 2848 C C . SER A 1 394 ? 56.026 14.043 18.363 1.00 38.99 393 SER A C 1
ATOM 2849 O O . SER A 1 394 ? 57.183 13.622 18.261 1.00 42.22 393 SER A O 1
ATOM 2852 N N . ASN A 1 395 ? 55.605 14.731 19.417 1.00 38.14 394 ASN A N 1
ATOM 2853 C CA . ASN A 1 395 ? 56.537 15.235 20.430 1.00 38.24 394 ASN A CA 1
ATOM 2854 C C . ASN A 1 395 ? 57.591 16.167 19.876 1.00 40.35 394 ASN A C 1
ATOM 2855 O O . ASN A 1 395 ? 58.669 16.286 20.438 1.00 41.01 394 ASN A O 1
ATOM 2860 N N . ASP A 1 396 ? 57.271 16.804 18.749 1.00 42.38 395 ASP A N 1
ATOM 2861 C CA . ASP A 1 396 ? 58.026 17.941 18.234 1.00 40.96 395 ASP A CA 1
ATOM 2862 C C . ASP A 1 396 ? 57.340 19.201 18.819 1.00 39.95 395 ASP A C 1
ATOM 2863 O O . ASP A 1 396 ? 56.449 19.784 18.200 1.00 39.51 395 ASP A O 1
ATOM 2868 N N . LEU A 1 397 ? 57.754 19.594 20.024 1.00 34.46 396 LEU A N 1
ATOM 2869 C CA . LEU A 1 397 ? 57.001 20.511 20.871 1.00 26.01 396 LEU A CA 1
ATOM 2870 C C . LEU A 1 397 ? 56.843 21.950 20.376 1.00 29.04 396 LEU A C 1
ATOM 2871 O O . LEU A 1 397 ? 57.799 22.589 19.921 1.00 31.02 396 LEU A O 1
ATOM 2876 N N . ILE A 1 398 ? 55.626 22.463 20.495 1.00 28.71 397 ILE A N 1
ATOM 2877 C CA . ILE A 1 398 ? 55.354 23.872 20.239 1.00 27.59 397 ILE A CA 1
ATOM 2878 C C . ILE A 1 398 ? 54.712 24.516 21.481 1.00 28.25 397 ILE A C 1
ATOM 2879 O O . ILE A 1 398 ? 54.065 23.847 22.295 1.00 29.00 397 ILE A O 1
ATOM 2884 N N . TRP A 1 399 ? 54.920 25.811 21.652 1.00 26.54 398 TRP A N 1
ATOM 2885 C CA . TRP A 1 399 ? 54.205 26.538 22.697 1.00 27.09 398 TRP A CA 1
ATOM 2886 C C . TRP A 1 399 ? 53.599 27.769 22.072 1.00 25.73 398 TRP A C 1
ATOM 2887 O O . TRP A 1 399 ? 54.331 28.607 21.558 1.00 25.33 398 TRP A O 1
ATOM 2898 N N . ARG A 1 400 ? 52.271 27.875 22.090 1.00 26.44 399 ARG A N 1
ATOM 2899 C CA . ARG A 1 400 ? 51.610 29.069 21.546 1.00 26.89 399 ARG A CA 1
ATOM 2900 C C . ARG A 1 400 ? 51.858 30.299 22.407 1.00 29.54 399 ARG A C 1
ATOM 2901 O O . ARG A 1 400 ? 51.709 30.264 23.628 1.00 33.95 399 ARG A O 1
ATOM 2909 N N . LEU A 1 401 ? 52.246 31.386 21.761 1.00 29.56 400 LEU A N 1
ATOM 2910 C CA . LEU A 1 401 ? 52.440 32.668 22.434 1.00 28.18 400 LEU A CA 1
ATOM 2911 C C . LEU A 1 401 ? 51.391 33.659 21.954 1.00 31.76 400 LEU A C 1
ATOM 2912 O O . LEU A 1 401 ? 50.766 33.463 20.903 1.00 36.90 400 LEU A O 1
ATOM 2917 N N . PRO A 1 402 ? 51.152 34.715 22.729 1.00 31.32 401 PRO A N 1
ATOM 2918 C CA . PRO A 1 402 ? 49.947 35.485 22.388 1.00 33.10 401 PRO A CA 1
ATOM 2919 C C . PRO A 1 402 ? 50.214 36.524 21.313 1.00 36.49 401 PRO A C 1
ATOM 2920 O O . PRO A 1 402 ? 51.198 37.269 21.405 1.00 37.55 401 PRO A O 1
ATOM 2924 N N . LEU A 1 403 ? 49.356 36.571 20.301 1.00 33.11 402 LEU A N 1
ATOM 2925 C CA . LEU A 1 403 ? 49.475 37.591 19.269 1.00 32.02 402 LEU A CA 1
ATOM 2926 C C . LEU A 1 403 ? 48.769 38.863 19.743 1.00 37.17 402 LEU A C 1
ATOM 2927 O O . LEU A 1 403 ? 47.661 39.145 19.342 1.00 40.18 402 LEU A O 1
ATOM 2932 N N . HIS A 1 404 ? 49.429 39.626 20.609 1.00 39.10 403 HIS A N 1
ATOM 2933 C CA . HIS A 1 404 ? 48.792 40.671 21.406 1.00 32.38 403 HIS A CA 1
ATOM 2934 C C . HIS A 1 404 ? 48.739 42.023 20.686 1.00 33.29 403 HIS A C 1
ATOM 2935 O O . HIS A 1 404 ? 49.698 42.792 20.701 1.00 33.35 403 HIS A O 1
ATOM 2942 N N . LYS A 1 405 ? 47.609 42.312 20.052 1.00 36.31 404 LYS A N 1
ATOM 2943 C CA . LYS A 1 405 ? 47.520 43.472 19.164 1.00 42.53 404 LYS A CA 1
ATOM 2944 C C . LYS A 1 405 ? 47.958 44.813 19.768 1.00 39.60 404 LYS A C 1
ATOM 2945 O O . LYS A 1 405 ? 48.495 45.657 19.064 1.00 36.45 404 LYS A O 1
ATOM 2951 N N . PRO A 1 406 ? 47.732 45.025 21.069 1.00 38.53 405 PRO A N 1
ATOM 2952 C CA . PRO A 1 406 ? 48.186 46.356 21.493 1.00 34.05 405 PRO A CA 1
ATOM 2953 C C . PRO A 1 406 ? 49.676 46.576 21.297 1.00 34.96 405 PRO A C 1
ATOM 2954 O O . PRO A 1 406 ? 50.085 47.726 21.266 1.00 40.26 405 PRO A O 1
ATOM 2958 N N . TYR A 1 407 ? 50.477 45.523 21.150 1.00 31.99 406 TYR A N 1
ATOM 2959 C CA . TYR A 1 407 ? 51.914 45.726 20.983 1.00 35.00 406 TYR A CA 1
ATOM 2960 C C . TYR A 1 407 ? 52.269 46.238 19.582 1.00 38.25 406 TYR A C 1
ATOM 2961 O O . TYR A 1 407 ? 53.411 46.621 19.341 1.00 33.71 406 TYR A O 1
ATOM 2970 N N . LEU A 1 408 ? 51.303 46.223 18.662 1.00 37.08 407 LEU A N 1
ATOM 2971 C CA . LEU A 1 408 ? 51.438 46.981 17.424 1.00 34.35 407 LEU A CA 1
ATOM 2972 C C . LEU A 1 408 ? 51.956 48.404 17.655 1.00 41.04 407 LEU A C 1
ATOM 2973 O O . LEU A 1 408 ? 52.665 48.942 16.799 1.00 45.89 407 LEU A O 1
ATOM 2978 N N . LYS A 1 409 ? 51.638 49.016 18.797 1.00 40.58 408 LYS A N 1
ATOM 2979 C CA . LYS A 1 409 ? 52.141 50.366 19.066 1.00 47.02 408 LYS A CA 1
ATOM 2980 C C . LYS A 1 409 ? 53.657 50.431 19.104 1.00 46.39 408 LYS A C 1
ATOM 2981 O O . LYS A 1 409 ? 54.245 51.483 18.870 1.00 47.86 408 LYS A O 1
ATOM 2987 N N . LYS A 1 410 ? 54.296 49.314 19.420 1.00 41.66 409 LYS A N 1
ATOM 2988 C CA . LYS A 1 410 ? 55.737 49.308 19.557 1.00 40.66 409 LYS A CA 1
ATOM 2989 C C . LYS A 1 410 ? 56.417 49.470 18.194 1.00 41.81 409 LYS A C 1
ATOM 2990 O O . LYS A 1 410 ? 57.625 49.680 18.109 1.00 43.29 409 LYS A O 1
ATOM 2996 N N A ILE A 1 411 ? 55.610 49.400 17.143 0.00 32.35 410 ILE A N 1
ATOM 2997 N N B ILE A 1 411 ? 55.658 49.356 17.113 1.00 39.64 410 ILE A N 1
ATOM 2998 C CA A ILE A 1 411 ? 56.128 49.423 15.790 0.00 32.34 410 ILE A CA 1
ATOM 2999 C CA B ILE A 1 411 ? 56.248 49.549 15.793 1.00 40.78 410 ILE A CA 1
ATOM 3000 C C A ILE A 1 411 ? 55.608 50.634 15.013 0.00 34.77 410 ILE A C 1
ATOM 3001 C C B ILE A 1 411 ? 55.495 50.596 14.997 1.00 43.18 410 ILE A C 1
ATOM 3002 O O A ILE A 1 411 ? 55.821 50.736 13.805 0.00 34.70 410 ILE A O 1
ATOM 3003 O O B ILE A 1 411 ? 55.386 50.529 13.781 1.00 42.53 410 ILE A O 1
ATOM 3012 N N . GLU A 1 412 ? 54.947 51.562 15.703 1.00 48.20 411 GLU A N 1
ATOM 3013 C CA . GLU A 1 412 ? 54.453 52.733 15.038 1.00 53.99 411 GLU A CA 1
ATOM 3014 C C . GLU A 1 412 ? 55.673 53.487 14.570 1.00 52.35 411 GLU A C 1
ATOM 3015 O O . GLU A 1 412 ? 56.771 53.338 15.117 1.00 53.62 411 GLU A O 1
ATOM 3021 N N . SER A 1 413 ? 55.493 54.256 13.516 1.00 46.50 412 SER A N 1
ATOM 3022 C CA . SER A 1 413 ? 56.609 54.919 12.905 1.00 44.20 412 SER A CA 1
ATOM 3023 C C . SER A 1 413 ? 56.218 56.371 12.693 1.00 47.74 412 SER A C 1
ATOM 3024 O O . SER A 1 413 ? 55.050 56.672 12.453 1.00 50.01 412 SER A O 1
ATOM 3027 N N . LYS A 1 414 ? 57.167 57.276 12.887 1.00 50.34 413 LYS A N 1
ATOM 3028 C CA . LYS A 1 414 ? 56.962 58.688 12.595 1.00 57.53 413 LYS A CA 1
ATOM 3029 C C . LYS A 1 414 ? 56.837 58.980 11.107 1.00 60.22 413 LYS A C 1
ATOM 3030 O O . LYS A 1 414 ? 56.029 59.798 10.689 1.00 67.04 413 LYS A O 1
ATOM 3036 N N . VAL A 1 415 ? 57.680 58.326 10.318 1.00 59.82 414 VAL A N 1
ATOM 3037 C CA . VAL A 1 415 ? 57.766 58.575 8.885 1.00 55.72 414 VAL A CA 1
ATOM 3038 C C . VAL A 1 415 ? 57.128 57.545 7.958 1.00 51.58 414 VAL A C 1
ATOM 3039 O O . VAL A 1 415 ? 57.161 57.701 6.748 1.00 55.27 414 VAL A O 1
ATOM 3043 N N . ALA A 1 416 ? 56.549 56.494 8.512 1.00 47.78 415 ALA A N 1
ATOM 3044 C CA . ALA A 1 416 ? 56.025 55.413 7.690 1.00 39.28 415 ALA A CA 1
ATOM 3045 C C . ALA A 1 416 ? 54.819 54.743 8.317 1.00 39.19 415 ALA A C 1
ATOM 3046 O O . ALA A 1 416 ? 54.452 55.044 9.441 1.00 44.94 415 ALA A O 1
ATOM 3048 N N . ASP A 1 417 ? 54.194 53.847 7.569 1.00 37.92 416 ASP A N 1
ATOM 3049 C CA . ASP A 1 417 ? 53.026 53.136 8.049 1.00 39.38 416 ASP A CA 1
ATOM 3050 C C . ASP A 1 417 ? 53.409 52.349 9.282 1.00 41.16 416 ASP A C 1
ATOM 3051 O O . ASP A 1 417 ? 52.631 52.231 10.221 1.00 42.58 416 ASP A O 1
ATOM 3064 N N . ASP A 1 419 ? 57.096 50.420 11.526 1.00 39.67 418 ASP A N 1
ATOM 3065 C CA . ASP A 1 419 ? 58.494 50.110 11.721 1.00 43.16 418 ASP A CA 1
ATOM 3066 C C . ASP A 1 419 ? 58.631 48.602 11.591 1.00 43.94 418 ASP A C 1
ATOM 3067 O O . ASP A 1 419 ? 57.614 47.899 11.573 1.00 42.41 418 ASP A O 1
ATOM 3072 N N . ASN A 1 420 ? 59.854 48.090 11.461 1.00 40.40 419 ASN A N 1
ATOM 3073 C CA . ASN A 1 420 ? 60.005 46.632 11.312 1.00 39.81 419 ASN A CA 1
ATOM 3074 C C . ASN A 1 420 ? 60.312 45.931 12.623 1.00 43.37 419 ASN A C 1
ATOM 3075 O O . ASN A 1 420 ? 60.318 44.717 12.699 1.00 47.70 419 ASN A O 1
ATOM 3080 N N . CYS A 1 421 ? 60.534 46.728 13.659 1.00 45.33 420 CYS A N 1
ATOM 3081 C CA . CYS A 1 421 ? 61.110 46.262 14.901 1.00 44.63 420 CYS A CA 1
ATOM 3082 C C . CYS A 1 421 ? 60.855 47.322 15.948 1.00 46.08 420 CYS A C 1
ATOM 3083 O O . CYS A 1 421 ? 60.780 48.500 15.621 1.00 49.59 420 CYS A O 1
ATOM 3086 N N . GLY A 1 422 ? 60.726 46.914 17.205 1.00 45.18 421 GLY A N 1
ATOM 3087 C CA . GLY A 1 422 ? 60.571 47.861 18.294 1.00 43.82 421 GLY A CA 1
ATOM 3088 C C . GLY A 1 422 ? 61.896 48.517 18.657 1.00 50.28 421 GLY A C 1
ATOM 3089 O O . GLY A 1 422 ? 62.985 48.043 18.259 1.00 49.58 421 GLY A O 1
ATOM 3090 N N . ARG A 1 423 ? 61.806 49.599 19.429 1.00 54.69 422 ARG A N 1
ATOM 3091 C CA . ARG A 1 423 ? 62.986 50.328 19.886 1.00 62.04 422 ARG A CA 1
ATOM 3092 C C . ARG A 1 423 ? 63.713 49.595 21.015 1.00 58.80 422 ARG A C 1
ATOM 3093 O O . ARG A 1 423 ? 64.881 49.865 21.270 1.00 60.84 422 ARG A O 1
ATOM 3101 N N . ASP A 1 424 ? 63.040 48.664 21.685 1.00 55.45 423 ASP A N 1
ATOM 3102 C CA . ASP A 1 424 ? 63.740 47.786 22.624 1.00 57.19 423 ASP A CA 1
ATOM 3103 C C . ASP A 1 424 ? 63.461 46.307 22.400 1.00 54.30 423 ASP A C 1
ATOM 3104 O O . ASP A 1 424 ? 62.789 45.914 21.448 1.00 52.25 423 ASP A O 1
ATOM 3109 N N A ARG A 1 425 ? 63.961 45.508 23.329 0.59 54.82 424 ARG A N 1
ATOM 3110 N N B ARG A 1 425 ? 64.006 45.463 23.262 0.41 54.88 424 ARG A N 1
ATOM 3111 C CA A ARG A 1 425 ? 63.986 44.065 23.195 0.59 55.80 424 ARG A CA 1
ATOM 3112 C CA B ARG A 1 425 ? 63.897 44.026 23.039 0.41 54.51 424 ARG A CA 1
ATOM 3113 C C A ARG A 1 425 ? 62.700 43.413 23.739 0.59 52.31 424 ARG A C 1
ATOM 3114 C C B ARG A 1 425 ? 62.683 43.394 23.742 0.41 51.68 424 ARG A C 1
ATOM 3115 O O A ARG A 1 425 ? 62.482 42.207 23.578 0.59 53.31 424 ARG A O 1
ATOM 3116 O O B ARG A 1 425 ? 62.509 42.172 23.716 0.41 53.01 424 ARG A O 1
ATOM 3131 N N . SER A 1 426 ? 61.835 44.217 24.353 1.00 43.42 425 SER A N 1
ATOM 3132 C CA . SER A 1 426 ? 60.654 43.686 25.032 1.00 41.04 425 SER A CA 1
ATOM 3133 C C . SER A 1 426 ? 59.552 43.146 24.106 1.00 40.30 425 SER A C 1
ATOM 3134 O O . SER A 1 426 ? 59.134 43.808 23.146 1.00 36.65 425 SER A O 1
ATOM 3137 N N . ALA A 1 427 ? 59.085 41.938 24.431 1.00 35.98 426 ALA A N 1
ATOM 3138 C CA . ALA A 1 427 ? 58.085 41.242 23.646 1.00 33.21 426 ALA A CA 1
ATOM 3139 C C . ALA A 1 427 ? 58.533 41.149 22.189 1.00 35.65 426 ALA A C 1
ATOM 3140 O O . ALA A 1 427 ? 57.717 41.090 21.264 1.00 35.73 426 ALA A O 1
ATOM 3142 N N . GLY A 1 428 ? 59.854 41.115 22.015 1.00 37.50 427 GLY A N 1
ATOM 3143 C CA . GLY A 1 428 ? 60.502 40.998 20.725 1.00 34.68 427 GLY A CA 1
ATOM 3144 C C . GLY A 1 428 ? 59.891 40.007 19.749 1.00 36.38 427 GLY A C 1
ATOM 3145 O O . GLY A 1 428 ? 59.573 40.395 18.624 1.00 40.62 427 GLY A O 1
ATOM 3146 N N . SER A 1 429 ? 59.724 38.746 20.160 1.00 30.14 428 SER A N 1
ATOM 3147 C CA . SER A 1 429 ? 59.169 37.721 19.272 1.00 28.72 428 SER A CA 1
ATOM 3148 C C . SER A 1 429 ? 57.748 38.016 18.932 1.00 32.11 428 SER A C 1
ATOM 3149 O O . SER A 1 429 ? 57.317 37.714 17.827 1.00 32.22 428 SER A O 1
ATOM 3152 N N . ILE A 1 430 ? 57.004 38.543 19.912 1.00 32.74 429 ILE A N 1
ATOM 3153 C CA . ILE A 1 430 ? 55.601 38.886 19.722 1.00 32.11 429 ILE A CA 1
ATOM 3154 C C . ILE A 1 430 ? 55.490 40.026 18.723 1.00 32.71 429 ILE A C 1
ATOM 3155 O O . ILE A 1 430 ? 54.667 39.987 17.792 1.00 32.86 429 ILE A O 1
ATOM 3160 N N . VAL A 1 431 ? 56.362 41.015 18.886 1.00 28.79 430 VAL A N 1
ATOM 3161 C CA . VAL A 1 431 ? 56.398 42.137 17.958 1.00 33.17 430 VAL A CA 1
ATOM 3162 C C . VAL A 1 431 ? 56.679 41.665 16.518 1.00 33.90 430 VAL A C 1
ATOM 3163 O O . VAL A 1 431 ? 56.025 42.090 15.560 1.00 31.96 430 VAL A O 1
ATOM 3167 N N . ALA A 1 432 ? 57.648 40.773 16.370 1.00 33.27 431 ALA A N 1
ATOM 3168 C CA . ALA A 1 432 ? 57.969 40.232 15.057 1.00 28.58 431 ALA A CA 1
ATOM 3169 C C . ALA A 1 432 ? 56.764 39.503 14.454 1.00 32.07 431 ALA A C 1
ATOM 3170 O O . ALA A 1 432 ? 56.431 39.702 13.283 1.00 35.06 431 ALA A O 1
ATOM 3172 N N . ALA A 1 433 ? 56.087 38.687 15.254 1.00 30.25 432 ALA A N 1
ATOM 3173 C CA . ALA A 1 433 ? 54.903 37.987 14.752 1.00 29.89 432 ALA A CA 1
ATOM 3174 C C . ALA A 1 433 ? 53.819 39.002 14.359 1.00 29.37 432 ALA A C 1
ATOM 3175 O O . ALA A 1 433 ? 53.149 38.805 13.344 1.00 30.86 432 ALA A O 1
ATOM 3177 N N . LEU A 1 434 ? 53.658 40.070 15.156 1.00 25.16 433 LEU A N 1
ATOM 3178 C CA . LEU A 1 434 ? 52.666 41.110 14.864 1.00 26.62 433 LEU A CA 1
ATOM 3179 C C . LEU A 1 434 ? 52.962 41.834 13.547 1.00 31.20 433 LEU A C 1
ATOM 3180 O O . LEU A 1 434 ? 52.062 42.074 12.740 1.00 30.35 433 LEU A O 1
ATOM 3185 N N . PHE A 1 435 ? 54.226 42.184 13.339 1.00 30.94 434 PHE A N 1
ATOM 3186 C CA . PHE A 1 435 ? 54.641 42.716 12.060 1.00 30.91 434 PHE A CA 1
ATOM 3187 C C . PHE A 1 435 ? 54.150 41.810 10.924 1.00 32.70 434 PHE A C 1
ATOM 3188 O O . PHE A 1 435 ? 53.530 42.271 9.974 1.00 34.50 434 PHE A O 1
ATOM 3196 N N . LEU A 1 436 ? 54.424 40.516 11.016 1.00 28.28 435 LEU A N 1
ATOM 3197 C CA . LEU A 1 436 ? 54.052 39.638 9.936 1.00 29.25 435 LEU A CA 1
ATOM 3198 C C . LEU A 1 436 ? 52.541 39.543 9.814 1.00 33.46 435 LEU A C 1
ATOM 3199 O O . LEU A 1 436 ? 52.005 39.409 8.716 1.00 35.41 435 LEU A O 1
ATOM 3204 N N . SER A 1 437 ? 51.858 39.620 10.948 1.00 31.98 436 SER A N 1
ATOM 3205 C CA . SER A 1 437 ? 50.425 39.413 10.979 1.00 33.88 436 SER A CA 1
ATOM 3206 C C . SER A 1 437 ? 49.694 40.485 10.205 1.00 33.65 436 SER A C 1
ATOM 3207 O O . SER A 1 437 ? 48.557 40.286 9.821 1.00 35.92 436 SER A O 1
ATOM 3210 N N . LYS A 1 438 ? 50.339 41.624 9.987 1.00 31.87 437 LYS A N 1
ATOM 3211 C CA . LYS A 1 438 ? 49.754 42.672 9.144 1.00 33.42 437 LYS A CA 1
ATOM 3212 C C . LYS A 1 438 ? 49.640 42.212 7.696 1.00 37.73 437 LYS A C 1
ATOM 3213 O O . LYS A 1 438 ? 48.912 42.808 6.923 1.00 38.52 437 LYS A O 1
ATOM 3219 N N . PHE A 1 439 ? 50.367 41.152 7.334 1.00 38.14 438 PHE A N 1
ATOM 3220 C CA . PHE A 1 439 ? 50.427 40.690 5.948 1.00 34.34 438 PHE A CA 1
ATOM 3221 C C . PHE A 1 439 ? 49.628 39.434 5.694 1.00 35.31 438 PHE A C 1
ATOM 3222 O O . PHE A 1 439 ? 49.526 39.001 4.556 1.00 38.10 438 PHE A O 1
ATOM 3230 N N . THR A 1 440 ? 49.039 38.872 6.745 1.00 34.98 439 THR A N 1
ATOM 3231 C CA . THR A 1 440 ? 48.377 37.573 6.649 1.00 35.15 439 THR A CA 1
ATOM 3232 C C . THR A 1 440 ? 46.930 37.598 7.109 1.00 39.29 439 THR A C 1
ATOM 3233 O O . THR A 1 440 ? 46.365 36.561 7.424 1.00 38.99 439 THR A O 1
ATOM 3237 N N . GLU A 1 441 ? 46.325 38.774 7.177 1.00 44.25 440 GLU A N 1
ATOM 3238 C CA . GLU A 1 441 ? 44.977 38.865 7.718 1.00 45.02 440 GLU A CA 1
ATOM 3239 C C . GLU A 1 441 ? 43.928 38.110 6.882 1.00 44.70 440 GLU A C 1
ATOM 3240 O O . GLU A 1 441 ? 42.844 37.829 7.369 1.00 45.78 440 GLU A O 1
ATOM 3246 N N . ASP A 1 442 ? 44.268 37.728 5.653 1.00 43.04 441 ASP A N 1
ATOM 3247 C CA . ASP A 1 442 ? 43.331 36.995 4.798 1.00 46.31 441 ASP A CA 1
ATOM 3248 C C . ASP A 1 442 ? 43.471 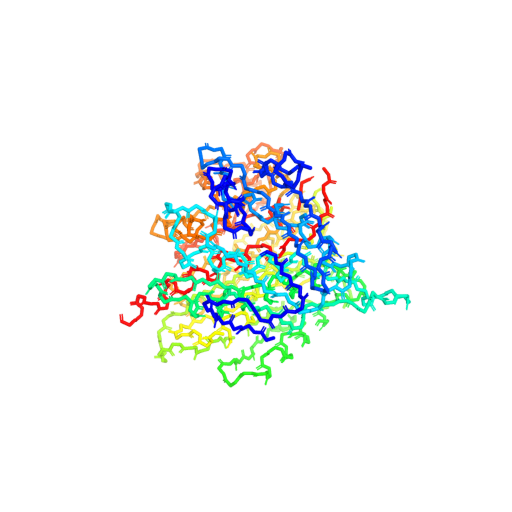35.476 4.833 1.00 47.32 441 ASP A C 1
ATOM 3249 O O . ASP A 1 442 ? 42.745 34.758 4.142 1.00 53.37 441 ASP A O 1
ATOM 3254 N N . TYR A 1 443 ? 44.429 34.982 5.601 1.00 43.90 442 TYR A N 1
ATOM 3255 C CA . TYR A 1 443 ? 44.680 33.554 5.662 1.00 42.68 442 TYR A CA 1
ATOM 3256 C C . TYR A 1 443 ? 44.352 33.119 7.046 1.00 40.44 442 TYR A C 1
ATOM 3257 O O . TYR A 1 443 ? 44.407 33.925 7.962 1.00 42.26 442 TYR A O 1
ATOM 3266 N N . GLU A 1 444 ? 44.046 31.839 7.205 1.00 37.47 443 GLU A N 1
ATOM 3267 C CA . GLU A 1 444 ? 44.312 31.180 8.469 1.00 41.66 443 GLU A CA 1
ATOM 3268 C C . GLU A 1 444 ? 45.822 30.969 8.514 1.00 37.83 443 GLU A C 1
ATOM 3269 O O . GLU A 1 444 ? 46.400 30.330 7.636 1.00 38.42 443 GLU A O 1
ATOM 3275 N N . TRP A 1 445 ? 46.479 31.532 9.510 1.00 33.63 444 TRP A N 1
ATOM 3276 C CA . TRP A 1 445 ? 47.932 31.618 9.440 1.00 31.97 444 TRP A CA 1
ATOM 3277 C C . TRP A 1 445 ? 48.615 31.274 10.765 1.00 31.01 444 TRP A C 1
ATOM 3278 O O . TRP A 1 445 ? 48.141 31.662 11.832 1.00 31.20 444 TRP A O 1
ATOM 3289 N N . ALA A 1 446 ? 49.705 30.519 10.695 1.00 27.71 445 ALA A N 1
ATOM 3290 C CA . ALA A 1 446 ? 50.559 30.301 11.868 1.00 30.49 445 ALA A CA 1
ATOM 3291 C C . ALA A 1 446 ? 52.007 30.588 11.554 1.00 36.32 445 ALA A C 1
ATOM 3292 O O . ALA A 1 446 ? 52.492 30.377 10.446 1.00 36.54 445 ALA A O 1
ATOM 3294 N N . HIS A 1 447 ? 52.699 31.061 12.570 1.00 36.43 446 HIS A N 1
ATOM 3295 C CA . HIS A 1 447 ? 54.066 31.436 12.429 1.00 31.10 446 HIS A CA 1
ATOM 3296 C C . HIS A 1 447 ? 54.814 30.629 13.470 1.00 32.66 446 HIS A C 1
ATOM 3297 O O . HIS A 1 447 ? 54.476 30.695 14.654 1.00 34.05 446 HIS A O 1
ATOM 3304 N N . LEU A 1 448 ? 55.802 29.852 13.029 1.00 28.00 447 LEU A N 1
ATOM 3305 C CA . LEU A 1 448 ? 56.680 29.117 13.937 1.00 29.92 447 LEU A CA 1
ATOM 3306 C C . LEU A 1 448 ? 58.044 29.791 13.992 1.00 34.13 447 LEU A C 1
ATOM 3307 O O . LEU A 1 448 ? 58.732 29.924 12.985 1.00 36.89 447 LEU A O 1
ATOM 3312 N N . ASP A 1 449 ? 58.426 30.259 15.166 1.00 36.24 448 ASP A N 1
ATOM 3313 C CA . ASP A 1 449 ? 59.737 30.858 15.327 1.00 35.65 448 ASP A CA 1
ATOM 3314 C C . ASP A 1 449 ? 60.616 29.714 15.824 1.00 33.16 448 ASP A C 1
ATOM 3315 O O . ASP A 1 449 ? 60.457 29.223 16.939 1.00 31.54 448 ASP A O 1
ATOM 3320 N N . ILE A 1 450 ? 61.526 29.274 14.961 1.00 31.95 449 ILE A N 1
ATOM 3321 C CA . ILE A 1 450 ? 62.266 28.054 15.200 1.00 32.75 449 ILE A CA 1
ATOM 3322 C C . ILE A 1 450 ? 63.738 28.311 15.502 1.00 34.76 449 ILE A C 1
ATOM 3323 O O . ILE A 1 450 ? 64.538 27.390 15.496 1.00 38.70 449 ILE A O 1
ATOM 3328 N N . ALA A 1 451 ? 64.084 29.555 15.795 1.00 34.16 450 ALA A N 1
ATOM 3329 C CA . ALA A 1 451 ? 65.436 29.901 16.206 1.00 35.86 450 ALA A CA 1
ATOM 3330 C C . ALA A 1 451 ? 65.989 28.938 17.261 1.00 41.97 450 ALA A C 1
ATOM 3331 O O . ALA A 1 451 ? 67.128 28.475 17.163 1.00 45.23 450 ALA A O 1
ATOM 3333 N N . GLY A 1 452 ? 65.194 28.635 18.279 1.00 39.80 451 GLY A N 1
ATOM 3334 C CA . GLY A 1 452 ? 65.636 27.692 19.283 1.00 35.89 451 GLY A CA 1
ATOM 3335 C C . GLY A 1 452 ? 65.556 26.255 18.805 1.00 35.59 451 GLY A C 1
ATOM 3336 O O . GLY A 1 452 ? 66.524 25.497 18.879 1.00 34.11 451 GLY A O 1
ATOM 3337 N N . SER A 1 453 ? 64.392 25.873 18.303 1.00 32.86 452 SER A N 1
ATOM 3338 C CA . SER A 1 453 ? 64.125 24.473 18.042 1.00 33.12 452 SER A CA 1
ATOM 3339 C C . SER A 1 453 ? 64.970 23.886 16.893 1.00 34.16 452 SER A C 1
ATOM 3340 O O . SER A 1 453 ? 65.177 22.674 16.817 1.00 32.39 452 SER A O 1
ATOM 3343 N N . ALA A 1 454 ? 65.479 24.736 16.009 1.00 33.85 453 ALA A N 1
ATOM 3344 C CA . ALA A 1 454 ? 66.196 24.230 14.842 1.00 33.02 453 ALA A CA 1
ATOM 3345 C C . ALA A 1 454 ? 67.697 24.121 15.037 1.00 39.94 453 ALA A C 1
ATOM 3346 O O . ALA A 1 454 ? 68.357 23.321 14.378 1.00 34.40 453 ALA A O 1
ATOM 3364 N N . GLY A 1 456 ? 69.398 24.465 18.294 1.00 53.07 455 GLY A N 1
ATOM 3365 C CA . GLY A 1 456 ? 69.801 24.358 19.696 1.00 60.33 455 GLY A CA 1
ATOM 3366 C C . GLY A 1 456 ? 69.877 25.738 20.296 1.00 70.29 455 GLY A C 1
ATOM 3367 O O . GLY A 1 456 ? 69.786 26.748 19.614 1.00 72.64 455 GLY A O 1
ATOM 3368 N N . ASP A 1 457 ? 70.002 25.780 21.615 1.00 80.49 456 ASP A N 1
ATOM 3369 C CA . ASP A 1 457 ? 70.079 27.047 22.342 1.00 86.89 456 ASP A CA 1
ATOM 3370 C C . ASP A 1 457 ? 71.492 27.309 22.857 1.00 92.77 456 ASP A C 1
ATOM 3371 O O . ASP A 1 457 ? 71.951 28.450 22.890 1.00 93.55 456 ASP A O 1
ATOM 3376 N N . ALA A 1 459 ? 74.518 25.275 25.341 1.00 117.09 458 ALA A N 1
ATOM 3377 C CA . ALA A 1 459 ? 75.208 25.578 24.093 1.00 114.85 458 ALA A CA 1
ATOM 3378 C C . ALA A 1 459 ? 75.438 24.316 23.269 1.00 115.49 458 ALA A C 1
ATOM 3379 O O . ALA A 1 459 ? 76.565 23.835 23.152 1.00 116.13 458 ALA A O 1
ATOM 3381 N N . SER A 1 460 ? 74.361 23.783 22.700 1.00 114.29 459 SER A N 1
ATOM 3382 C CA . SER A 1 460 ? 74.443 22.576 21.886 1.00 112.71 459 SER A CA 1
ATOM 3383 C C . SER A 1 460 ? 74.858 22.904 20.455 1.00 109.75 459 SER A C 1
ATOM 3384 O O . SER A 1 460 ? 75.654 22.186 19.849 1.00 112.92 459 SER A O 1
ATOM 3387 N N . CYS A 1 461 ? 74.313 23.992 19.921 1.00 100.19 460 CYS A N 1
ATOM 3388 C CA . CYS A 1 461 ? 74.625 24.417 18.562 1.00 90.38 460 CYS A CA 1
ATOM 3389 C C . CYS A 1 461 ? 74.689 23.227 17.611 1.00 81.26 460 CYS A C 1
ATOM 3390 O O . CYS A 1 461 ? 75.744 22.917 17.058 1.00 85.25 460 CYS A O 1
ATOM 3393 N N . LYS A 1 462 ? 73.553 22.562 17.425 1.00 69.40 461 LYS A N 1
ATOM 3394 C CA . LYS A 1 462 ? 73.477 21.407 16.541 1.00 56.32 461 LYS A CA 1
ATOM 3395 C C . LYS A 1 462 ? 72.179 21.409 15.739 1.00 48.26 461 LYS A C 1
ATOM 3396 O O . LYS A 1 462 ? 71.109 21.609 16.296 1.00 51.42 461 LYS A O 1
ATOM 3402 N N . ALA A 1 463 ? 72.280 21.192 14.431 1.00 36.65 462 ALA A N 1
ATOM 3403 C CA . ALA A 1 463 ? 71.109 21.163 13.560 1.00 33.32 462 ALA A CA 1
ATOM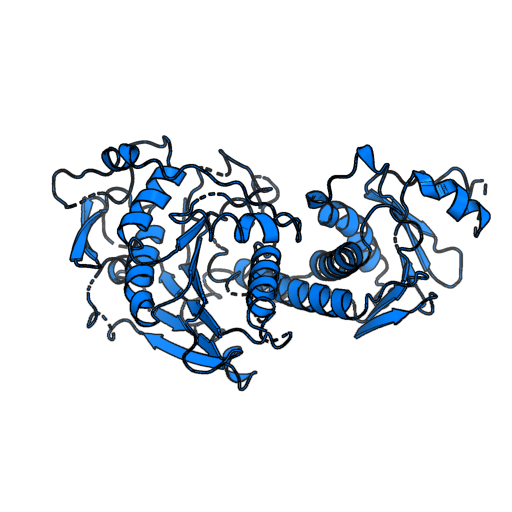 3404 C C . ALA A 1 463 ? 70.214 20.009 13.963 1.00 34.90 462 ALA A C 1
ATOM 3405 O O . ALA A 1 463 ? 70.687 18.899 14.160 1.00 37.80 462 ALA A O 1
ATOM 3407 N N . SER A 1 464 ? 68.920 20.264 14.087 1.00 32.40 463 SER A N 1
ATOM 3408 C CA . SER A 1 464 ? 68.024 19.231 14.583 1.00 33.38 463 SER A CA 1
ATOM 3409 C C . SER A 1 464 ? 67.064 18.712 13.516 1.00 35.22 463 SER A C 1
ATOM 3410 O O . SER A 1 464 ? 66.500 17.636 13.666 1.00 37.06 463 SER A O 1
ATOM 3413 N N . GLY A 1 465 ? 66.855 19.471 12.451 1.00 31.56 464 GLY A N 1
ATOM 3414 C CA . GLY A 1 465 ? 65.942 19.046 11.414 1.00 30.67 464 GLY A CA 1
ATOM 3415 C C . GLY A 1 465 ? 64.497 19.322 11.766 1.00 32.62 464 GLY A C 1
ATOM 3416 O O . GLY A 1 465 ? 63.590 18.891 11.071 1.00 33.06 464 GLY A O 1
ATOM 3417 N N . ARG A 1 466 ? 64.288 20.015 12.874 1.00 34.05 465 ARG A N 1
ATOM 3418 C CA . ARG A 1 466 ? 62.964 20.451 13.287 1.00 35.67 465 ARG A CA 1
ATOM 3419 C C . ARG A 1 466 ? 62.572 21.722 12.546 1.00 36.00 465 ARG A C 1
ATOM 3420 O O . ARG A 1 466 ? 63.437 22.475 12.121 1.00 38.52 465 ARG A O 1
ATOM 3428 N N . PRO A 1 467 ? 61.278 21.997 12.449 1.00 32.42 466 PRO A N 1
ATOM 3429 C CA . PRO A 1 467 ? 60.232 21.080 12.895 1.00 31.47 466 PRO A CA 1
ATOM 3430 C C . PRO A 1 467 ? 59.706 20.194 11.776 1.00 34.50 466 PRO A C 1
ATOM 3431 O O . PRO A 1 467 ? 58.517 20.249 11.509 1.00 38.51 466 PRO A O 1
ATOM 3435 N N . VAL A 1 468 ? 60.548 19.393 11.141 1.00 34.78 467 VAL A N 1
ATOM 3436 C CA . VAL A 1 468 ? 60.069 18.543 10.061 1.00 31.52 467 VAL A CA 1
ATOM 3437 C C . VAL A 1 468 ? 59.061 17.516 10.561 1.00 34.31 467 VAL A C 1
ATOM 3438 O O . VAL A 1 468 ? 58.072 17.242 9.902 1.00 37.88 467 VAL A O 1
ATOM 3442 N N . PRO A 1 469 ? 59.324 16.945 11.727 1.00 31.43 468 PRO A N 1
ATOM 3443 C CA . PRO A 1 469 ? 58.445 15.918 12.286 1.00 28.74 468 PRO A CA 1
ATOM 3444 C C . PRO A 1 469 ? 57.055 16.443 12.585 1.00 28.99 468 PRO A C 1
ATOM 3445 O O . PRO A 1 469 ? 56.079 15.773 12.289 1.00 34.92 468 PRO A O 1
ATOM 3449 N N . LEU A 1 470 ? 56.977 17.637 13.154 1.00 28.24 469 LEU A N 1
ATOM 3450 C CA . LEU A 1 470 ? 55.714 18.278 13.434 1.00 26.54 469 LEU A CA 1
ATOM 3451 C C . LEU A 1 470 ? 54.910 18.490 12.159 1.00 29.52 469 LEU A C 1
ATOM 3452 O O . LEU A 1 470 ? 53.739 18.157 12.085 1.00 30.38 469 LEU A O 1
ATOM 3457 N N . LEU A 1 471 ? 55.553 19.045 11.149 1.00 28.45 470 LEU A N 1
ATOM 3458 C CA . LEU A 1 471 ? 54.857 19.399 9.936 1.00 29.57 470 LEU A CA 1
ATOM 3459 C C . LEU A 1 471 ? 54.323 18.196 9.186 1.00 30.23 470 LEU A C 1
ATOM 3460 O O . LEU A 1 471 ? 53.246 18.247 8.598 1.00 35.00 470 LEU A O 1
ATOM 3465 N N . VAL A 1 472 ? 55.074 17.109 9.188 1.00 29.21 471 VAL A N 1
ATOM 3466 C CA . VAL A 1 472 ? 54.620 15.913 8.506 1.00 28.87 471 VAL A CA 1
ATOM 3467 C C . VAL A 1 472 ? 53.445 15.275 9.230 1.00 30.60 471 VAL A C 1
ATOM 3468 O O . VAL A 1 472 ? 52.541 14.785 8.580 1.00 34.08 471 VAL A O 1
ATOM 3472 N N . HIS A 1 473 ? 53.448 15.288 10.563 1.00 28.21 472 HIS A N 1
ATOM 3473 C CA . HIS A 1 473 ? 52.275 14.840 11.315 1.00 30.41 472 HIS A CA 1
ATOM 3474 C C . HIS A 1 473 ? 51.061 15.693 11.003 1.00 31.44 472 HIS A C 1
ATOM 3475 O O . HIS A 1 473 ? 49.957 15.169 10.811 1.00 34.86 472 HIS A O 1
ATOM 3482 N N . TYR A 1 474 ? 51.266 17.004 10.949 1.00 26.71 473 TYR A N 1
ATOM 3483 C CA . TYR A 1 474 ? 50.174 17.913 10.647 1.00 32.38 473 TYR A CA 1
ATOM 3484 C C . TYR A 1 474 ? 49.600 17.623 9.266 1.00 35.89 473 TYR A C 1
ATOM 3485 O O . TYR A 1 474 ? 48.383 17.515 9.109 1.00 38.07 473 TYR A O 1
ATOM 3494 N N . LEU A 1 475 ? 50.489 17.507 8.279 1.00 32.99 474 LEU A N 1
ATOM 3495 C CA . LEU A 1 475 ? 50.098 17.218 6.914 1.00 35.49 474 LEU A CA 1
ATOM 3496 C C . LEU A 1 475 ? 49.416 15.870 6.778 1.00 36.06 474 LEU A C 1
ATOM 3497 O O . LEU A 1 475 ? 48.493 15.743 6.010 1.00 38.27 474 LEU A O 1
ATOM 3502 N N . ILE A 1 476 ? 49.868 14.867 7.520 1.00 36.65 475 ILE A N 1
ATOM 3503 C CA . ILE A 1 476 ? 49.252 13.549 7.446 1.00 35.18 475 ILE A CA 1
ATOM 3504 C C . ILE A 1 476 ? 47.834 13.604 7.993 1.00 36.63 475 ILE A C 1
ATOM 3505 O O . ILE A 1 476 ? 46.905 13.058 7.425 1.00 40.65 475 ILE A O 1
ATOM 3510 N N . SER A 1 477 ? 47.686 14.276 9.114 1.00 36.70 476 SER A N 1
ATOM 3511 C CA . SER A 1 477 ? 46.393 14.495 9.705 1.00 38.38 476 SER A CA 1
ATOM 3512 C C . SER A 1 477 ? 45.451 15.240 8.740 1.00 44.39 476 SER A C 1
ATOM 3513 O O . SER A 1 477 ? 44.270 14.912 8.645 1.00 49.36 476 SER A O 1
ATOM 3516 N N . GLN A 1 478 ? 45.962 16.238 8.024 1.00 42.97 477 GLN A N 1
ATOM 3517 C CA . GLN A 1 478 ? 45.133 16.964 7.080 1.00 45.49 477 GLN A CA 1
ATOM 3518 C C . GLN A 1 478 ? 44.771 16.082 5.900 1.00 52.06 477 GLN A C 1
ATOM 3519 O O . GLN A 1 478 ? 43.662 16.176 5.374 1.00 59.49 477 GLN A O 1
ATOM 3525 N N . ALA A 1 479 ? 45.708 15.241 5.477 1.00 47.77 478 ALA A N 1
ATOM 3526 C CA . ALA A 1 479 ? 45.480 14.324 4.367 1.00 48.00 478 ALA A CA 1
ATOM 3527 C C . ALA A 1 479 ? 44.405 13.305 4.707 1.00 55.63 478 ALA A C 1
ATOM 3528 O O . ALA A 1 479 ? 43.611 12.950 3.855 1.00 57.42 478 ALA A O 1
ATOM 3530 N N . LYS A 1 480 ? 44.382 12.823 5.944 1.00 60.31 479 LYS A N 1
ATOM 3531 C CA . LYS A 1 480 ? 43.350 11.874 6.351 1.00 64.44 479 LYS A CA 1
ATOM 3532 C C . LYS A 1 480 ? 41.968 12.510 6.378 1.00 74.52 479 LYS A C 1
ATOM 3533 O O . LYS A 1 480 ? 40.992 11.870 6.010 1.00 77.39 479 LYS A O 1
ATOM 3539 N N A GLU A 1 481 ? 41.900 13.764 6.817 0.50 78.64 480 GLU A N 1
ATOM 3540 N N B GLU A 1 481 ? 41.858 13.757 6.824 0.50 78.68 480 GLU A N 1
ATOM 3541 C CA A GLU A 1 481 ? 40.642 14.502 6.860 0.50 82.70 480 GLU A CA 1
ATOM 3542 C CA B GLU A 1 481 ? 40.544 14.397 6.840 0.50 82.56 480 GLU A CA 1
ATOM 3543 C C A GLU A 1 481 ? 40.073 14.720 5.454 0.50 85.08 480 GLU A C 1
ATOM 3544 C C B GLU A 1 481 ? 40.026 14.616 5.421 0.50 85.41 480 GLU A C 1
ATOM 3545 O O A GLU A 1 481 ? 38.883 14.993 5.295 0.50 85.95 480 GLU A O 1
ATOM 3546 O O B GLU A 1 481 ? 38.826 14.802 5.218 0.50 86.15 480 GLU A O 1
ATOM 3557 N N . ASN A 1 482 ? 40.937 14.587 4.448 1.00 88.56 481 ASN A N 1
ATOM 3558 C CA . ASN A 1 482 ? 40.567 14.660 3.021 1.00 99.04 481 ASN A CA 1
ATOM 3559 C C . ASN A 1 482 ? 39.661 13.493 2.553 1.00 109.57 481 ASN A C 1
ATOM 3560 O O . ASN A 1 482 ? 38.803 13.668 1.674 1.00 113.33 481 ASN A O 1
ATOM 3565 N N . LEU A 1 483 ? 39.879 12.306 3.125 1.00 110.81 482 LEU A N 1
ATOM 3566 C CA . LEU A 1 483 ? 39.162 11.095 2.730 1.00 110.95 482 LEU A CA 1
ATOM 3567 C C . LEU A 1 483 ? 37.903 10.868 3.579 1.00 109.46 482 LEU A C 1
ATOM 3568 O O . LEU A 1 483 ? 37.854 11.216 4.762 1.00 105.79 482 LEU A O 1
#

Nearest PDB structures (foldseek):
  3pei-assembly1_A  TM=1.000E+00  e=5.727E-87  Francisella tularensis subsp. tularensis SCHU S4
  3kzw-assembly1_D  TM=8.703E-01  e=3.392E-35  Staphylococcus aureus subsp. aureus COL
  7srv-assembly1_D  TM=8.849E-01  e=2.526E-33  Plasmodium falciparum
  4r6t-assembly1_E  TM=8.853E-01  e=3.393E-33  Plasmodium falciparum 3D7
  7rie-assembly2_J  TM=8.476E-01  e=6.125E-32  Plasmodium falciparum

CATH classification: 3.40.220.10 (+1 more: 3.40.630.10)

Radius of gyration: 23.19 Å; Cα contacts (8 Å, |Δi|>4): 947; chains: 1; bounding box: 50×73×51 Å

Secondary structure (DSSP, 8-state):
-EEEESS--SSEE--B-GGGHHHHHHH--TTTS----TT-EEEE--SSSEEEEEB---GGG--GGGHHHHHHHHHHHHHHTT--EEEEE-TTS-SSS-HHHHHHHHHHHHHHHT----TT-SS-------EEEEE--SSS--HHHHHHHHHHHHHHHHHHHHHHS-TTTS-S---HHHHHHHHT-TTB---EE-S---TT--HHHHHHTT----BEE--EE-S-TTSPPEEEEE-EEET------HHHH----------SSEEEE--EEE---TTEEEE----EEEE--GGGHHHHHHHHHHHHGGGG--SEEEEEE------TTTTTS-B--BS-HHHHHHHHHHHHHH---B------GGGGGGG--SS----S-SSSTTHHHHHHHHHHTT-TTS-EEEEE-TTT----------TTHHHHHHHHHHHHHHH-

B-factor: mean 52.62, std 24.94, range [14.92, 268.52]

Organism: Francisella tularensis subsp. tularensis (strain SCHU S4 / Schu 4) (NCBI:txid177416)

InterPro domains:
  IPR000819 Peptidase M17, leucyl aminopeptidase, C-terminal [PF00883] (167-471)
  IPR000819 Peptidase M17, leucyl aminopeptidase, C-terminal [PS00631] (330-337)
  IPR008283 Peptidase M17, leucyl aminopeptidase, N-terminal [PF02789] (24-134)
  IPR011356 Peptidase M17, leucine aminopeptidase/peptidase B [PR00481] (245-262)
  IPR011356 Peptidase M17, leucine aminopeptidase/peptidase B [PR00481] (267-288)
  IPR011356 Peptidase M17, leucine aminopeptidase/peptidase B [PR00481] (304-325)
  IPR011356 Peptidase M17, leucine aminopeptidase/peptidase B [PR00481] (326-346)
  IPR011356 Peptidase M17, leucine aminopeptidase/peptidase B [PR00481] (354-369)
  IPR011356 Peptidase M17, leucine aminopeptidase/peptidase B [PTHR11963] (13-477)
  IPR011356 Peptidase M17, leucine aminopeptidase/peptidase B [cd00433] (36-474)
  IPR023042 Peptidase M17, leucine aminopeptidase [MF_00181] (1-479)
  IPR043472 Macro domain-like [G3DSA:3.40.220.10] (1-146)
  IPR043472 Macro domain-like [SSF52949] (1-166)

Sequence (436 aa):
KIVVNNQSTLAAELIVAQENLQKLVEQTLDRRIFKAKSGEVLPLLHGDKIVILLGLGLRQDFIASEYDKIIAKAAEQLKKLAIKEEISVDIDYAFENDNVKQFTLDTVRALISETYVFDQLKTEKENYSSLEQIELVYSGDQDIEDSAKIGSAIACGQNYAKDLQNLPANICTTDYLNEAREELTSKYATFSLDYLDQDAAEELGGCALAVGRGSYYSNYTVCEYKGGNEGDAPIVLVGKGLVFDNGKDGGVAAVGTKAIALNLPVNVVGVGLAENYRPGDVLKSKGITVEVSNTDAEGRLVLCDTLTYIGKYKPKAVIDLATLTGAIISLGDAYSGFANSDKLANNSLEQAANNASNDLIWRLPLHKPYLKKIIESKVADDNCGRDRRSAGSIVAALFLSKFTEDYEWAHLDIAGSAGDASCKASGRPVPLLVHYLISQAKEENL

Foldseek 3Di:
DEAEEADDDDQEEEEAELVLLVVVVVVPVVVPDFRQQQLDWDWDPPPVGIYIYFHRYHPVVHDPLCVLVSLLSVLVVCLVVQPQAYEYECARPDPPDDVQLVLLQNLLSNQQSNADDCPPPPDDSPGHHPYYYYHHNDDDDRGVSNVLSNLLSQLLSQLQNQQVDALVCNDPVVLVVLVVLQVPAPQHDKDKDKPVVCVVFKLQCQFAVPDPIKMKIKWGQLADPPPQAEEEEFFAERCAPLGGGRLSLLSLNSCSCSFNGIYMYIIYHYGCDAQDWIFAVRFIEHENDRNQSRLSRVLNSLLVCCVSVHQEYEGEYLGHLVCVVPFQQEFEEWPDPVVVVLLCVLCVSNVSHYDYDYLDVVCCVQAPDPPGVYQFGPDCPVGVSSNVNSSCVRNVPYGYYYTNNNRNCHSVVPHGRSPPNSSVNSSSNVVSVVSD

Solvent-accessible surface area: 19806 Å² total